Protein AF-A0A180GNF7-F1 (afdb_monomer)

Nearest PDB structures (foldseek):
  3e04-assembly1_D  TM=9.561E-01  e=5.018E-26  Homo sapiens
  3e04-assembly1_A  TM=9.474E-01  e=5.256E-26  Homo sapiens
  4hgv-assembly1_C  TM=9.559E-01  e=4.015E-25  Sinorhizobium meliloti 1021
  4hgv-assembly1_A  TM=9.436E-01  e=1.762E-24  Sinorhizobium meliloti 1021
  4hgv-assembly1_B  TM=9.394E-01  e=8.881E-24  Sinorhizobium meliloti 1021

Secondary structure (DSSP, 8-state):
--HHHHHHHHHHHHHHHHHHHHTT--HHHHHHHHHHHHHHHTTTTGGG----SSS-TT-HHHHHHHHHHHHHHHHHHTT--TTS--S--IIIIITTT--HHHHHHHHHHHHHHHHIIIIIHHHHHHHHHHHHHHHHHTTT-EEEEEETTEEEEEEEHHHHHHHHHHHHHHHHTTS----B---SSSTTHHHHHHHHHHHHHSS---B-S-HHHHHH--HHHHHHHHHHHHHHHHHHHHHHHHHHHT--SSSS---------SPPPTTSTT----HHHHHTT--S----S-----TTTTSSSS-HHHHHHHHHHHHHTSS--------------GGGGS-HHHHHHHHHHHHHHHTT---HHHHHHH-TTTTT-

Radius of gyration: 28.69 Å; Cα contacts (8 Å, |Δi|>4): 372; chains: 1; bounding box: 64×72×77 Å

Foldseek 3Di:
DPLLLQLLLLLLLLLLLVLCVVVDQDVLLSVLLNVQSVCSNVVVCVVQQPDDPPDPPLCLVNLLSSLLSSQQSSCVVVVHDRPPCPPPNSCVRSVNQHDSLQSSLQSVLSSLQCCCVVPVLVVLVVVLVVLLVVLVVFQPAKDFDDDVNDTDDIDTPSVVSVVLSVLSVVLNVQQHDTEGEHPRGPPCSQQSSQVSSCVVPVDRYYYDPDRCCSRVDDVVVVSNVVSVVSSLVSLLVVLVVVQQCCPDPPPGNNNDQDDQPDDDDPVDPSDHHSVVSVVSNDPDPDPPPDDDDDPPVPPVPPDPVVVVVVVVVVVVPPDDDDDDDDDDDDDDDPVNVDDPVVVVVVVVVVVVVPPPDPDPPVVVVPCPPPVPD

InterPro domains:
  IPR000362 Fumarate ly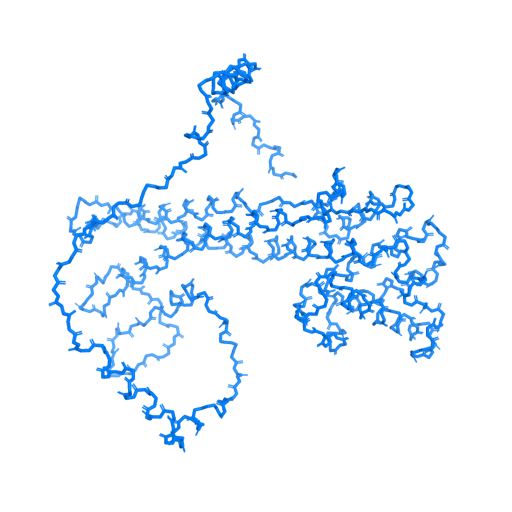ase family [PR00149] (94-112)
  IPR000362 Fumarate lyase family [PR00149] (140-158)
  IPR000362 Fumarate lyase family [PR00149] (218-245)
  IPR000362 Fumarate lyase family [PR00149] (264-280)
  IPR005677 Fumarate hydratase, class II [PTHR11444] (1-277)
  IPR008948 L-Aspartase-like [SSF48557] (1-277)
  IPR020557 Fumarate lyase, conserved site [PS00163] (264-273)
  IPR022761 Fumarate lyase, N-terminal [PF00206] (7-277)
  IPR024083 Fumarase/histidase, N-terminal [G3DSA:1.10.275.10] (1-98)

Mean predicted aligned error: 14.26 Å

Solvent-accessible surface area (backbone atoms only — not comparable to full-atom values): 21689 Å² total; per-residue (Å²): 76,64,66,58,43,56,30,24,40,22,51,52,42,26,26,41,27,62,51,33,38,80,73,72,43,56,61,72,60,27,51,30,37,34,55,28,18,51,38,42,53,72,50,79,48,63,89,74,53,82,55,61,80,90,56,64,93,58,39,43,66,58,53,49,45,52,21,46,53,30,18,34,43,20,10,46,75,71,72,40,54,70,86,65,50,40,89,34,28,32,59,76,53,55,35,44,79,56,52,54,70,47,51,41,57,34,15,49,47,48,22,51,50,47,48,39,66,72,47,48,49,55,52,49,52,52,50,38,53,53,38,48,53,48,18,62,75,25,50,82,44,74,41,75,30,67,58,96,84,36,89,45,71,71,45,28,51,8,60,58,34,48,54,49,32,51,48,49,55,60,37,60,76,60,67,80,83,74,70,34,46,60,65,85,54,63,92,67,46,42,56,47,33,23,49,41,45,17,70,76,67,77,48,86,47,44,52,38,92,52,47,62,57,58,64,77,48,61,62,69,61,53,50,47,51,51,39,52,50,55,36,47,55,44,49,38,53,48,33,50,48,54,43,47,34,33,25,50,69,80,89,48,66,53,75,40,88,70,83,76,89,66,91,61,58,90,91,45,81,71,55,60,74,60,59,70,39,51,56,72,58,52,89,62,84,79,84,65,89,86,72,80,84,75,85,63,85,66,69,77,80,74,46,73,65,61,55,53,52,52,56,55,56,60,67,67,73,77,76,85,92,78,92,79,82,89,78,86,81,82,82,79,55,78,74,79,74,52,56,75,75,60,54,53,57,50,52,52,55,53,53,65,69,60,74,80,66,82,72,78,80,69,60,67,76,76,49,74,78,65,82,78,114

Structure (mmCIF, N/CA/C/O backbone):
data_AF-A0A180GNF7-F1
#
_entry.id   AF-A0A180GNF7-F1
#
loop_
_atom_site.group_PDB
_atom_site.id
_atom_site.type_symbol
_atom_site.label_atom_id
_atom_site.label_alt_id
_atom_site.label_comp_id
_atom_site.label_asym_id
_atom_site.label_entity_id
_atom_site.label_seq_id
_atom_site.pdbx_PDB_ins_code
_atom_site.Cartn_x
_atom_site.Cartn_y
_atom_site.Cartn_z
_atom_site.occupancy
_atom_site.B_iso_or_equiv
_atom_site.auth_seq_id
_atom_site.auth_comp_id
_atom_site.auth_asym_id
_atom_site.auth_atom_id
_atom_site.pdbx_PDB_model_num
ATOM 1 N N . MET A 1 1 ? -14.456 -4.337 2.701 1.00 96.19 1 MET A N 1
ATOM 2 C CA . MET A 1 1 ? -13.456 -3.250 2.817 1.00 96.19 1 MET A CA 1
ATOM 3 C C . MET A 1 1 ? -12.102 -3.836 2.422 1.00 96.19 1 MET A C 1
ATOM 5 O O . MET A 1 1 ? -11.969 -5.041 2.611 1.00 96.19 1 MET A O 1
ATOM 9 N N . PRO A 1 2 ? -11.123 -3.098 1.854 1.00 96.56 2 PRO A N 1
ATOM 10 C CA . PRO A 1 2 ? -9.810 -3.677 1.567 1.00 96.56 2 PRO A CA 1
ATOM 11 C C . PRO A 1 2 ? -9.191 -4.312 2.826 1.00 96.56 2 PRO A C 1
ATOM 13 O O . PRO A 1 2 ? -9.192 -3.651 3.869 1.00 96.56 2 PRO A O 1
ATOM 16 N N . PRO A 1 3 ? -8.657 -5.549 2.758 1.00 95.94 3 PRO A N 1
ATOM 17 C CA . PRO A 1 3 ? -8.088 -6.233 3.924 1.00 95.94 3 PRO A CA 1
ATOM 18 C C . PRO A 1 3 ? -7.000 -5.422 4.637 1.00 95.94 3 PRO A C 1
ATOM 20 O O . PRO A 1 3 ? -6.998 -5.350 5.860 1.00 95.94 3 PRO A O 1
ATOM 23 N N . ALA A 1 4 ? -6.158 -4.716 3.876 1.00 95.75 4 ALA A N 1
ATOM 24 C CA . ALA A 1 4 ? -5.114 -3.841 4.413 1.00 95.75 4 ALA A CA 1
ATOM 25 C C . ALA A 1 4 ? -5.656 -2.729 5.329 1.00 95.75 4 ALA A C 1
ATOM 27 O O . ALA A 1 4 ? -5.007 -2.355 6.302 1.00 95.75 4 ALA A O 1
ATOM 28 N N . LEU A 1 5 ? -6.856 -2.205 5.046 1.00 96.69 5 LEU A N 1
ATOM 29 C CA . LEU A 1 5 ? -7.470 -1.190 5.901 1.00 96.69 5 LEU A CA 1
ATOM 30 C C . LEU A 1 5 ? -7.984 -1.805 7.208 1.00 96.69 5 LEU A C 1
ATOM 32 O O . LEU A 1 5 ? -7.868 -1.184 8.259 1.00 96.69 5 LEU A O 1
ATOM 36 N N . ILE A 1 6 ? -8.518 -3.028 7.157 1.00 98.31 6 ILE A N 1
ATOM 37 C CA . ILE A 1 6 ? -8.959 -3.765 8.351 1.00 98.31 6 ILE A CA 1
ATOM 38 C C . ILE A 1 6 ? -7.766 -4.121 9.248 1.00 98.31 6 ILE A C 1
ATOM 40 O O . ILE A 1 6 ? -7.839 -3.927 10.460 1.00 98.31 6 ILE A O 1
ATOM 44 N N . GLU A 1 7 ? -6.656 -4.569 8.657 1.00 97.62 7 GLU A N 1
ATOM 45 C CA . GLU A 1 7 ? -5.390 -4.789 9.366 1.00 97.62 7 GLU A CA 1
ATOM 46 C C . GLU A 1 7 ? -4.925 -3.499 10.062 1.00 97.62 7 GLU A C 1
ATOM 48 O O . GLU A 1 7 ? -4.669 -3.500 11.266 1.00 97.62 7 GLU A O 1
ATOM 53 N N . ALA A 1 8 ? -4.887 -2.374 9.340 1.00 96.44 8 ALA A N 1
ATOM 54 C CA . ALA A 1 8 ? -4.487 -1.084 9.899 1.00 96.44 8 ALA A CA 1
ATOM 55 C C . ALA A 1 8 ? -5.392 -0.630 11.055 1.00 96.44 8 ALA A C 1
ATOM 57 O O . ALA A 1 8 ? -4.901 -0.159 12.081 1.00 96.44 8 ALA A O 1
ATOM 58 N N . PHE A 1 9 ? -6.706 -0.827 10.932 1.00 97.44 9 PHE A N 1
ATOM 59 C CA . PHE A 1 9 ? -7.649 -0.595 12.023 1.00 97.44 9 PHE A CA 1
ATOM 60 C C . PHE A 1 9 ? -7.295 -1.408 13.269 1.00 97.44 9 PHE A C 1
ATOM 62 O O . PHE A 1 9 ? -7.317 -0.872 14.375 1.00 97.44 9 PHE A O 1
ATOM 69 N N . ALA A 1 10 ? -6.948 -2.683 13.107 1.00 98.00 10 ALA A N 1
ATOM 70 C CA . ALA A 1 10 ? -6.583 -3.536 14.227 1.00 98.00 10 ALA A CA 1
ATOM 71 C C . ALA A 1 10 ? -5.296 -3.070 14.925 1.00 98.00 10 ALA A C 1
ATOM 73 O O . ALA A 1 10 ? -5.272 -3.041 16.155 1.00 98.00 10 ALA A O 1
ATOM 74 N N . TYR A 1 11 ? -4.286 -2.600 14.181 1.00 97.56 11 TYR A N 1
ATOM 75 C CA . TYR A 1 11 ? -3.120 -1.933 14.776 1.00 97.56 11 TYR A CA 1
ATOM 76 C C . TYR A 1 11 ? -3.521 -0.691 15.580 1.00 97.56 11 TYR A C 1
ATOM 78 O O . TYR A 1 11 ? -3.102 -0.545 16.726 1.00 97.56 11 TYR A O 1
ATOM 86 N N . VAL A 1 12 ? -4.387 0.172 15.034 1.00 95.38 12 VAL A N 1
ATOM 87 C CA . VAL A 1 12 ? -4.872 1.365 15.751 1.00 95.38 12 VAL A CA 1
ATOM 88 C C . VAL A 1 12 ? -5.601 0.977 17.042 1.00 95.38 12 VAL A C 1
ATOM 90 O O . VAL A 1 12 ? -5.326 1.554 18.094 1.00 95.38 12 VAL A O 1
ATOM 93 N N . LYS A 1 13 ? -6.485 -0.030 17.005 1.00 97.50 13 LYS A N 1
ATOM 94 C CA . LYS A 1 13 ? -7.224 -0.494 18.193 1.00 97.50 13 LYS A CA 1
ATOM 95 C C . LYS A 1 13 ? -6.324 -1.158 19.228 1.00 97.50 13 LYS A C 1
ATOM 97 O O . LYS A 1 13 ? -6.504 -0.910 20.419 1.00 97.50 13 LYS A O 1
ATOM 102 N N . LYS A 1 14 ? -5.337 -1.946 18.796 1.00 98.19 14 LYS A N 1
ATOM 103 C CA . LYS A 1 14 ? -4.322 -2.531 19.679 1.00 98.19 14 LYS A CA 1
ATOM 104 C C . LYS A 1 14 ? -3.520 -1.440 20.383 1.00 98.19 14 LYS A C 1
ATOM 106 O O . LYS A 1 14 ? -3.453 -1.435 21.610 1.00 98.19 14 LYS A O 1
ATOM 111 N N . SER A 1 15 ? -2.992 -0.474 19.631 1.00 95.81 15 SER A N 1
ATOM 112 C CA . SER A 1 15 ? -2.256 0.661 20.195 1.00 95.81 15 SER A CA 1
ATOM 113 C C . SER A 1 15 ? -3.113 1.478 21.156 1.00 95.81 15 SER A C 1
ATOM 115 O O . SER A 1 15 ? -2.671 1.806 22.254 1.00 95.81 15 SER A O 1
ATOM 117 N N . ALA A 1 16 ? -4.369 1.749 20.796 1.00 94.25 16 ALA A N 1
ATOM 118 C CA . ALA A 1 16 ? -5.289 2.459 21.671 1.00 94.25 16 ALA A CA 1
ATOM 119 C C . ALA A 1 16 ? -5.578 1.688 22.965 1.00 94.25 16 ALA A C 1
ATOM 121 O O . ALA A 1 16 ? -5.660 2.309 24.019 1.00 94.25 16 ALA A O 1
ATOM 122 N N . ALA A 1 17 ? -5.712 0.360 22.927 1.00 97.56 17 ALA A N 1
ATOM 123 C CA . ALA A 1 17 ? -5.899 -0.452 24.128 1.00 97.56 17 ALA A CA 1
ATOM 124 C C . ALA A 1 17 ? -4.660 -0.427 25.036 1.00 97.56 17 ALA A C 1
ATOM 126 O O . ALA A 1 17 ? -4.798 -0.211 26.240 1.00 97.56 17 ALA A O 1
ATOM 127 N N . ILE A 1 18 ? -3.458 -0.571 24.462 1.00 97.44 18 ILE A N 1
ATOM 128 C CA . ILE A 1 18 ? -2.182 -0.498 25.195 1.00 97.44 18 ILE A CA 1
ATOM 129 C C . ILE A 1 18 ? -2.040 0.847 25.899 1.00 97.44 18 ILE A C 1
ATOM 131 O O . ILE A 1 18 ? -1.819 0.898 27.109 1.00 97.44 18 ILE A O 1
ATOM 135 N N . VAL A 1 19 ? -2.249 1.937 25.163 1.00 94.00 19 VAL A N 1
ATOM 136 C CA . VAL A 1 19 ? -2.192 3.283 25.728 1.00 94.00 19 VAL A CA 1
ATOM 137 C C . VAL A 1 19 ? -3.300 3.466 26.766 1.00 94.00 19 VAL A C 1
ATOM 139 O O . VAL A 1 19 ? -3.015 3.898 27.878 1.00 94.00 19 VAL A O 1
ATOM 142 N N . ASN A 1 20 ? -4.548 3.082 26.486 1.00 95.25 20 ASN A N 1
ATOM 143 C CA . ASN A 1 20 ? -5.655 3.263 27.432 1.00 95.25 20 ASN A CA 1
ATOM 144 C C . ASN A 1 20 ? -5.481 2.489 28.747 1.00 95.25 20 ASN A C 1
ATOM 146 O O . ASN A 1 20 ? -5.997 2.961 29.760 1.00 95.25 20 ASN A O 1
ATOM 150 N N . MET A 1 21 ? -4.726 1.382 28.793 1.00 97.44 21 MET A N 1
ATOM 151 C CA . MET A 1 21 ? -4.375 0.729 30.068 1.00 97.44 21 MET A CA 1
ATOM 152 C C . MET A 1 21 ? -3.616 1.681 31.008 1.00 97.44 21 MET A C 1
ATOM 154 O O . MET A 1 21 ? -3.811 1.642 32.219 1.00 97.44 21 MET A O 1
ATOM 158 N N . THR A 1 22 ? -2.831 2.614 30.460 1.00 95.19 22 THR A N 1
ATOM 159 C CA . THR A 1 22 ? -2.170 3.685 31.235 1.00 95.19 22 THR A CA 1
ATOM 160 C C . THR A 1 22 ? -3.109 4.834 31.623 1.00 95.19 22 THR A C 1
ATOM 162 O O . THR A 1 22 ? -2.805 5.610 32.525 1.00 95.19 22 THR A O 1
ATOM 165 N N . TYR A 1 23 ? -4.282 4.920 30.990 1.00 90.44 23 TYR A N 1
ATOM 166 C CA . TYR A 1 23 ? -5.295 5.954 31.215 1.00 90.44 23 TYR A CA 1
ATOM 167 C C . TYR A 1 23 ? -6.561 5.423 31.913 1.00 90.44 23 TYR A C 1
ATOM 169 O O . TYR A 1 23 ? -7.582 6.123 31.926 1.00 90.44 23 TYR A O 1
ATOM 177 N N . GLY A 1 24 ? -6.499 4.226 32.506 1.00 94.00 24 GLY A N 1
ATOM 178 C CA . GLY A 1 24 ? -7.548 3.664 33.362 1.00 94.00 24 GLY A CA 1
ATOM 179 C C . GLY A 1 24 ? -8.401 2.550 32.749 1.00 94.00 24 GLY A C 1
ATOM 180 O O . GLY A 1 24 ? -9.370 2.141 33.384 1.00 94.00 24 GLY A O 1
ATOM 181 N N . LEU A 1 25 ? -8.076 2.046 31.554 1.00 97.06 25 LEU A N 1
ATOM 182 C CA . LEU A 1 25 ? -8.665 0.796 31.061 1.00 97.06 25 LEU A CA 1
ATOM 183 C C . LEU A 1 25 ? -8.161 -0.374 31.912 1.00 97.06 25 LEU A C 1
ATOM 185 O O . LEU A 1 25 ? -6.959 -0.501 32.144 1.00 97.06 25 LEU A O 1
ATOM 189 N N . ASP A 1 26 ? -9.075 -1.242 32.345 1.00 98.12 26 ASP A N 1
ATOM 190 C CA . ASP A 1 26 ? -8.725 -2.451 33.090 1.00 98.12 26 ASP A CA 1
ATOM 191 C C . ASP A 1 26 ? -7.698 -3.302 32.306 1.00 98.12 26 ASP A C 1
ATOM 193 O O . ASP A 1 26 ? -7.954 -3.641 31.144 1.00 98.12 26 ASP A O 1
ATOM 197 N N . PRO A 1 27 ? -6.548 -3.674 32.905 1.00 98.06 27 PRO A N 1
ATOM 198 C CA . PRO A 1 27 ? -5.499 -4.396 32.189 1.00 98.06 27 PRO A CA 1
ATOM 199 C C . PRO A 1 27 ? -5.927 -5.755 31.630 1.00 98.06 27 PRO A C 1
ATOM 201 O O . PRO A 1 27 ? -5.449 -6.154 30.570 1.00 98.06 27 PRO A O 1
ATOM 204 N N . LYS A 1 28 ? -6.842 -6.469 32.297 1.00 98.25 28 LYS A N 1
ATOM 205 C CA . LYS A 1 28 ? -7.338 -7.768 31.819 1.00 98.25 28 LYS A CA 1
ATOM 206 C C . LYS A 1 28 ? -8.214 -7.585 30.577 1.00 98.25 28 LYS A C 1
ATOM 208 O O . LYS A 1 28 ? -8.087 -8.354 29.624 1.00 98.25 28 LYS A O 1
ATOM 213 N N . ILE A 1 29 ? -9.056 -6.550 30.552 1.00 98.50 29 ILE A N 1
ATOM 214 C CA . ILE A 1 29 ? -9.820 -6.155 29.359 1.00 98.50 29 ILE A CA 1
ATOM 215 C C . ILE A 1 29 ? -8.876 -5.698 28.241 1.00 98.50 29 ILE A C 1
ATOM 217 O O . ILE A 1 29 ? -9.004 -6.164 27.110 1.00 98.50 29 ILE A O 1
ATOM 221 N N . GLY A 1 30 ? -7.914 -4.824 28.550 1.00 98.38 30 GLY A N 1
ATOM 222 C CA . GLY A 1 30 ? -6.950 -4.305 27.579 1.00 98.38 30 GLY A CA 1
ATOM 223 C C . GLY A 1 30 ? -6.139 -5.411 26.902 1.00 98.38 30 GLY A C 1
ATOM 224 O O . GLY A 1 30 ? -6.052 -5.443 25.677 1.00 98.38 30 GLY A O 1
ATOM 225 N N . GLN A 1 31 ? -5.629 -6.378 27.669 1.00 98.56 31 GLN A N 1
ATOM 226 C CA . GLN A 1 31 ? -4.897 -7.529 27.127 1.00 98.56 31 GLN A CA 1
ATOM 227 C C . GLN A 1 31 ? -5.764 -8.410 26.217 1.00 98.56 31 GLN A C 1
ATOM 229 O O . GLN A 1 31 ? -5.301 -8.822 25.153 1.00 98.56 31 GLN A O 1
ATOM 234 N N . ALA A 1 32 ? -7.027 -8.656 26.581 1.00 98.69 32 ALA A N 1
ATOM 235 C CA . ALA A 1 32 ? -7.949 -9.414 25.734 1.00 98.69 32 ALA A CA 1
ATOM 236 C C . ALA A 1 32 ? -8.262 -8.681 24.416 1.00 98.69 32 ALA A C 1
ATOM 238 O O . ALA A 1 32 ? -8.351 -9.315 23.365 1.00 98.69 32 ALA A O 1
ATOM 239 N N . ILE A 1 33 ? -8.376 -7.346 24.451 1.00 98.81 33 ILE A N 1
ATOM 240 C CA . ILE A 1 33 ? -8.521 -6.511 23.250 1.00 98.81 33 ILE A CA 1
ATOM 241 C C . ILE A 1 33 ? -7.276 -6.617 22.365 1.00 98.81 33 ILE A C 1
ATOM 243 O O . ILE A 1 33 ? -7.416 -6.813 21.159 1.00 98.81 33 ILE A O 1
ATOM 247 N N . CYS A 1 34 ? -6.072 -6.540 22.940 1.00 98.69 34 CYS A N 1
ATOM 248 C CA . CYS A 1 34 ? -4.824 -6.699 22.189 1.00 98.69 34 CYS A CA 1
ATOM 249 C C . CYS A 1 34 ? -4.741 -8.068 21.506 1.00 98.69 34 CYS A C 1
ATOM 251 O O . CYS A 1 34 ? -4.447 -8.135 20.315 1.00 98.69 34 CYS A O 1
ATOM 253 N N . GLN A 1 35 ? -5.066 -9.147 22.226 1.00 98.69 35 GLN A N 1
ATOM 254 C CA . GLN A 1 35 ? -5.075 -10.498 21.665 1.00 98.69 35 GLN A CA 1
ATOM 255 C C . GLN A 1 35 ? -6.102 -10.640 20.530 1.00 98.69 35 GLN A C 1
ATOM 257 O O . GLN A 1 35 ? -5.795 -11.210 19.485 1.00 98.69 35 GLN A O 1
ATOM 262 N N . ALA A 1 36 ? -7.310 -10.097 20.699 1.00 98.69 36 ALA A N 1
ATOM 263 C CA . ALA A 1 36 ? -8.324 -10.088 19.649 1.00 98.69 36 ALA A CA 1
ATOM 264 C C . ALA A 1 36 ? -7.886 -9.270 18.421 1.00 98.69 36 ALA A C 1
ATOM 266 O O . ALA A 1 36 ? -8.102 -9.697 17.288 1.00 98.69 36 ALA A O 1
ATOM 267 N N . ALA A 1 37 ? -7.243 -8.118 18.627 1.00 98.62 37 ALA A N 1
ATOM 268 C CA . ALA A 1 37 ? -6.693 -7.306 17.548 1.00 98.62 37 ALA A CA 1
ATOM 269 C C . ALA A 1 37 ? -5.574 -8.044 16.790 1.00 98.62 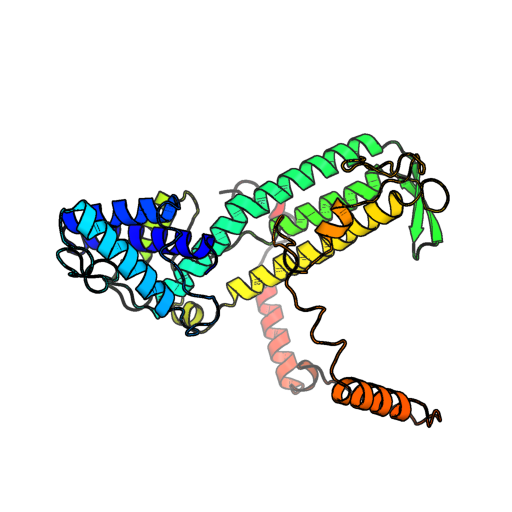37 ALA A C 1
ATOM 271 O O . ALA A 1 37 ? -5.558 -8.002 15.564 1.00 98.62 37 ALA A O 1
ATOM 272 N N . ASP A 1 38 ? -4.710 -8.797 17.477 1.00 98.56 38 ASP A N 1
ATOM 273 C CA . ASP A 1 38 ? -3.691 -9.647 16.840 1.00 98.56 38 ASP A CA 1
ATOM 274 C C . ASP A 1 38 ? -4.305 -10.757 15.965 1.00 98.56 38 ASP A C 1
ATOM 276 O O . ASP A 1 38 ? -3.772 -11.109 14.906 1.00 98.56 38 ASP A O 1
ATOM 280 N N . GLU A 1 39 ? -5.471 -11.289 16.340 1.00 98.62 39 GLU A N 1
ATOM 281 C CA . GLU A 1 39 ? -6.213 -12.218 15.481 1.00 98.62 39 GLU A CA 1
ATOM 282 C C . GLU A 1 39 ? -6.786 -11.542 14.224 1.00 98.62 39 GLU A C 1
ATOM 284 O O . GLU A 1 39 ? -6.810 -12.161 13.158 1.00 98.62 39 GLU A O 1
ATOM 289 N N . VAL A 1 40 ? -7.184 -10.266 14.307 1.00 98.44 40 VAL A N 1
ATOM 290 C CA . VAL A 1 40 ? -7.564 -9.481 13.120 1.00 98.44 40 VAL A CA 1
ATOM 291 C C . VAL A 1 40 ? -6.342 -9.198 12.240 1.00 98.44 40 VAL A C 1
ATOM 293 O O . VAL A 1 40 ? -6.414 -9.423 11.034 1.00 98.44 40 VAL A O 1
ATOM 296 N N . ILE A 1 41 ? -5.214 -8.776 12.826 1.00 98.12 41 ILE A N 1
ATOM 297 C CA . ILE A 1 41 ? -3.954 -8.495 12.108 1.00 98.12 41 ILE A CA 1
ATOM 298 C C . ILE A 1 41 ? -3.460 -9.740 11.361 1.00 98.12 41 ILE A C 1
ATOM 300 O O . ILE A 1 41 ? -3.056 -9.655 10.207 1.00 98.12 41 ILE A O 1
ATOM 304 N N . SER A 1 42 ? -3.539 -10.917 11.988 1.00 97.06 42 SER A N 1
ATOM 305 C CA . SER A 1 42 ? -3.139 -12.186 11.361 1.00 97.06 42 SER A CA 1
ATOM 306 C C . SER A 1 42 ? -4.124 -12.719 10.310 1.00 97.06 42 SER A C 1
ATOM 308 O O . SER A 1 42 ? -3.866 -13.764 9.717 1.00 97.06 42 SER A O 1
ATOM 310 N N . GLY A 1 43 ? -5.253 -12.039 10.079 1.00 96.12 43 GLY A N 1
ATOM 311 C CA . GLY A 1 43 ? -6.261 -12.438 9.093 1.00 96.12 43 GLY A CA 1
ATOM 312 C C . GLY A 1 43 ? -7.181 -13.580 9.536 1.00 96.12 43 GLY A C 1
ATOM 313 O O . GLY A 1 43 ? -8.005 -14.041 8.751 1.00 96.12 43 GLY A O 1
ATOM 314 N N . LYS A 1 44 ? -7.115 -14.032 10.797 1.00 97.56 44 LYS A N 1
ATOM 315 C CA . LYS A 1 44 ? -7.967 -15.132 11.300 1.00 97.56 44 LYS A CA 1
ATOM 316 C C . LYS A 1 44 ? -9.454 -14.781 11.333 1.00 97.56 44 LYS A C 1
ATOM 318 O O . LYS A 1 44 ? -10.290 -15.675 11.399 1.00 97.56 44 LYS A O 1
ATOM 323 N N . LEU A 1 45 ? -9.778 -13.488 11.315 1.00 97.69 45 LEU A N 1
ATOM 324 C CA . LEU A 1 45 ? -11.138 -12.969 11.459 1.00 97.69 45 LEU A CA 1
ATOM 325 C C . LEU A 1 45 ? -11.653 -12.261 10.195 1.00 97.69 45 LEU A C 1
ATOM 327 O O . LEU A 1 45 ? -12.631 -11.520 10.274 1.00 97.69 45 LEU A O 1
ATOM 331 N N . SER A 1 46 ? -11.017 -12.461 9.033 1.00 94.88 46 SER A N 1
ATOM 332 C CA . SER A 1 46 ? -11.336 -11.731 7.794 1.00 94.88 46 SER A CA 1
ATOM 333 C C . SER A 1 46 ? -12.802 -11.839 7.351 1.00 94.88 46 SER A C 1
ATOM 335 O O . SER A 1 46 ? -13.346 -10.866 6.827 1.00 94.88 46 SER A O 1
ATOM 337 N N . ASP A 1 47 ? -13.470 -12.959 7.630 1.00 97.31 47 ASP A N 1
ATOM 338 C CA . ASP A 1 47 ? -14.874 -13.190 7.255 1.00 97.31 47 ASP A CA 1
ATOM 339 C C . ASP A 1 47 ? -15.875 -12.325 8.045 1.00 97.31 47 ASP A C 1
ATOM 341 O O . ASP A 1 47 ? -17.045 -12.215 7.675 1.00 97.31 47 ASP A O 1
ATOM 345 N N . HIS A 1 48 ? -15.432 -11.664 9.119 1.00 98.06 48 HIS A N 1
ATOM 346 C CA . HIS A 1 48 ? -16.285 -10.846 9.983 1.00 98.06 48 HIS A CA 1
ATOM 347 C C . HIS A 1 48 ? -16.390 -9.369 9.556 1.00 98.06 48 HIS A C 1
ATOM 349 O O . HIS A 1 48 ? -16.976 -8.556 10.278 1.00 98.06 48 HIS A O 1
ATOM 355 N N . PHE A 1 49 ? -15.867 -9.015 8.376 1.00 98.25 49 PHE A N 1
ATOM 356 C CA . PHE A 1 49 ? -15.835 -7.640 7.862 1.00 98.25 49 PHE A CA 1
ATOM 357 C C . PHE A 1 49 ? -16.587 -7.479 6.526 1.00 98.25 49 PHE A C 1
ATOM 359 O O . PHE A 1 49 ? -15.977 -7.181 5.493 1.00 98.25 49 PHE A O 1
ATOM 366 N N . PRO A 1 50 ? -17.925 -7.644 6.509 1.00 97.88 50 PRO A N 1
ATOM 367 C CA . PRO A 1 50 ? -18.711 -7.709 5.273 1.00 97.88 50 PRO A CA 1
ATOM 368 C C . PRO A 1 50 ? -18.952 -6.342 4.610 1.00 97.88 50 PRO A C 1
ATOM 370 O O . PRO A 1 50 ? -19.457 -6.277 3.489 1.00 97.88 50 PRO A O 1
ATOM 373 N N . LEU A 1 51 ? -18.638 -5.236 5.292 1.00 97.88 51 LEU A N 1
ATOM 374 C CA . LEU A 1 51 ? -18.976 -3.893 4.823 1.00 97.88 51 LEU A CA 1
ATOM 375 C C . LEU A 1 51 ? -18.205 -3.509 3.555 1.00 97.88 51 LEU A C 1
ATOM 377 O O . LEU A 1 51 ? -16.997 -3.722 3.439 1.00 97.88 51 LEU A O 1
ATOM 381 N N . VAL A 1 52 ? -18.895 -2.886 2.602 1.00 97.38 52 VAL A N 1
ATOM 382 C CA . VAL A 1 52 ? -18.314 -2.405 1.338 1.00 97.38 52 VAL A CA 1
ATOM 383 C C . VAL A 1 52 ? -17.708 -1.007 1.484 1.00 97.38 52 VAL A C 1
ATOM 385 O O . VAL A 1 52 ? -17.969 -0.309 2.457 1.00 97.38 52 VAL A O 1
ATOM 388 N N . VAL A 1 53 ? -16.908 -0.574 0.505 1.00 97.19 53 VAL A N 1
ATOM 389 C CA . VAL A 1 53 ? -16.323 0.785 0.480 1.00 97.19 53 VAL A CA 1
ATOM 390 C C . VAL A 1 53 ? -17.408 1.870 0.448 1.00 97.19 53 VAL A C 1
ATOM 392 O O . VAL A 1 53 ? -17.273 2.896 1.104 1.00 97.19 53 VAL A O 1
ATOM 395 N N . PHE A 1 54 ? -18.506 1.625 -0.273 1.00 97.19 54 PHE A N 1
ATOM 396 C CA . PHE A 1 54 ? -19.632 2.552 -0.415 1.00 97.19 54 PHE A CA 1
ATOM 397 C C . PHE A 1 54 ? -20.524 2.544 0.832 1.00 97.19 54 PHE A C 1
ATOM 399 O O . PHE A 1 54 ? -21.576 1.910 0.869 1.00 97.19 54 PHE A O 1
ATOM 406 N N . GLN A 1 55 ? -20.056 3.227 1.866 1.00 96.69 55 GLN A N 1
ATOM 407 C CA . GLN A 1 55 ? -20.712 3.376 3.159 1.00 96.69 55 GLN A CA 1
ATOM 408 C C . GLN A 1 55 ? -20.725 4.867 3.550 1.00 96.69 55 GLN A C 1
ATOM 410 O O . GLN A 1 55 ? -20.495 5.719 2.691 1.00 96.69 55 GLN A O 1
ATOM 415 N N . THR A 1 56 ? -20.996 5.219 4.811 1.00 95.25 56 THR A N 1
ATOM 416 C CA . THR A 1 56 ? -20.805 6.613 5.262 1.00 95.25 56 THR A CA 1
ATOM 417 C C . THR A 1 56 ? -19.397 7.121 4.922 1.00 95.25 56 THR A C 1
ATOM 419 O O . THR A 1 56 ? -18.416 6.408 5.130 1.00 95.25 56 THR A O 1
ATOM 422 N N . GLY A 1 57 ? -19.285 8.362 4.434 1.00 91.25 57 GLY A N 1
ATOM 423 C CA . GLY A 1 57 ? -18.005 8.952 4.016 1.00 91.25 57 GLY A CA 1
ATOM 424 C C . GLY A 1 57 ? -16.986 9.103 5.150 1.00 91.25 57 GLY A C 1
ATOM 425 O O . GLY A 1 57 ? -15.790 9.128 4.898 1.00 91.25 57 GLY A O 1
ATOM 426 N N . SER A 1 58 ? -17.448 9.125 6.402 1.00 88.06 58 SER A N 1
ATOM 427 C CA . SER A 1 58 ? -16.595 9.106 7.597 1.00 88.06 58 SER A CA 1
ATOM 428 C C . SER A 1 58 ? -16.012 7.725 7.921 1.00 88.06 58 SER A C 1
ATOM 430 O O . SER A 1 58 ? -15.198 7.601 8.831 1.00 88.06 58 SER A O 1
ATOM 432 N N . GLY A 1 59 ? -16.498 6.658 7.275 1.00 94.38 59 GLY A N 1
ATOM 433 C CA . GLY A 1 59 ? -16.103 5.281 7.571 1.00 94.38 59 GLY A CA 1
ATOM 434 C C . GLY A 1 59 ? -16.523 4.763 8.956 1.00 94.38 59 GLY A C 1
ATOM 435 O O . GLY A 1 59 ? -16.067 3.703 9.390 1.00 94.38 59 GLY A O 1
ATOM 436 N N . THR A 1 60 ? -17.424 5.472 9.650 1.00 92.94 60 THR A N 1
ATOM 437 C CA . THR A 1 60 ? -17.898 5.125 11.002 1.00 92.94 60 THR A CA 1
ATOM 438 C C . THR A 1 60 ? -18.439 3.697 11.094 1.00 92.94 60 THR A C 1
ATOM 440 O O . THR A 1 60 ? -18.219 3.033 12.102 1.00 92.94 60 THR A O 1
ATOM 443 N N . GLN A 1 61 ? -19.108 3.189 10.054 1.00 97.75 61 GLN A N 1
ATOM 444 C CA . GLN A 1 61 ? -19.648 1.824 10.060 1.00 97.75 61 GLN A CA 1
ATOM 445 C C . GLN A 1 61 ? -18.526 0.776 10.108 1.00 97.75 61 GLN A C 1
ATOM 447 O O . GLN A 1 61 ? -18.632 -0.189 10.858 1.00 97.75 61 GLN A O 1
ATOM 452 N N . THR A 1 62 ? -17.416 0.995 9.398 1.00 98.19 62 THR A N 1
ATOM 453 C CA . THR A 1 62 ? -16.223 0.134 9.483 1.00 98.19 62 THR A CA 1
ATOM 454 C C . THR A 1 62 ? -15.552 0.233 10.845 1.00 98.19 62 THR A C 1
ATOM 456 O O . THR A 1 62 ? -15.219 -0.802 11.414 1.00 98.19 62 THR A O 1
ATOM 459 N N . ASN A 1 63 ? -15.418 1.440 11.411 1.00 97.25 63 ASN A N 1
ATOM 460 C CA . ASN A 1 63 ? -14.905 1.599 12.777 1.00 97.25 63 ASN A CA 1
ATOM 461 C C . ASN A 1 63 ? -15.743 0.789 13.782 1.00 97.25 63 ASN A C 1
ATOM 463 O O . ASN A 1 63 ? -15.197 0.032 14.580 1.00 97.25 63 ASN A O 1
ATOM 467 N N . MET A 1 64 ? -17.072 0.893 13.698 1.00 97.94 64 MET A N 1
ATOM 468 C CA . MET A 1 64 ? -17.988 0.134 14.552 1.00 97.94 64 MET A CA 1
ATOM 469 C C . MET A 1 64 ? -17.891 -1.374 14.320 1.00 97.94 64 MET A C 1
ATOM 471 O O . MET A 1 64 ? -17.827 -2.123 15.287 1.00 97.94 64 MET A O 1
ATOM 475 N N . ASN A 1 65 ? -17.801 -1.825 13.067 1.00 98.50 65 ASN A N 1
ATOM 476 C CA . ASN A 1 65 ? -17.624 -3.241 12.750 1.00 98.50 65 ASN A CA 1
ATOM 477 C C . ASN A 1 65 ? -16.326 -3.794 13.360 1.00 98.50 65 ASN A C 1
ATOM 479 O O . ASN A 1 65 ? -16.361 -4.857 13.973 1.00 98.50 65 ASN A O 1
ATOM 483 N N . VAL A 1 66 ? -15.210 -3.063 13.268 1.00 98.50 66 VAL A N 1
ATOM 484 C CA . VAL A 1 66 ? -13.948 -3.434 13.932 1.00 98.50 66 VAL A CA 1
ATOM 485 C C . VAL A 1 66 ? -14.109 -3.480 15.446 1.00 98.50 66 VAL A C 1
ATOM 487 O O . VAL A 1 66 ? -13.711 -4.468 16.064 1.00 98.50 66 VAL A O 1
ATOM 490 N N . ASN A 1 67 ? -14.736 -2.463 16.041 1.00 98.56 67 ASN A N 1
ATOM 491 C CA . ASN A 1 67 ? -14.987 -2.432 17.480 1.00 98.56 67 ASN A CA 1
ATOM 492 C C . ASN A 1 67 ? -15.799 -3.649 17.941 1.00 98.56 67 ASN A C 1
ATOM 494 O O . ASN A 1 67 ? -15.455 -4.267 18.944 1.00 98.56 67 ASN A O 1
ATOM 498 N N . GLU A 1 68 ? -16.856 -4.011 17.213 1.00 98.69 68 GLU A N 1
ATOM 499 C CA . GLU A 1 68 ? -17.725 -5.145 17.535 1.00 98.69 68 GLU A CA 1
ATOM 500 C C . GLU A 1 68 ? -17.030 -6.495 17.349 1.00 98.69 68 GLU A C 1
ATOM 502 O O . GLU A 1 68 ? -17.200 -7.378 18.189 1.00 98.69 68 GLU A O 1
ATOM 507 N N . VAL A 1 69 ? -16.228 -6.670 16.295 1.00 98.75 69 VAL A N 1
ATOM 508 C CA . VAL A 1 69 ? -15.468 -7.913 16.081 1.00 98.75 69 VAL A CA 1
ATOM 509 C C . VAL A 1 69 ? -14.441 -8.109 17.192 1.00 98.75 69 VAL A C 1
ATOM 511 O O . VAL A 1 69 ? -14.413 -9.169 17.817 1.00 98.75 69 VAL A O 1
ATOM 514 N N . ILE A 1 70 ? -13.651 -7.075 17.496 1.00 98.81 70 ILE A N 1
ATOM 515 C CA . ILE A 1 70 ? -12.639 -7.125 18.558 1.00 98.81 70 ILE A CA 1
ATOM 516 C C . ILE A 1 70 ? -13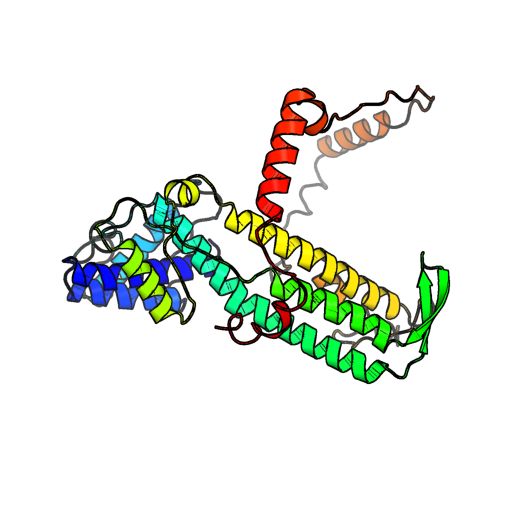.297 -7.309 19.930 1.00 98.81 70 ILE A C 1
ATOM 518 O O . ILE A 1 70 ? -12.853 -8.152 20.704 1.00 98.81 70 ILE A O 1
ATOM 522 N N . SER A 1 71 ? -14.381 -6.582 20.221 1.00 98.81 71 SER A N 1
ATOM 523 C CA . SER A 1 71 ? -15.149 -6.724 21.466 1.00 98.81 71 SER A CA 1
ATOM 524 C C . SER A 1 71 ? -15.648 -8.154 21.644 1.00 98.81 71 SER A C 1
ATOM 526 O O . SER A 1 71 ? -15.352 -8.782 22.658 1.00 98.81 71 SER A O 1
ATOM 528 N N . ASN A 1 72 ? -16.346 -8.706 20.650 1.00 98.75 72 ASN A N 1
ATOM 529 C CA . ASN A 1 72 ? -16.895 -10.055 20.738 1.00 98.75 72 ASN A CA 1
ATOM 530 C C . ASN A 1 72 ? -15.808 -11.120 20.848 1.00 98.75 72 ASN A C 1
ATOM 532 O O . ASN A 1 72 ? -15.978 -12.088 21.589 1.00 98.75 72 ASN A O 1
ATOM 536 N N . ARG A 1 73 ? -14.684 -10.941 20.151 1.00 98.75 73 ARG A N 1
ATOM 537 C CA . ARG A 1 73 ? -13.568 -11.875 20.260 1.00 98.75 73 ARG A CA 1
ATOM 538 C C . ARG A 1 73 ? -12.892 -11.802 21.629 1.00 98.75 73 ARG A C 1
ATOM 540 O O . ARG A 1 73 ? -12.612 -12.839 22.221 1.00 98.75 73 ARG A O 1
ATOM 547 N N . ALA A 1 74 ? -12.690 -10.602 22.165 1.00 98.69 74 ALA A N 1
ATOM 548 C CA . ALA A 1 74 ? -12.160 -10.408 23.511 1.00 98.69 74 ALA A CA 1
ATOM 549 C C . ALA A 1 74 ? -13.102 -10.981 24.587 1.00 98.69 74 ALA A C 1
ATOM 551 O O . ALA A 1 74 ? -12.636 -11.555 25.567 1.00 98.69 74 ALA A O 1
ATOM 552 N N . ILE A 1 75 ? -14.423 -10.893 24.390 1.00 98.75 75 ILE A N 1
ATOM 553 C CA . ILE A 1 75 ? -15.413 -11.537 25.265 1.00 98.75 75 ILE A CA 1
ATOM 554 C C . ILE A 1 75 ? -15.235 -13.059 25.268 1.00 98.75 75 ILE A C 1
ATOM 556 O O . ILE A 1 75 ? -15.180 -13.647 26.345 1.00 98.75 75 ILE A O 1
ATOM 560 N N . GLU A 1 76 ? -15.088 -13.692 24.101 1.00 98.38 76 GLU A N 1
ATOM 561 C CA . GLU A 1 76 ? -14.834 -15.139 24.023 1.00 98.38 76 GLU A CA 1
ATOM 562 C C . GLU A 1 76 ? -13.522 -15.540 24.702 1.00 98.38 76 GLU A C 1
ATOM 564 O O . GLU A 1 76 ? -13.493 -16.529 25.430 1.00 98.38 76 GLU A O 1
ATOM 569 N N . ILE A 1 77 ? -12.446 -14.770 24.501 1.00 98.31 77 ILE A N 1
ATOM 570 C CA . ILE A 1 77 ? -11.147 -14.995 25.161 1.00 98.31 77 ILE A CA 1
ATOM 571 C C . ILE A 1 77 ? -11.302 -14.990 26.691 1.00 98.31 77 ILE A C 1
ATOM 573 O O . ILE A 1 77 ? -10.643 -15.757 27.390 1.00 98.31 77 ILE A O 1
ATOM 577 N N . LEU A 1 78 ? -12.203 -14.157 27.211 1.00 98.19 78 LEU A N 1
ATOM 578 C CA . LEU A 1 78 ? -12.501 -14.040 28.638 1.00 98.19 78 LEU A CA 1
ATOM 579 C C . LEU A 1 78 ? -13.585 -15.017 29.131 1.00 98.19 78 LEU A C 1
ATOM 581 O O . LEU A 1 78 ? -13.970 -14.942 30.298 1.00 98.19 78 LEU A O 1
ATOM 585 N N . GLY A 1 79 ? -14.069 -15.925 28.276 1.00 97.94 79 GLY A N 1
ATOM 586 C CA . GLY A 1 79 ? -15.090 -16.922 28.614 1.00 97.94 79 GLY A CA 1
ATOM 587 C C . GLY A 1 79 ? -16.517 -16.372 28.719 1.00 97.94 79 GLY A C 1
ATOM 588 O O . GLY A 1 79 ? -17.365 -17.002 29.345 1.00 97.94 79 GLY A O 1
ATOM 589 N N . GLY A 1 80 ? -16.785 -15.190 28.158 1.00 97.06 80 GLY A N 1
ATOM 590 C CA . GLY A 1 80 ? -18.119 -14.592 28.121 1.00 97.06 80 GLY A CA 1
ATOM 591 C C . GLY A 1 80 ? -18.934 -14.973 26.880 1.00 97.06 80 GLY A C 1
ATOM 592 O O . GLY A 1 80 ? -18.486 -15.710 26.004 1.00 97.06 80 GLY A O 1
ATOM 593 N N . GLU A 1 81 ? -20.146 -14.423 26.789 1.00 97.44 81 GLU A N 1
ATOM 594 C CA . GLU A 1 81 ? -21.093 -14.681 25.698 1.00 97.44 81 GLU A CA 1
ATOM 595 C C . GLU A 1 81 ? -21.002 -13.608 24.598 1.00 97.44 81 GLU A C 1
ATOM 597 O O . GLU A 1 81 ? -21.159 -12.411 24.868 1.00 97.44 81 GLU A O 1
ATOM 602 N N . LYS A 1 82 ? -20.787 -14.018 23.340 1.00 95.44 82 LYS A N 1
ATOM 603 C CA . LYS A 1 82 ? -20.803 -13.106 22.181 1.00 95.44 82 LYS A CA 1
ATOM 604 C C . LYS A 1 82 ? -22.111 -12.315 22.102 1.00 95.44 82 LYS A C 1
ATOM 606 O O . LYS A 1 82 ? -23.190 -12.839 22.332 1.00 95.44 82 LYS A O 1
ATOM 611 N N . GLY A 1 83 ? -22.017 -11.043 21.731 1.00 95.94 83 GLY A N 1
ATOM 612 C CA . GLY A 1 83 ? -23.149 -10.123 21.607 1.00 95.94 83 GLY A CA 1
ATOM 613 C C . GLY A 1 83 ? -23.570 -9.468 22.925 1.00 95.94 83 GLY A C 1
ATOM 614 O O . GLY A 1 83 ? -24.252 -8.445 22.896 1.00 95.94 83 GLY A O 1
ATOM 615 N N . SER A 1 84 ? -23.109 -9.974 24.075 1.00 97.38 84 SER A N 1
ATOM 616 C CA . SER A 1 84 ? -23.475 -9.438 25.396 1.00 97.38 84 SER A CA 1
ATOM 617 C C . SER A 1 84 ? -22.891 -8.053 25.696 1.00 97.38 84 SER A C 1
ATOM 619 O O . SER A 1 84 ? -23.374 -7.358 26.592 1.00 97.38 84 SER A O 1
ATOM 621 N N . LYS A 1 85 ? -21.827 -7.660 24.977 1.00 97.94 85 LYS A N 1
ATOM 622 C CA . LYS A 1 85 ? -20.998 -6.469 25.247 1.00 97.94 85 LYS A CA 1
ATOM 623 C C . LYS A 1 85 ? -20.382 -6.456 26.656 1.00 97.94 85 LYS A C 1
ATOM 625 O O . LYS A 1 85 ? -19.967 -5.403 27.139 1.00 97.94 85 LYS A O 1
ATOM 630 N N . LYS A 1 86 ? -20.322 -7.617 27.322 1.00 96.06 86 LYS A N 1
ATOM 631 C CA . LYS A 1 86 ? -19.741 -7.809 28.653 1.00 96.06 86 LYS A CA 1
ATOM 632 C C . LYS A 1 86 ? -18.759 -8.989 28.636 1.00 96.06 86 LYS A C 1
ATOM 634 O O . LYS A 1 86 ? -19.076 -10.026 28.066 1.00 96.06 86 LYS A O 1
ATOM 639 N N . PRO A 1 87 ? -17.578 -8.862 29.262 1.00 97.56 87 PRO A N 1
ATOM 640 C CA . PRO A 1 87 ? -17.075 -7.680 29.969 1.00 97.56 87 PRO A CA 1
ATOM 641 C C . PRO A 1 87 ? -16.513 -6.587 29.037 1.00 97.56 87 PRO A C 1
ATOM 643 O O . PRO A 1 87 ? -16.137 -5.525 29.517 1.00 97.56 87 PRO A O 1
ATOM 646 N N . VAL A 1 88 ? -16.447 -6.808 27.717 1.00 98.50 88 VAL A N 1
ATOM 647 C CA . VAL A 1 88 ? -15.806 -5.871 26.776 1.00 98.50 88 VAL A CA 1
ATOM 648 C C . VAL A 1 88 ? -16.842 -5.102 25.951 1.00 98.50 88 VAL A C 1
ATOM 650 O O . VAL A 1 88 ? -17.379 -5.647 24.991 1.00 98.50 88 VAL A O 1
ATOM 653 N N . HIS A 1 89 ? -17.108 -3.832 26.271 1.00 98.50 89 HIS A N 1
ATOM 654 C CA . HIS A 1 89 ? -18.007 -2.988 25.480 1.00 98.50 89 HIS A CA 1
ATOM 655 C C . HIS A 1 89 ? -17.291 -2.457 24.219 1.00 98.50 89 HIS A C 1
ATOM 657 O O . HIS A 1 89 ? -16.171 -1.945 24.328 1.00 98.50 89 HIS A O 1
ATOM 663 N N . PRO A 1 90 ? -17.908 -2.521 23.021 1.00 97.75 90 PRO A N 1
ATOM 664 C CA . PRO A 1 90 ? -17.276 -2.045 21.789 1.00 97.75 90 PRO A CA 1
ATOM 665 C C . PRO A 1 90 ? -16.974 -0.541 21.821 1.00 97.75 90 PRO A C 1
ATOM 667 O O . PRO A 1 90 ? -15.941 -0.125 21.309 1.00 97.75 90 PRO A O 1
ATOM 670 N N . ASN A 1 91 ? -17.813 0.276 22.466 1.00 95.62 91 ASN A N 1
ATOM 671 C CA . ASN A 1 91 ? -17.555 1.716 22.564 1.00 95.62 91 ASN A CA 1
ATOM 672 C C . ASN A 1 91 ? -16.709 2.088 23.780 1.00 95.62 91 ASN A C 1
ATOM 674 O O . ASN A 1 91 ? -15.770 2.867 23.655 1.00 95.62 91 ASN A O 1
ATOM 678 N N . ASP A 1 92 ? -17.021 1.518 24.941 1.00 95.81 92 ASP A N 1
ATOM 679 C CA . ASP A 1 92 ? -16.495 2.036 26.212 1.00 95.81 92 ASP A CA 1
ATOM 680 C C . ASP A 1 92 ? -15.089 1.495 26.474 1.00 95.81 92 ASP A C 1
ATOM 682 O O . ASP A 1 92 ? -14.324 2.115 27.205 1.00 95.81 92 ASP A O 1
ATOM 686 N N . HIS A 1 93 ? -14.743 0.357 25.857 1.00 98.00 93 HIS A N 1
ATOM 687 C CA . HIS A 1 93 ? -13.435 -0.279 25.992 1.00 98.00 93 HIS A CA 1
ATOM 688 C C . HIS A 1 93 ? -12.656 -0.273 24.670 1.00 98.00 93 HIS A C 1
ATOM 690 O O . HIS A 1 93 ? -11.548 0.252 24.626 1.00 98.00 93 HIS A O 1
ATOM 696 N N . VAL A 1 94 ? -13.215 -0.805 23.572 1.00 97.62 94 VAL A N 1
ATOM 697 C CA . VAL A 1 94 ? -12.466 -0.910 22.296 1.00 97.62 94 VAL A CA 1
ATOM 698 C C . VAL A 1 94 ? -12.309 0.451 21.608 1.00 97.62 94 VAL A C 1
ATOM 700 O O . VAL A 1 94 ? -11.238 0.784 21.101 1.00 97.62 94 VAL A O 1
ATOM 703 N N . ASN A 1 95 ? -13.358 1.273 21.634 1.00 95.44 95 ASN A N 1
ATOM 704 C CA . ASN A 1 95 ? -13.350 2.637 21.101 1.00 95.44 95 ASN A CA 1
ATOM 705 C C . ASN A 1 95 ? -13.015 3.700 22.164 1.00 95.44 95 ASN A C 1
ATOM 707 O O . ASN A 1 95 ? -13.246 4.890 21.940 1.00 95.44 95 ASN A O 1
ATOM 711 N N . MET A 1 96 ? -12.492 3.289 23.325 1.00 92.38 96 MET A N 1
ATOM 712 C CA . MET A 1 96 ? -12.151 4.205 24.410 1.00 92.38 96 MET A CA 1
ATOM 713 C C . MET A 1 96 ? -11.166 5.269 23.911 1.00 92.38 96 MET A C 1
ATOM 715 O O . MET A 1 96 ? -10.174 4.952 23.246 1.00 92.38 96 MET A O 1
ATOM 719 N N . SER A 1 97 ? -11.444 6.532 24.244 1.00 85.62 97 SER A N 1
ATOM 720 C CA . SER A 1 97 ? -10.611 7.694 23.894 1.00 85.62 97 SER A CA 1
ATOM 721 C C . SER A 1 97 ? -10.467 7.963 22.381 1.00 85.62 97 SER A C 1
ATOM 723 O O . SER A 1 97 ? -9.525 8.647 21.986 1.00 85.62 97 SER A O 1
ATOM 725 N N . GLN A 1 98 ? -11.379 7.441 21.545 1.00 79.56 98 GLN A N 1
ATOM 726 C CA . GLN A 1 98 ? -11.351 7.579 20.079 1.00 79.56 98 GLN A CA 1
ATOM 727 C C . GLN A 1 98 ? -12.712 8.042 19.517 1.00 79.56 98 GLN A C 1
ATOM 729 O O . GLN A 1 98 ? -13.706 7.320 19.647 1.00 79.56 98 GLN A O 1
ATOM 734 N N . PRO A 1 99 ? -12.818 9.198 18.844 1.00 77.56 99 PRO A N 1
ATOM 735 C CA . PRO A 1 99 ? -13.970 9.501 17.998 1.00 77.56 99 PRO A CA 1
ATOM 736 C C . PRO A 1 99 ? -13.934 8.699 16.683 1.00 77.56 99 PRO A C 1
ATOM 738 O O . PRO A 1 99 ? -12.885 8.379 16.149 1.00 77.56 99 PRO A O 1
ATOM 741 N N . SER A 1 100 ? -15.082 8.407 16.065 1.00 70.31 100 SER A N 1
ATOM 742 C CA . SER A 1 100 ? -15.066 7.710 14.761 1.00 70.31 100 SER A CA 1
ATOM 743 C C . SER A 1 100 ? -14.336 8.488 13.661 1.00 70.31 100 SER A C 1
ATOM 745 O O . SER A 1 100 ? -13.820 7.889 12.721 1.00 70.31 100 SER A O 1
ATOM 747 N N . ASN A 1 101 ? -14.320 9.817 13.782 1.00 77.88 101 ASN A N 1
ATOM 748 C CA . ASN A 1 101 ? -13.867 10.725 12.735 1.00 77.88 101 ASN A CA 1
ATOM 749 C C . ASN A 1 101 ? -12.341 10.849 12.665 1.00 77.88 101 ASN A C 1
ATOM 751 O O . ASN A 1 101 ? -11.851 11.252 11.621 1.00 77.88 101 ASN A O 1
ATOM 755 N N . ASP A 1 102 ? -11.596 10.483 13.715 1.00 82.00 102 ASP A N 1
ATOM 756 C CA . ASP A 1 102 ? -10.126 10.426 13.663 1.00 82.00 102 ASP A CA 1
ATOM 757 C C . ASP A 1 102 ? -9.596 9.003 13.418 1.00 82.00 102 ASP A C 1
ATOM 759 O O . ASP A 1 102 ? -8.512 8.825 12.856 1.00 82.00 102 ASP A O 1
ATOM 763 N N . THR A 1 103 ? -10.383 7.978 13.765 1.00 85.94 103 THR A N 1
ATOM 764 C CA . THR A 1 103 ? -9.931 6.588 13.683 1.00 85.94 103 THR A CA 1
ATOM 765 C C . THR A 1 103 ? -9.797 6.139 12.231 1.00 85.94 103 THR A C 1
ATOM 767 O O . THR A 1 103 ? -8.806 5.502 11.876 1.00 85.94 103 THR A O 1
ATOM 770 N N . PHE A 1 104 ? -10.767 6.477 11.372 1.00 91.31 104 PHE A N 1
ATOM 771 C CA . PHE A 1 104 ? -10.728 6.070 9.965 1.00 91.31 104 PHE A CA 1
ATOM 772 C C . PHE A 1 104 ? -9.587 6.752 9.190 1.00 91.31 104 PHE A C 1
ATOM 774 O O . PHE A 1 104 ? -8.814 6.018 8.573 1.00 91.31 104 PHE A O 1
ATOM 781 N N . PRO A 1 105 ? -9.374 8.085 9.276 1.00 90.12 105 PRO A N 1
ATOM 782 C CA . PRO A 1 105 ? -8.188 8.716 8.693 1.00 90.12 105 PRO A CA 1
ATOM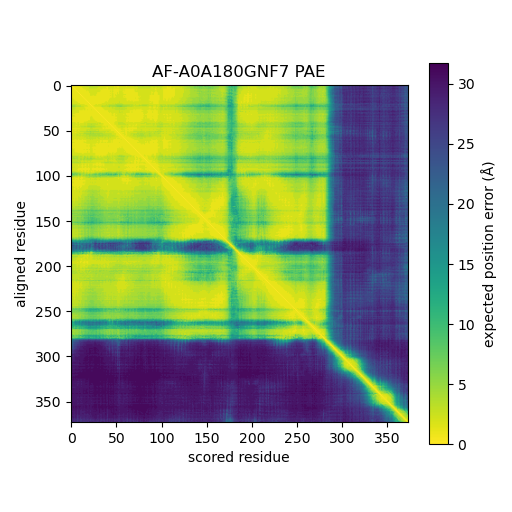 783 C C . PRO A 1 105 ? -6.879 8.116 9.216 1.00 90.12 105 PRO A C 1
ATOM 785 O O . PRO A 1 105 ? -5.994 7.793 8.429 1.00 90.12 105 PRO A O 1
ATOM 788 N N . THR A 1 106 ? -6.765 7.860 10.523 1.00 88.38 106 THR A N 1
ATOM 789 C CA . THR A 1 106 ? -5.564 7.216 11.085 1.00 88.38 106 THR A CA 1
ATOM 790 C C . THR A 1 106 ? -5.327 5.836 10.461 1.00 88.38 106 THR A C 1
ATOM 792 O O . THR A 1 106 ? -4.226 5.559 9.985 1.00 88.38 106 THR A O 1
ATOM 795 N N . ALA A 1 107 ? -6.359 4.989 10.380 1.00 93.94 107 ALA A N 1
ATOM 796 C CA . ALA A 1 107 ? -6.254 3.677 9.744 1.00 93.94 107 ALA A CA 1
ATOM 797 C C . ALA A 1 107 ? -5.931 3.773 8.242 1.00 93.94 107 ALA A C 1
ATOM 799 O O . ALA A 1 107 ? -5.165 2.956 7.737 1.00 93.94 107 ALA A O 1
ATOM 800 N N . MET A 1 108 ? -6.457 4.775 7.526 1.00 92.69 108 MET A N 1
ATOM 801 C CA . MET A 1 108 ? -6.127 5.014 6.115 1.00 92.69 108 MET A CA 1
ATOM 802 C C . MET A 1 108 ? -4.638 5.295 5.918 1.00 92.69 108 MET A C 1
ATOM 804 O O . MET A 1 108 ? -4.015 4.679 5.056 1.00 92.69 108 MET A O 1
ATOM 808 N N . HIS A 1 109 ? -4.065 6.192 6.722 1.00 90.81 109 HIS A N 1
ATOM 809 C CA . HIS A 1 109 ? -2.645 6.530 6.641 1.00 90.81 109 HIS A CA 1
ATOM 810 C C . HIS A 1 109 ? -1.758 5.338 7.014 1.00 90.81 109 HIS A C 1
ATOM 812 O O . HIS A 1 109 ? -0.817 5.029 6.287 1.00 90.81 109 HIS A O 1
ATOM 818 N N . VAL A 1 110 ? -2.094 4.613 8.087 1.00 91.31 110 VAL A N 1
ATOM 819 C CA . VAL A 1 110 ? -1.374 3.388 8.476 1.00 91.31 110 VAL A CA 1
ATOM 820 C C . VAL A 1 110 ? -1.424 2.345 7.354 1.00 91.31 110 VAL A C 1
ATOM 822 O O . VAL A 1 110 ? -0.389 1.792 6.984 1.00 91.31 110 VAL A O 1
ATOM 825 N N . ALA A 1 111 ? -2.596 2.120 6.751 1.00 95.06 111 ALA A N 1
ATOM 826 C CA . ALA A 1 111 ? -2.748 1.189 5.636 1.00 95.06 111 ALA A CA 1
ATOM 827 C C . ALA A 1 111 ? -1.923 1.616 4.414 1.00 95.06 111 ALA A C 1
ATOM 829 O O . ALA A 1 111 ? -1.225 0.786 3.834 1.00 95.06 111 ALA A O 1
ATOM 830 N N . ALA A 1 112 ? -1.980 2.895 4.030 1.00 91.56 112 ALA A N 1
ATOM 831 C CA . ALA A 1 112 ? -1.227 3.423 2.896 1.00 91.56 112 ALA A CA 1
ATOM 832 C C . ALA A 1 112 ? 0.281 3.228 3.092 1.00 91.56 112 ALA A C 1
ATOM 834 O O . ALA A 1 112 ? 0.949 2.678 2.217 1.00 91.56 112 ALA A O 1
ATOM 835 N N . VAL A 1 113 ? 0.795 3.582 4.271 1.00 90.44 113 VAL A N 1
ATOM 836 C CA . VAL A 1 113 ? 2.205 3.397 4.631 1.00 90.44 113 VAL A CA 1
ATOM 837 C C . VAL A 1 113 ? 2.599 1.927 4.586 1.00 90.44 113 VAL A C 1
ATOM 839 O O . VAL A 1 113 ? 3.604 1.587 3.970 1.00 90.44 113 VAL A O 1
ATOM 842 N N . PHE A 1 114 ? 1.796 1.024 5.152 1.00 92.12 114 PHE A N 1
ATOM 843 C CA . PHE A 1 114 ? 2.095 -0.407 5.079 1.00 92.12 114 PHE A CA 1
ATOM 844 C C . PHE A 1 114 ? 2.158 -0.907 3.641 1.00 92.12 114 PHE A C 1
ATOM 846 O O . PHE A 1 114 ? 3.091 -1.625 3.295 1.00 92.12 114 PHE A O 1
ATOM 853 N N . GLN A 1 115 ? 1.200 -0.529 2.793 1.00 93.81 115 GLN A N 1
ATOM 854 C CA . GLN A 1 115 ? 1.198 -0.959 1.396 1.00 93.81 115 GLN A CA 1
ATOM 855 C C . GLN A 1 115 ? 2.398 -0.398 0.624 1.00 93.81 115 GLN A C 1
ATOM 857 O O . GLN A 1 115 ? 3.003 -1.111 -0.176 1.00 93.81 115 GLN A O 1
ATOM 862 N N . ILE A 1 116 ? 2.791 0.846 0.894 1.00 89.81 116 ILE A N 1
ATOM 863 C CA . ILE A 1 116 ? 3.954 1.460 0.254 1.00 89.81 116 ILE A CA 1
ATOM 864 C C . ILE A 1 116 ? 5.246 0.782 0.720 1.00 89.81 116 ILE A C 1
ATOM 866 O O . ILE A 1 116 ? 6.012 0.286 -0.104 1.00 89.81 116 ILE A O 1
ATOM 870 N N . THR A 1 117 ? 5.472 0.705 2.030 1.00 88.81 117 THR A N 1
ATOM 871 C CA . THR A 1 117 ? 6.727 0.216 2.610 1.00 88.81 117 THR A CA 1
ATOM 872 C C . THR A 1 117 ? 6.897 -1.293 2.469 1.00 88.81 117 THR A C 1
ATOM 874 O O . THR A 1 117 ? 8.002 -1.755 2.203 1.00 88.81 117 THR A O 1
ATOM 877 N N . ARG A 1 118 ? 5.827 -2.080 2.639 1.00 91.56 118 ARG A N 1
ATOM 878 C CA . ARG A 1 118 ? 5.916 -3.551 2.643 1.00 91.56 118 ARG A CA 1
ATOM 879 C C . ARG A 1 118 ? 5.756 -4.171 1.255 1.00 91.56 118 ARG A C 1
ATOM 881 O O . ARG A 1 118 ? 6.288 -5.253 1.038 1.00 91.56 118 ARG A O 1
ATOM 888 N N . ASN A 1 119 ? 5.057 -3.506 0.328 1.00 92.81 119 ASN A N 1
ATOM 889 C CA . ASN A 1 119 ? 4.757 -4.073 -0.993 1.00 92.81 119 ASN A CA 1
ATOM 890 C C . ASN A 1 119 ? 5.369 -3.258 -2.137 1.00 92.81 119 ASN A C 1
ATOM 892 O O . ASN A 1 119 ? 6.165 -3.790 -2.911 1.00 92.81 119 ASN A O 1
ATOM 896 N N . LEU A 1 120 ? 5.028 -1.970 -2.251 1.00 92.00 120 LEU A N 1
ATOM 897 C CA . LEU A 1 120 ? 5.418 -1.163 -3.411 1.00 92.00 120 LEU A CA 1
ATOM 898 C C . LEU A 1 120 ? 6.930 -0.931 -3.492 1.00 92.00 120 LEU A C 1
ATOM 900 O O . LEU A 1 120 ? 7.525 -1.187 -4.537 1.00 92.00 120 LEU A O 1
ATOM 904 N N . ILE A 1 121 ? 7.547 -0.449 -2.410 1.00 89.19 121 ILE A N 1
ATOM 905 C CA . ILE A 1 121 ? 8.984 -0.154 -2.361 1.00 89.19 121 ILE A CA 1
ATOM 906 C C . ILE A 1 121 ? 9.806 -1.417 -2.676 1.00 89.19 121 ILE A C 1
ATOM 908 O O . ILE A 1 121 ? 10.583 -1.371 -3.631 1.00 89.19 121 ILE A O 1
ATOM 912 N N . PRO A 1 122 ? 9.591 -2.573 -2.010 1.00 93.56 122 PRO A N 1
ATOM 913 C CA . PRO A 1 122 ? 10.324 -3.797 -2.334 1.00 93.56 122 PRO A CA 1
ATOM 914 C C . PRO A 1 122 ? 10.133 -4.270 -3.781 1.00 93.56 122 PRO A C 1
ATOM 916 O O . PRO A 1 122 ? 11.089 -4.729 -4.414 1.00 93.56 122 PRO A O 1
ATOM 919 N N . ALA A 1 123 ? 8.920 -4.144 -4.333 1.00 94.31 123 ALA A N 1
ATOM 920 C CA . ALA A 1 123 ? 8.648 -4.500 -5.724 1.00 94.31 123 ALA A CA 1
ATOM 921 C C . ALA A 1 123 ? 9.404 -3.588 -6.705 1.00 94.31 123 ALA A C 1
ATOM 923 O O . ALA A 1 123 ? 10.014 -4.079 -7.659 1.00 94.31 123 ALA A O 1
ATOM 924 N N . LEU A 1 124 ? 9.423 -2.276 -6.448 1.00 93.94 124 LEU A N 1
ATOM 925 C CA . LEU A 1 124 ? 10.180 -1.312 -7.246 1.00 93.94 124 LEU A CA 1
ATOM 926 C C . LEU A 1 124 ? 11.681 -1.552 -7.160 1.00 93.94 124 LEU A C 1
ATOM 928 O O . LEU A 1 124 ? 12.345 -1.558 -8.190 1.00 93.94 124 LEU A O 1
ATOM 932 N N . GLU A 1 125 ? 12.220 -1.804 -5.971 1.00 93.56 125 GLU A N 1
ATOM 933 C CA . GLU A 1 125 ? 13.635 -2.129 -5.805 1.00 93.56 125 GLU A CA 1
ATOM 934 C C . GLU A 1 125 ? 14.021 -3.407 -6.554 1.00 93.56 125 GLU A C 1
ATOM 936 O O . GLU A 1 125 ? 15.085 -3.474 -7.171 1.00 93.56 125 GLU A O 1
ATOM 941 N N . SER A 1 126 ? 13.150 -4.420 -6.532 1.00 96.69 126 SER A N 1
ATOM 942 C CA . SER A 1 126 ? 13.343 -5.649 -7.302 1.00 96.69 126 SER A CA 1
ATOM 943 C C . SER A 1 126 ? 13.397 -5.367 -8.806 1.00 96.69 126 SER A C 1
ATOM 945 O O . SER A 1 126 ? 14.315 -5.825 -9.490 1.00 96.69 126 SER A O 1
ATOM 947 N N . LEU A 1 127 ? 12.471 -4.546 -9.314 1.00 96.12 127 LEU A N 1
ATOM 948 C CA . LEU A 1 127 ? 12.450 -4.138 -10.719 1.00 96.12 127 LEU A CA 1
ATOM 949 C C . LEU A 1 127 ? 13.678 -3.296 -11.094 1.00 96.12 127 LEU A C 1
ATOM 951 O O . LEU A 1 127 ? 14.277 -3.539 -12.139 1.00 96.12 127 LEU A O 1
ATOM 955 N N . ILE A 1 128 ? 14.088 -2.352 -10.241 1.00 97.06 128 ILE A N 1
ATOM 956 C CA . ILE A 1 128 ? 15.295 -1.534 -10.428 1.00 97.06 128 ILE A CA 1
ATOM 957 C C . ILE A 1 128 ? 16.523 -2.437 -10.544 1.00 97.06 128 ILE A C 1
ATOM 959 O O . ILE A 1 128 ? 17.277 -2.305 -11.503 1.00 97.06 128 ILE A O 1
ATOM 963 N N . ARG A 1 129 ? 16.695 -3.409 -9.636 1.00 98.12 129 ARG A N 1
ATOM 964 C CA . ARG A 1 129 ? 17.810 -4.371 -9.703 1.00 98.12 129 ARG A CA 1
ATOM 965 C C . ARG A 1 129 ? 17.795 -5.184 -10.998 1.00 98.12 129 ARG A C 1
ATOM 967 O O . ARG A 1 129 ? 18.846 -5.370 -11.607 1.00 98.12 129 ARG A O 1
ATOM 974 N N . ALA A 1 130 ? 16.625 -5.651 -11.437 1.00 97.94 130 ALA A N 1
ATOM 975 C CA . ALA A 1 130 ? 16.495 -6.427 -12.670 1.00 97.94 130 ALA A CA 1
ATOM 976 C C . ALA A 1 130 ? 16.823 -5.596 -13.925 1.00 97.94 130 ALA A C 1
ATOM 978 O O . ALA A 1 130 ? 17.570 -6.053 -14.793 1.00 97.94 130 ALA A O 1
ATOM 979 N N . ILE A 1 131 ? 16.313 -4.362 -14.008 1.00 97.56 131 ILE A N 1
ATOM 980 C CA . ILE A 1 131 ? 16.624 -3.430 -15.099 1.00 97.56 131 ILE A CA 1
ATOM 981 C C . ILE A 1 131 ? 18.108 -3.050 -15.076 1.00 97.56 131 ILE A C 1
ATOM 983 O O . ILE A 1 131 ? 18.740 -3.072 -16.128 1.00 97.56 131 ILE A O 1
ATOM 987 N N . GLY A 1 132 ? 18.683 -2.777 -13.903 1.00 97.56 132 GLY A N 1
ATOM 988 C CA . GLY A 1 132 ? 20.105 -2.467 -13.743 1.00 97.56 132 GLY A CA 1
ATOM 989 C C . GLY A 1 132 ? 21.018 -3.621 -14.168 1.00 97.56 132 GLY A C 1
ATOM 990 O O . GLY A 1 132 ? 22.029 -3.398 -14.834 1.00 97.56 132 GLY A O 1
ATOM 991 N N . ALA A 1 133 ? 20.640 -4.871 -13.883 1.00 98.44 133 ALA A N 1
ATOM 992 C CA . ALA A 1 133 ? 21.366 -6.041 -14.380 1.00 98.44 133 ALA A CA 1
ATOM 993 C C . ALA A 1 133 ? 21.332 -6.121 -15.917 1.00 98.44 133 ALA A C 1
ATOM 995 O O . ALA A 1 133 ? 22.373 -6.300 -16.5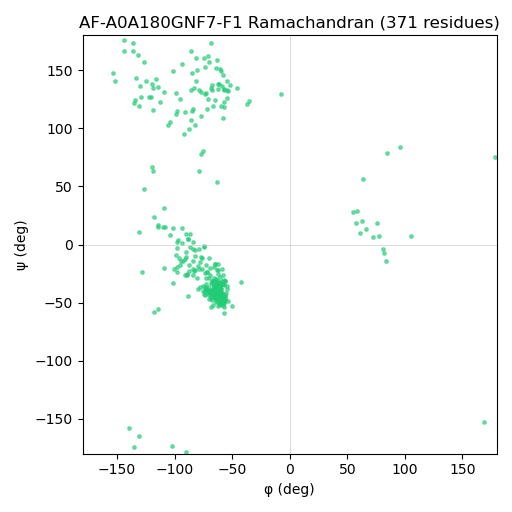50 1.00 98.44 133 ALA A O 1
ATOM 996 N N . LYS A 1 134 ? 20.157 -5.912 -16.532 1.00 98.06 134 LYS A N 1
ATOM 997 C CA . LYS A 1 134 ? 20.025 -5.876 -17.998 1.00 98.06 134 LYS A CA 1
ATOM 998 C C . LYS A 1 134 ? 20.744 -4.696 -18.636 1.00 98.06 134 LYS A C 1
ATOM 1000 O O . LYS A 1 134 ? 21.345 -4.866 -19.690 1.00 98.06 134 LYS A O 1
ATOM 1005 N N . ARG A 1 135 ? 20.763 -3.531 -17.985 1.00 97.50 135 ARG A N 1
ATOM 1006 C CA . ARG A 1 135 ? 21.554 -2.373 -18.416 1.00 97.50 135 ARG A CA 1
ATOM 1007 C C . ARG A 1 135 ? 23.022 -2.753 -18.608 1.00 97.50 135 ARG A C 1
ATOM 1009 O O . ARG A 1 135 ? 23.590 -2.424 -19.641 1.00 97.50 135 ARG A O 1
ATOM 1016 N N . VAL A 1 136 ? 23.615 -3.447 -17.632 1.00 98.25 136 VAL A N 1
ATOM 1017 C CA . VAL A 1 136 ? 25.019 -3.891 -17.689 1.00 98.25 136 VAL A CA 1
ATOM 1018 C C . VAL A 1 136 ? 25.224 -4.966 -18.758 1.00 98.25 136 VAL A C 1
ATOM 1020 O O . VAL A 1 136 ? 26.161 -4.870 -19.543 1.00 98.25 136 VAL A O 1
ATOM 1023 N N . GLU A 1 137 ? 24.335 -5.961 -18.832 1.00 98.44 137 GLU A N 1
ATOM 1024 C CA . GLU A 1 137 ? 24.387 -7.022 -19.853 1.00 98.44 137 GLU A CA 1
ATOM 1025 C C . GLU A 1 137 ? 24.335 -6.460 -21.285 1.00 98.44 137 GLU A C 1
ATOM 1027 O O . GLU A 1 137 ? 24.961 -6.996 -22.196 1.00 98.44 137 GLU A O 1
ATOM 1032 N N . PHE A 1 138 ? 23.600 -5.366 -21.482 1.00 98.06 138 PHE A N 1
ATOM 1033 C CA . PHE A 1 138 ? 23.340 -4.768 -22.789 1.00 98.06 138 PHE A CA 1
ATOM 1034 C C . PHE A 1 138 ? 24.271 -3.604 -23.149 1.00 98.06 138 PHE A C 1
ATOM 1036 O O . PHE A 1 138 ? 24.093 -2.985 -24.203 1.00 98.06 138 PHE A O 1
ATOM 1043 N N . ASP A 1 139 ? 25.262 -3.297 -22.310 1.00 96.06 139 ASP A N 1
ATOM 1044 C CA . ASP A 1 139 ? 26.094 -2.098 -22.450 1.00 96.06 139 ASP A CA 1
ATOM 1045 C C . ASP A 1 139 ? 26.923 -2.083 -23.742 1.00 96.06 139 ASP A C 1
ATOM 1047 O O . ASP A 1 139 ? 27.124 -1.030 -24.335 1.00 96.06 139 ASP A O 1
ATOM 1051 N N . SER A 1 140 ? 27.327 -3.252 -24.246 1.00 97.19 140 SER A N 1
ATOM 1052 C CA . SER A 1 140 ? 28.107 -3.382 -25.484 1.00 97.19 140 SER A CA 1
ATOM 1053 C C . SER A 1 140 ? 27.263 -3.542 -26.757 1.00 97.19 140 SER A C 1
ATOM 1055 O O . SER A 1 140 ? 27.809 -3.533 -27.862 1.00 97.19 140 SER A O 1
ATOM 1057 N N . ILE A 1 141 ? 25.937 -3.683 -26.642 1.00 97.75 141 ILE A N 1
ATOM 1058 C CA . ILE A 1 141 ? 25.050 -3.957 -27.782 1.00 97.75 141 ILE A CA 1
ATOM 1059 C C . ILE A 1 141 ? 24.619 -2.637 -28.421 1.00 97.75 141 ILE A C 1
ATOM 1061 O O . ILE A 1 141 ? 23.692 -1.984 -27.947 1.00 97.75 141 ILE A O 1
ATOM 1065 N N . ILE A 1 142 ? 25.265 -2.249 -29.520 1.00 97.56 142 ILE A N 1
ATOM 1066 C CA . ILE A 1 142 ? 24.894 -1.057 -30.294 1.00 97.56 142 ILE A CA 1
ATOM 1067 C C . ILE A 1 142 ? 23.649 -1.349 -31.143 1.00 97.56 142 ILE A C 1
ATOM 1069 O O . ILE A 1 142 ? 23.596 -2.336 -31.876 1.00 97.56 142 ILE A O 1
ATOM 1073 N N . LYS A 1 143 ? 22.661 -0.452 -31.092 1.00 96.38 143 LYS A N 1
ATOM 1074 C CA . LYS A 1 143 ? 21.455 -0.469 -31.930 1.00 96.38 143 LYS A CA 1
ATOM 1075 C C . LYS A 1 143 ? 21.188 0.902 -32.546 1.00 96.38 143 LYS A C 1
ATOM 1077 O O . LYS A 1 143 ? 21.667 1.927 -32.068 1.00 96.38 143 LYS A O 1
ATOM 1082 N N . ILE A 1 144 ? 20.355 0.922 -33.584 1.00 96.56 144 ILE A N 1
ATOM 1083 C CA . ILE A 1 144 ? 19.803 2.160 -34.143 1.00 96.56 144 ILE A CA 1
ATOM 1084 C C . ILE A 1 144 ? 18.788 2.757 -33.163 1.00 96.56 144 ILE A C 1
ATOM 1086 O O . ILE A 1 144 ? 17.847 2.075 -32.735 1.00 96.56 144 ILE A O 1
ATOM 1090 N N . GLY A 1 145 ? 19.000 4.022 -32.796 1.00 93.50 145 GLY A N 1
ATOM 1091 C CA . GLY A 1 145 ? 18.054 4.796 -32.000 1.00 93.50 145 GLY A CA 1
ATOM 1092 C C . GLY A 1 145 ? 16.806 5.155 -32.795 1.00 93.50 145 GLY A C 1
ATOM 1093 O O . GLY A 1 145 ? 16.806 5.092 -34.023 1.00 93.50 145 GLY A O 1
ATOM 1094 N N . ARG A 1 146 ? 15.730 5.539 -32.097 1.00 95.81 146 ARG A N 1
ATOM 1095 C CA . ARG A 1 146 ? 14.512 6.028 -32.752 1.00 95.81 146 ARG A CA 1
ATOM 1096 C C . ARG A 1 146 ? 13.959 7.281 -32.100 1.00 95.81 146 ARG A C 1
ATOM 1098 O O . ARG A 1 146 ? 13.620 7.270 -30.920 1.00 95.81 146 ARG A O 1
ATOM 1105 N N . THR A 1 147 ? 13.782 8.328 -32.896 1.00 88.88 147 THR A N 1
ATOM 1106 C CA . THR A 1 147 ? 13.025 9.531 -32.528 1.00 88.88 147 THR A CA 1
ATOM 1107 C C . THR A 1 147 ? 11.853 9.653 -33.495 1.00 88.88 147 THR A C 1
ATOM 1109 O O . THR A 1 147 ? 11.986 9.384 -34.684 1.00 88.88 147 THR A O 1
ATOM 1112 N N . HIS A 1 148 ? 10.650 9.944 -32.989 1.00 96.00 148 HIS A N 1
ATOM 1113 C CA . HIS A 1 148 ? 9.417 9.897 -33.799 1.00 96.00 148 HIS A CA 1
ATOM 1114 C C . HIS A 1 148 ? 9.176 8.545 -34.513 1.00 96.00 148 HIS A C 1
ATOM 1116 O O . HIS A 1 148 ? 8.547 8.503 -35.568 1.00 96.00 148 HIS A O 1
ATOM 1122 N N . LEU A 1 149 ? 9.681 7.440 -33.944 1.00 95.19 149 LEU A N 1
ATOM 1123 C CA . LEU A 1 149 ? 9.712 6.095 -34.549 1.00 95.19 149 LEU A CA 1
ATOM 1124 C C . LEU A 1 149 ? 10.514 5.980 -35.863 1.00 95.19 149 LEU A C 1
ATOM 1126 O O . LEU A 1 149 ? 10.466 4.928 -36.494 1.00 95.19 149 LEU A O 1
ATOM 1130 N N . GLN A 1 150 ? 11.264 7.012 -36.252 1.00 95.19 150 GLN A N 1
ATOM 1131 C CA . GLN A 1 150 ? 12.186 6.993 -37.390 1.00 95.19 150 GLN A CA 1
ATOM 1132 C C . GLN A 1 150 ? 13.597 6.628 -36.932 1.00 95.19 150 GLN A C 1
ATOM 1134 O O . GLN A 1 150 ? 13.940 6.844 -35.769 1.00 95.19 150 GLN A O 1
ATOM 1139 N N . ASP A 1 151 ? 14.408 6.091 -37.841 1.00 96.88 151 ASP A N 1
ATOM 1140 C CA . ASP A 1 151 ? 15.801 5.743 -37.561 1.00 96.88 151 ASP A CA 1
ATOM 1141 C C . ASP A 1 151 ? 16.625 6.990 -37.197 1.00 96.88 151 ASP A C 1
ATOM 1143 O O . ASP A 1 151 ? 16.493 8.052 -37.808 1.00 96.88 151 ASP A O 1
ATOM 1147 N N . ALA A 1 152 ? 17.479 6.857 -36.182 1.00 92.50 152 ALA A N 1
ATOM 1148 C CA . ALA A 1 152 ? 18.326 7.922 -35.652 1.00 92.50 152 ALA A CA 1
ATOM 1149 C C . ALA A 1 152 ? 19.764 7.427 -35.407 1.00 92.50 152 ALA A C 1
ATOM 1151 O O . ALA A 1 152 ? 20.124 6.297 -35.744 1.00 92.50 152 ALA A O 1
ATOM 1152 N N . THR A 1 153 ? 20.608 8.274 -34.810 1.00 89.00 153 THR A N 1
ATOM 1153 C CA . THR A 1 153 ? 21.986 7.901 -34.466 1.00 89.00 153 THR A CA 1
ATOM 1154 C C . THR A 1 153 ? 22.029 6.704 -33.505 1.00 89.00 153 THR A C 1
ATOM 1156 O O . THR A 1 153 ? 21.113 6.541 -32.690 1.00 89.00 153 THR A O 1
ATOM 1159 N N . PRO A 1 154 ? 23.077 5.863 -33.568 1.00 94.12 154 PRO A N 1
ATOM 1160 C CA . PRO A 1 154 ? 23.187 4.705 -32.692 1.00 94.12 154 PRO A CA 1
ATOM 1161 C C . PRO A 1 154 ? 23.324 5.066 -31.208 1.00 94.12 154 PRO A C 1
ATOM 1163 O O . PRO A 1 154 ? 23.880 6.104 -30.856 1.00 94.12 154 PRO A O 1
ATOM 1166 N N . LEU A 1 155 ? 22.863 4.154 -30.356 1.00 96.38 155 LEU A N 1
ATOM 1167 C CA . LEU A 1 155 ? 23.145 4.096 -28.921 1.00 96.38 155 LEU A CA 1
ATOM 1168 C C . LEU A 1 155 ? 23.248 2.630 -28.496 1.00 96.38 155 LEU A C 1
ATOM 1170 O O . LEU A 1 155 ? 22.831 1.736 -29.239 1.00 96.38 155 LEU A O 1
ATOM 1174 N N . THR A 1 156 ? 23.771 2.363 -27.305 1.00 95.00 156 THR A N 1
ATOM 1175 C CA . THR A 1 156 ? 23.754 1.002 -26.765 1.00 95.00 156 THR A CA 1
ATOM 1176 C C . THR A 1 156 ? 22.390 0.681 -26.159 1.00 95.00 156 THR A C 1
ATOM 1178 O O . THR A 1 156 ? 21.668 1.556 -25.673 1.00 95.00 156 THR A O 1
ATOM 1181 N N . LEU A 1 157 ? 22.004 -0.590 -26.182 1.00 94.69 157 LEU A N 1
ATOM 1182 C CA . LEU A 1 157 ? 20.789 -1.052 -25.518 1.00 94.69 157 LEU A CA 1
ATOM 1183 C C . LEU A 1 157 ? 20.900 -0.863 -23.990 1.00 94.69 157 LEU A C 1
ATOM 1185 O O . LEU A 1 157 ? 19.909 -0.543 -23.336 1.00 94.69 157 LEU A O 1
ATOM 1189 N N . GLY A 1 158 ? 22.115 -0.931 -23.433 1.0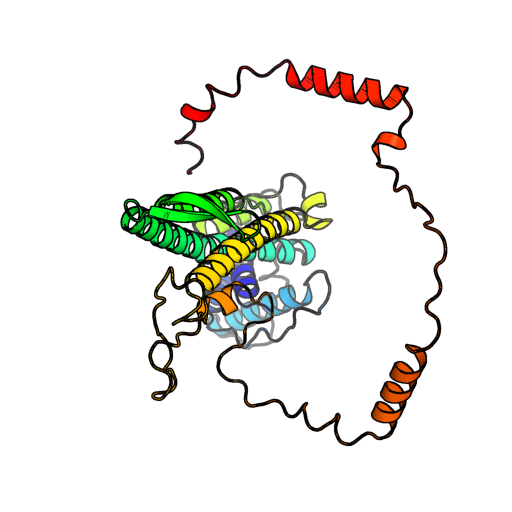0 94.56 158 GLY A N 1
ATOM 1190 C CA . GLY A 1 158 ? 22.401 -0.512 -22.061 1.00 94.56 158 GLY A CA 1
ATOM 1191 C C . GLY A 1 158 ? 22.092 0.968 -21.810 1.00 94.56 158 GLY A C 1
ATOM 1192 O O . GLY A 1 158 ? 21.424 1.291 -20.830 1.00 94.56 158 GLY A O 1
ATOM 1193 N N . GLN A 1 159 ? 22.469 1.881 -22.712 1.00 93.56 159 GLN A N 1
ATOM 1194 C CA . GLN A 1 159 ? 22.107 3.301 -22.587 1.00 93.56 159 GLN A CA 1
ATOM 1195 C C . GLN A 1 159 ? 20.583 3.502 -22.556 1.00 93.56 159 GLN A C 1
ATOM 1197 O O . GLN A 1 159 ? 20.087 4.257 -21.719 1.00 93.56 159 GLN A O 1
ATOM 1202 N N . GLU A 1 160 ? 19.829 2.785 -23.395 1.00 96.81 160 GLU A N 1
ATOM 1203 C CA . GLU A 1 160 ? 18.358 2.825 -23.397 1.00 96.81 160 GLU A CA 1
ATOM 1204 C C . GLU A 1 160 ? 17.775 2.341 -22.054 1.00 96.81 160 GLU A C 1
ATOM 1206 O O . GLU A 1 160 ? 16.947 3.028 -21.451 1.00 96.81 160 GLU A O 1
ATOM 1211 N N . PHE A 1 161 ? 18.275 1.218 -21.524 1.00 98.00 161 PHE A N 1
ATOM 1212 C CA . PHE A 1 161 ? 17.838 0.665 -20.236 1.00 98.00 161 PHE A CA 1
ATOM 1213 C C . PHE A 1 161 ? 18.257 1.518 -19.030 1.00 98.00 161 PHE A C 1
ATOM 1215 O O . PHE A 1 161 ? 17.558 1.518 -18.015 1.00 98.00 161 PHE A O 1
ATOM 1222 N N . SER A 1 162 ? 19.337 2.299 -19.135 1.00 95.38 162 SER A N 1
ATOM 1223 C CA . SER A 1 162 ? 19.729 3.248 -18.084 1.00 95.38 162 SER A CA 1
ATOM 1224 C C . SER A 1 162 ? 18.688 4.354 -17.875 1.00 95.38 162 SER A C 1
ATOM 1226 O O . SER A 1 162 ? 18.435 4.765 -16.743 1.00 95.38 162 SER A O 1
ATOM 1228 N N . GLY A 1 163 ? 17.997 4.767 -18.945 1.00 94.62 163 GLY A N 1
ATOM 1229 C CA . GLY A 1 163 ? 16.851 5.669 -18.850 1.00 94.62 163 GLY A CA 1
ATOM 1230 C C . GLY A 1 163 ? 15.701 5.062 -18.042 1.00 94.62 163 GLY A C 1
ATOM 1231 O O . GLY A 1 163 ? 15.135 5.734 -17.180 1.00 94.62 163 GLY A O 1
ATOM 1232 N N . TYR A 1 164 ? 15.390 3.780 -18.263 1.00 97.69 164 TYR A N 1
ATOM 1233 C CA . TYR A 1 164 ? 14.341 3.070 -17.521 1.00 97.69 164 TYR A CA 1
ATOM 1234 C C . TYR A 1 164 ? 14.683 2.944 -16.032 1.00 97.69 164 TYR A C 1
ATOM 1236 O O . TYR A 1 164 ? 13.837 3.219 -15.182 1.00 97.69 164 TYR A O 1
ATOM 1244 N N . GLU A 1 165 ? 15.929 2.579 -15.717 1.00 96.19 165 GLU A N 1
ATOM 1245 C CA . GLU A 1 165 ? 16.435 2.493 -14.342 1.00 96.19 165 GLU A CA 1
ATOM 1246 C C . GLU A 1 165 ? 16.254 3.831 -13.608 1.00 96.19 165 GLU A C 1
ATOM 1248 O O . GLU A 1 165 ? 15.663 3.880 -12.526 1.00 96.19 165 GLU A O 1
ATOM 1253 N N . GLN A 1 166 ? 16.662 4.939 -14.238 1.00 93.00 166 GLN A N 1
ATOM 1254 C CA . GLN A 1 166 ? 16.541 6.273 -13.652 1.00 93.00 166 GLN A CA 1
ATOM 1255 C C . GLN A 1 166 ? 15.080 6.695 -13.428 1.00 93.00 166 GLN A C 1
ATOM 1257 O O . GLN A 1 166 ? 14.767 7.313 -12.406 1.00 93.00 166 GLN A O 1
ATOM 1262 N N . GLN A 1 167 ? 14.166 6.361 -14.349 1.00 90.69 167 GLN A N 1
ATOM 1263 C CA . GLN A 1 167 ? 12.735 6.640 -14.181 1.00 90.69 167 GLN A CA 1
ATOM 1264 C C . GLN A 1 167 ? 12.152 5.949 -12.938 1.00 90.69 167 GLN A C 1
ATOM 1266 O O . GLN A 1 167 ? 11.327 6.546 -12.242 1.00 90.69 167 GLN A O 1
ATOM 1271 N N . LEU A 1 168 ? 12.587 4.720 -12.645 1.00 91.69 168 LEU A N 1
ATOM 1272 C CA . LEU A 1 168 ? 12.140 3.956 -11.478 1.00 91.69 168 LEU A CA 1
ATOM 1273 C C . LEU A 1 168 ? 12.746 4.488 -10.171 1.00 91.69 168 LEU A C 1
ATOM 1275 O O . LEU A 1 168 ? 12.012 4.675 -9.201 1.00 91.69 168 LEU A O 1
ATOM 1279 N N . ILE A 1 169 ? 14.045 4.811 -10.160 1.00 86.81 169 ILE A N 1
ATOM 1280 C CA . ILE A 1 169 ? 14.725 5.425 -9.001 1.00 86.81 169 ILE A CA 1
ATOM 1281 C C . ILE A 1 169 ? 14.049 6.749 -8.614 1.00 86.81 169 ILE A C 1
ATOM 1283 O O . ILE A 1 169 ? 13.762 6.990 -7.441 1.00 86.81 169 ILE A O 1
ATOM 1287 N N . ASN A 1 170 ? 13.726 7.589 -9.600 1.00 80.12 170 ASN A N 1
ATOM 1288 C CA . ASN A 1 170 ? 13.031 8.857 -9.362 1.00 80.12 170 ASN A CA 1
ATOM 1289 C C . ASN A 1 170 ? 11.604 8.663 -8.826 1.00 80.12 170 ASN A C 1
ATOM 1291 O O . ASN A 1 170 ? 11.116 9.505 -8.073 1.00 80.12 170 ASN A O 1
ATOM 1295 N N . GLY A 1 171 ? 10.927 7.579 -9.218 1.00 69.62 171 GLY A N 1
ATOM 1296 C CA . GLY A 1 171 ? 9.616 7.213 -8.680 1.00 69.62 171 GLY A CA 1
ATOM 1297 C C . GLY A 1 171 ? 9.684 6.797 -7.210 1.00 69.62 171 GLY A C 1
ATOM 1298 O O . GLY A 1 171 ? 8.831 7.201 -6.425 1.00 69.62 171 GLY A O 1
ATOM 1299 N N . LEU A 1 172 ? 10.730 6.060 -6.824 1.00 56.59 172 LEU A N 1
ATOM 1300 C CA . LEU A 1 172 ? 10.943 5.596 -5.451 1.00 56.59 172 LEU A CA 1
ATOM 1301 C C . LEU A 1 172 ? 11.162 6.757 -4.466 1.00 56.59 172 LEU A C 1
ATOM 1303 O O . LEU A 1 172 ? 10.560 6.785 -3.396 1.00 56.59 172 LEU A O 1
ATOM 1307 N N . ALA A 1 173 ? 11.961 7.756 -4.851 1.00 45.12 173 ALA A N 1
ATOM 1308 C CA . ALA A 1 173 ? 12.284 8.908 -4.003 1.00 45.12 173 ALA A CA 1
ATOM 1309 C C . ALA A 1 173 ? 11.076 9.810 -3.664 1.00 45.12 173 ALA A C 1
ATOM 1311 O O . ALA A 1 173 ? 11.154 10.617 -2.742 1.00 45.12 173 ALA A O 1
ATOM 1312 N N . ARG A 1 174 ? 9.964 9.698 -4.405 1.00 44.97 174 ARG A N 1
ATOM 1313 C CA . ARG A 1 174 ? 8.772 10.555 -4.260 1.00 44.97 174 ARG A CA 1
ATOM 1314 C C . ARG A 1 174 ? 7.643 9.943 -3.423 1.00 44.97 174 ARG A C 1
ATOM 1316 O O . ARG A 1 174 ? 6.632 10.603 -3.232 1.00 44.97 174 ARG A O 1
ATOM 1323 N N . GLY A 1 175 ? 7.777 8.699 -2.959 1.00 32.84 175 GLY A N 1
ATOM 1324 C CA . GLY A 1 175 ? 6.695 7.964 -2.283 1.00 32.84 175 GLY A CA 1
ATOM 1325 C C . GLY A 1 175 ? 6.808 7.852 -0.758 1.00 32.84 175 GLY A C 1
ATOM 1326 O O . GLY A 1 175 ? 6.077 7.061 -0.175 1.00 32.84 175 GLY A O 1
ATOM 1327 N N . GLY A 1 176 ? 7.755 8.551 -0.120 1.00 30.62 176 GLY A N 1
ATOM 1328 C CA . GLY A 1 176 ? 8.261 8.188 1.213 1.00 30.62 176 GLY A CA 1
ATOM 1329 C C . GLY A 1 176 ? 7.698 8.915 2.440 1.00 30.62 176 GLY A C 1
ATOM 1330 O O . GLY A 1 176 ? 8.189 8.649 3.531 1.00 30.62 176 GLY A O 1
ATOM 1331 N N . THR A 1 177 ? 6.731 9.826 2.326 1.00 33.12 177 THR A N 1
ATOM 1332 C CA . THR A 1 177 ? 6.273 10.628 3.479 1.00 33.12 177 THR A CA 1
ATOM 1333 C C . THR A 1 177 ? 4.831 10.315 3.876 1.00 33.12 177 THR A C 1
ATOM 1335 O O . THR A 1 177 ? 3.944 10.225 3.031 1.00 33.12 177 THR A O 1
ATOM 1338 N N . ALA A 1 178 ? 4.577 10.165 5.180 1.00 35.81 178 ALA A N 1
ATOM 1339 C CA . ALA A 1 178 ? 3.229 10.056 5.736 1.00 35.81 178 ALA A CA 1
ATOM 1340 C C . ALA A 1 178 ? 3.171 10.578 7.183 1.00 35.81 178 ALA A C 1
ATOM 1342 O O . ALA A 1 178 ? 4.077 10.320 7.969 1.00 35.81 178 ALA A O 1
ATOM 1343 N N . VAL A 1 179 ? 2.083 11.273 7.538 1.00 33.53 179 VAL A N 1
ATOM 1344 C CA . VAL A 1 179 ? 1.788 11.788 8.892 1.00 33.53 179 VAL A CA 1
ATOM 1345 C C . VAL A 1 179 ? 0.333 11.474 9.281 1.00 33.53 179 VAL A C 1
ATOM 1347 O O . VAL A 1 179 ? -0.536 11.456 8.411 1.00 33.53 179 VAL A O 1
ATOM 1350 N N . GLY A 1 180 ? 0.078 11.154 10.559 1.00 43.44 180 GLY A N 1
ATOM 1351 C CA . GLY A 1 180 ? -1.232 10.738 11.106 1.00 43.44 180 GLY A CA 1
ATOM 1352 C C . GLY A 1 180 ? -1.956 11.859 11.863 1.00 43.44 180 GLY A C 1
ATOM 1353 O O . GLY A 1 180 ? -1.486 12.978 11.851 1.00 43.44 180 GLY A O 1
ATOM 1354 N N . THR A 1 181 ? -3.089 11.617 12.539 1.00 43.03 181 THR A N 1
ATOM 1355 C CA . THR A 1 181 ? -3.935 12.672 13.168 1.00 43.03 181 THR A CA 1
ATOM 1356 C C . THR A 1 181 ? -4.409 12.268 14.585 1.00 43.03 181 THR A C 1
ATOM 1358 O O . THR A 1 181 ? -4.108 11.163 15.018 1.00 43.03 181 THR A O 1
ATOM 1361 N N . GLY A 1 182 ? -5.066 13.147 15.367 1.00 46.19 182 GLY A N 1
ATOM 1362 C CA . GLY A 1 182 ? -5.449 12.874 16.776 1.00 46.19 182 GLY A CA 1
ATOM 1363 C C . GLY A 1 182 ? -6.157 14.014 17.544 1.00 46.19 182 GLY A C 1
ATOM 1364 O O . GLY A 1 182 ? -5.548 14.664 18.392 1.00 46.19 182 GLY A O 1
ATOM 1365 N N . LEU A 1 183 ? -7.440 14.272 17.271 1.00 39.81 183 LEU A N 1
ATOM 1366 C CA . LEU A 1 183 ? -8.240 15.323 17.933 1.00 39.81 183 LEU A CA 1
ATOM 1367 C C . LEU A 1 183 ? -9.171 14.745 19.023 1.00 39.81 183 LEU A C 1
ATOM 1369 O O . LEU A 1 183 ? -9.708 13.660 18.853 1.00 39.81 183 LEU A O 1
ATOM 1373 N N . ASN A 1 184 ? -9.461 15.517 20.082 1.00 43.66 184 ASN A N 1
ATOM 1374 C CA . ASN A 1 184 ? -10.485 15.237 21.115 1.00 43.66 184 ASN A CA 1
ATOM 1375 C C . ASN A 1 184 ? -10.259 13.986 21.976 1.00 43.66 184 ASN A C 1
ATOM 1377 O O . ASN A 1 184 ? -11.125 13.123 22.116 1.00 43.66 184 ASN A O 1
ATOM 1381 N N . THR A 1 185 ? -9.102 13.931 22.622 1.00 61.44 185 THR A N 1
ATOM 1382 C CA . THR A 1 185 ? -8.731 12.844 23.529 1.00 61.44 185 THR A CA 1
ATOM 1383 C C . THR A 1 185 ? -7.912 13.381 24.708 1.00 61.44 185 THR A C 1
ATOM 1385 O O . THR A 1 185 ? -7.642 14.583 24.784 1.00 61.44 185 THR A O 1
ATOM 1388 N N . LYS A 1 186 ? -7.563 12.526 25.676 1.00 73.00 186 LYS A N 1
ATOM 1389 C CA . LYS A 1 186 ? -6.776 12.927 26.853 1.00 73.00 186 LYS A CA 1
ATOM 1390 C C . LYS A 1 186 ? -5.433 13.523 26.413 1.00 73.00 186 LYS A C 1
ATOM 1392 O O . LYS A 1 186 ? -4.847 13.080 25.427 1.00 73.00 186 LYS A O 1
ATOM 1397 N N . SER A 1 187 ? -4.928 14.506 27.160 1.00 76.19 187 SER A N 1
ATOM 1398 C CA . SER A 1 187 ? -3.616 15.105 26.877 1.00 76.19 187 SER A CA 1
ATOM 1399 C C . SER A 1 187 ? -2.525 14.024 26.801 1.00 76.19 187 SER A C 1
ATOM 1401 O O . SER A 1 187 ? -2.470 13.132 27.656 1.00 76.19 187 SER A O 1
ATOM 1403 N N . GLY A 1 188 ? -1.696 14.077 25.755 1.00 81.19 188 GLY A N 1
ATOM 1404 C CA . GLY A 1 188 ? -0.627 13.110 25.480 1.00 81.19 188 GLY A CA 1
ATOM 1405 C C . GLY A 1 188 ? -1.061 11.807 24.794 1.00 81.19 188 GLY A C 1
ATOM 1406 O O . GLY A 1 188 ? -0.206 11.008 24.415 1.00 81.19 188 GLY A O 1
ATOM 1407 N N . PHE A 1 189 ? -2.364 11.557 24.618 1.00 81.38 189 PHE A N 1
ATOM 1408 C CA . PHE A 1 189 ? -2.846 10.293 24.048 1.00 81.38 189 PHE A CA 1
ATOM 1409 C C . PHE A 1 189 ? -2.525 10.157 22.553 1.00 81.38 189 PHE A C 1
ATOM 1411 O O . PHE A 1 189 ? -2.197 9.065 22.090 1.00 81.38 189 PHE A O 1
ATOM 1418 N N . ALA A 1 190 ? -2.582 11.260 21.799 1.00 77.81 190 ALA A N 1
ATOM 1419 C CA . ALA A 1 190 ? -2.291 11.259 20.367 1.00 77.81 190 ALA A CA 1
ATOM 1420 C C . ALA A 1 190 ? -0.817 10.912 20.089 1.00 77.81 190 ALA A C 1
ATOM 1422 O O . ALA A 1 190 ? -0.520 10.091 19.222 1.00 77.81 190 ALA A O 1
ATOM 1423 N N . GLU A 1 191 ? 0.102 11.492 20.862 1.00 83.56 191 GLU A N 1
ATOM 1424 C CA . GLU A 1 191 ? 1.535 11.207 20.809 1.00 83.56 191 GLU A CA 1
ATOM 1425 C C . GLU A 1 191 ? 1.829 9.771 21.260 1.00 83.56 191 GLU A C 1
ATOM 1427 O O . GLU A 1 191 ? 2.632 9.073 20.638 1.00 83.56 191 GLU A O 1
ATOM 1432 N N . ALA A 1 192 ? 1.148 9.304 22.312 1.00 84.50 192 ALA A N 1
ATOM 1433 C CA . ALA A 1 192 ? 1.307 7.950 22.824 1.00 84.50 192 ALA A CA 1
ATOM 1434 C C . ALA A 1 192 ? 0.860 6.886 21.808 1.00 84.50 192 ALA A C 1
ATOM 1436 O O . ALA A 1 192 ? 1.596 5.926 21.593 1.00 84.50 192 ALA A O 1
ATOM 1437 N N . ILE A 1 193 ? -0.284 7.064 21.133 1.00 86.50 193 ILE A N 1
ATOM 1438 C CA . ILE A 1 193 ? -0.729 6.135 20.080 1.00 86.50 193 ILE A CA 1
ATOM 1439 C C . ILE A 1 193 ? 0.239 6.126 18.899 1.00 86.50 193 ILE A C 1
ATOM 1441 O O . ILE A 1 193 ? 0.598 5.047 18.435 1.00 86.50 193 ILE A O 1
ATOM 1445 N N . ALA A 1 194 ? 0.672 7.290 18.407 1.00 84.50 194 ALA A N 1
ATOM 1446 C CA . ALA A 1 194 ? 1.595 7.354 17.270 1.00 84.50 194 ALA A CA 1
ATOM 1447 C C . ALA A 1 194 ? 2.922 6.637 17.585 1.00 84.50 194 ALA A C 1
ATOM 1449 O O . ALA A 1 194 ? 3.419 5.835 16.788 1.00 84.50 194 ALA A O 1
ATOM 1450 N N . LYS A 1 195 ? 3.443 6.845 18.801 1.00 89.00 195 LYS A N 1
ATOM 1451 C CA . LYS A 1 195 ? 4.624 6.144 19.310 1.00 89.00 195 LYS A CA 1
ATOM 1452 C C . LYS A 1 195 ? 4.396 4.638 19.433 1.00 89.00 195 LYS A C 1
ATOM 1454 O O . LYS A 1 195 ? 5.266 3.865 19.049 1.00 89.00 195 LYS A O 1
ATOM 1459 N N . GLU A 1 196 ? 3.244 4.218 19.936 1.00 91.94 196 GLU A N 1
ATOM 1460 C CA . GLU A 1 196 ? 2.899 2.805 20.100 1.00 91.94 196 GLU A CA 1
ATOM 1461 C C . GLU A 1 196 ? 2.751 2.094 18.740 1.00 91.94 196 GLU A C 1
ATOM 1463 O O . GLU A 1 196 ? 3.306 1.016 18.540 1.00 91.94 196 GLU A O 1
ATOM 1468 N N . ILE A 1 197 ? 2.103 2.725 17.750 1.00 88.62 197 ILE A N 1
ATOM 1469 C CA . ILE A 1 197 ? 2.059 2.212 16.367 1.00 88.62 197 ILE A CA 1
ATOM 1470 C C . ILE A 1 197 ? 3.480 2.116 15.792 1.00 88.62 197 ILE A C 1
ATOM 1472 O O . ILE A 1 197 ? 3.827 1.104 15.181 1.00 88.62 197 ILE A O 1
ATOM 1476 N N . THR A 1 198 ? 4.328 3.122 16.022 1.00 89.12 198 THR A N 1
ATOM 1477 C CA . THR A 1 198 ? 5.739 3.092 15.599 1.00 89.12 198 THR A CA 1
ATOM 1478 C C . THR A 1 198 ? 6.483 1.906 16.211 1.00 89.12 198 THR A C 1
ATOM 1480 O O . THR A 1 198 ? 7.165 1.170 15.502 1.00 89.12 198 THR A O 1
ATOM 1483 N N . GLN A 1 199 ? 6.315 1.666 17.512 1.00 93.69 199 GLN A N 1
ATOM 1484 C CA . GLN A 1 199 ? 6.947 0.548 18.215 1.00 93.69 199 GLN A CA 1
ATOM 1485 C C . GLN A 1 199 ? 6.468 -0.813 17.702 1.00 93.69 199 GLN A C 1
ATOM 1487 O O . GLN A 1 199 ? 7.283 -1.712 17.511 1.00 93.69 199 GLN A O 1
ATOM 1492 N N . GLN A 1 200 ? 5.169 -0.961 17.435 1.00 91.38 200 GLN A N 1
ATOM 1493 C CA . GLN A 1 200 ? 4.603 -2.212 16.923 1.00 91.38 200 GLN A CA 1
ATOM 1494 C C . GLN A 1 200 ? 5.015 -2.524 15.483 1.00 91.38 200 GLN A C 1
ATOM 1496 O O . GLN A 1 200 ? 5.043 -3.691 15.094 1.00 91.38 200 GLN A O 1
ATOM 1501 N N . THR A 1 201 ? 5.279 -1.498 14.673 1.00 89.06 201 THR A N 1
ATOM 1502 C CA . THR A 1 201 ? 5.443 -1.652 13.219 1.00 89.06 201 THR A CA 1
ATOM 1503 C C . THR A 1 201 ? 6.875 -1.458 12.740 1.00 89.06 201 THR A C 1
ATOM 1505 O O . THR A 1 201 ? 7.203 -1.910 11.646 1.00 89.06 201 THR A O 1
ATOM 1508 N N . GLY A 1 202 ? 7.718 -0.791 13.533 1.00 90.94 202 GLY A N 1
ATOM 1509 C CA . GLY A 1 202 ? 9.062 -0.369 13.140 1.00 90.94 202 GLY A CA 1
ATOM 1510 C C . GLY A 1 202 ? 9.086 0.786 12.133 1.00 90.94 202 GLY A C 1
ATOM 1511 O O . GLY A 1 202 ? 10.158 1.119 11.637 1.00 90.94 202 GLY A O 1
ATOM 1512 N N . ILE A 1 203 ? 7.933 1.386 11.817 1.00 87.50 203 ILE A N 1
ATOM 1513 C CA . ILE A 1 203 ? 7.797 2.480 10.849 1.00 87.50 203 ILE A CA 1
ATOM 1514 C C . ILE A 1 203 ? 7.484 3.773 11.612 1.00 87.50 203 ILE A C 1
ATOM 1516 O O . ILE A 1 203 ? 6.591 3.747 12.459 1.00 87.50 203 ILE A O 1
ATOM 1520 N N . PRO A 1 204 ? 8.181 4.894 11.351 1.00 85.25 204 PRO A N 1
ATOM 1521 C CA . PRO A 1 204 ? 7.947 6.138 12.076 1.00 85.25 204 PRO A CA 1
ATOM 1522 C C . PRO A 1 204 ? 6.562 6.713 11.759 1.00 85.25 204 PRO A C 1
ATOM 1524 O O . PRO A 1 204 ? 6.260 7.053 10.618 1.00 85.25 204 PRO A O 1
ATOM 1527 N N . PHE A 1 205 ? 5.729 6.838 12.791 1.00 84.69 205 PHE A N 1
ATOM 1528 C CA . PHE A 1 205 ? 4.454 7.544 12.753 1.00 84.69 205 PHE A CA 1
ATOM 1529 C C . PHE A 1 205 ? 4.452 8.695 13.753 1.00 84.69 205 PHE A C 1
ATOM 1531 O O . PHE A 1 205 ? 4.864 8.557 14.906 1.00 84.69 205 PHE A O 1
ATOM 1538 N N . GLU A 1 206 ? 3.897 9.818 13.314 1.00 82.38 206 GLU A N 1
ATOM 1539 C CA . GLU A 1 206 ? 3.789 11.049 14.089 1.00 82.38 206 GLU A CA 1
ATOM 1540 C C . GLU A 1 206 ? 2.342 11.543 14.114 1.00 82.38 206 GLU A C 1
ATOM 1542 O O . GLU A 1 206 ? 1.539 11.240 13.225 1.00 82.38 206 GLU A O 1
ATOM 1547 N N . THR A 1 207 ? 2.007 12.336 15.130 1.00 80.31 207 THR A N 1
ATOM 1548 C CA . THR A 1 207 ? 0.712 13.016 15.193 1.00 80.31 207 THR A CA 1
ATOM 1549 C C . THR A 1 207 ? 0.733 14.296 14.352 1.00 80.31 2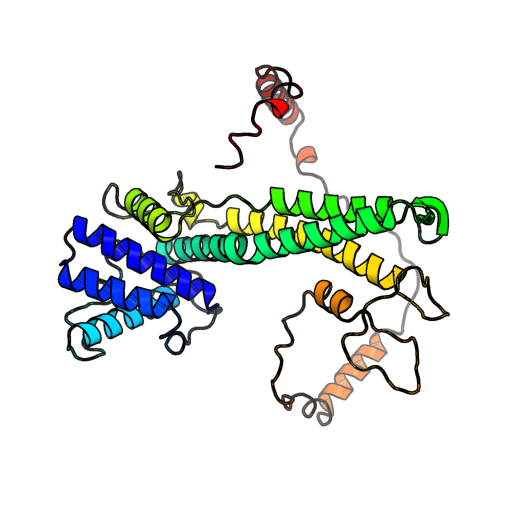07 THR A C 1
ATOM 1551 O O . THR A 1 207 ? 1.712 15.036 14.380 1.00 80.31 207 THR A O 1
ATOM 1554 N N . ALA A 1 208 ? -0.354 14.599 13.635 1.00 78.81 208 ALA A N 1
ATOM 1555 C CA . ALA A 1 208 ? -0.418 15.774 12.764 1.00 78.81 208 ALA A CA 1
ATOM 1556 C C . ALA A 1 208 ? -0.253 17.049 13.587 1.00 78.81 208 ALA A C 1
ATOM 1558 O O . ALA A 1 208 ? -0.956 17.211 14.589 1.00 78.81 208 ALA A O 1
ATOM 1559 N N . PRO A 1 209 ? 0.579 18.004 13.157 1.00 79.25 209 PRO A N 1
ATOM 1560 C CA . PRO A 1 209 ? 0.726 19.267 13.871 1.00 79.25 209 PRO A CA 1
ATOM 1561 C C . PRO A 1 209 ? -0.600 20.040 13.929 1.00 79.25 209 PRO A C 1
ATOM 1563 O O . PRO A 1 209 ? -0.923 20.638 14.953 1.00 79.25 209 PRO A O 1
ATOM 1566 N N . ASN A 1 210 ? -1.410 19.974 12.866 1.00 78.62 210 ASN A N 1
ATOM 1567 C CA . ASN A 1 210 ? -2.739 20.569 12.817 1.00 78.62 210 ASN A CA 1
ATOM 1568 C C . ASN A 1 210 ? -3.799 19.488 12.593 1.00 78.62 210 ASN A C 1
ATOM 1570 O O . ASN A 1 210 ? -3.838 18.849 11.551 1.00 78.62 210 ASN A O 1
ATOM 1574 N N . LYS A 1 211 ? -4.682 19.300 13.574 1.00 76.94 211 LYS A N 1
ATOM 1575 C CA . LYS A 1 211 ? -5.722 18.269 13.517 1.00 76.94 211 LYS A CA 1
ATOM 1576 C C . LYS A 1 211 ? -6.927 18.646 12.648 1.00 76.94 211 LYS A C 1
ATOM 1578 O O . LYS A 1 211 ? -7.673 17.762 12.251 1.00 76.94 211 LYS A O 1
ATOM 1583 N N . PHE A 1 212 ? -7.144 19.935 12.386 1.00 75.25 212 PHE A N 1
ATOM 1584 C CA . PHE A 1 212 ? -8.246 20.393 11.540 1.00 75.25 212 PHE A CA 1
ATOM 1585 C C . PHE A 1 212 ? -7.960 20.115 10.068 1.00 75.25 212 PHE A C 1
ATOM 1587 O O . PHE A 1 212 ? -8.852 19.637 9.383 1.00 75.25 212 PHE A O 1
ATOM 1594 N N . GLU A 1 213 ? -6.730 20.363 9.610 1.00 83.88 213 GLU A N 1
ATOM 1595 C CA . GLU A 1 213 ? -6.282 20.017 8.251 1.00 83.88 213 GLU A CA 1
ATOM 1596 C C . GLU A 1 213 ? -6.456 18.512 8.009 1.00 83.88 213 GLU A C 1
ATOM 1598 O O . GLU A 1 213 ? -7.304 18.103 7.226 1.00 83.88 213 GLU A O 1
ATOM 1603 N N . ALA A 1 214 ? -5.800 17.719 8.845 1.00 78.25 214 ALA A N 1
ATOM 1604 C CA . ALA A 1 214 ? -5.891 16.273 8.970 1.00 78.25 214 ALA A CA 1
ATOM 1605 C C . ALA A 1 214 ? -7.301 15.636 8.901 1.00 78.25 214 ALA A C 1
ATOM 1607 O O . ALA A 1 214 ? -7.442 14.479 8.497 1.00 78.25 214 ALA A O 1
ATOM 1608 N N . LEU A 1 215 ? -8.333 16.341 9.376 1.00 74.38 215 LEU A N 1
ATOM 1609 C CA . LEU A 1 215 ? -9.719 15.860 9.397 1.00 74.38 215 LEU A CA 1
ATOM 1610 C C . LEU A 1 215 ? -10.572 16.449 8.269 1.00 74.38 215 LEU A C 1
ATOM 1612 O O . LEU A 1 215 ? -11.509 15.795 7.815 1.00 74.38 215 LEU A O 1
ATOM 1616 N N . ALA A 1 216 ? -10.308 17.693 7.869 1.00 80.25 216 ALA A N 1
ATOM 1617 C CA . ALA A 1 216 ? -11.098 18.408 6.871 1.00 80.25 216 ALA A CA 1
ATOM 1618 C C . ALA A 1 216 ? -10.671 18.074 5.437 1.00 80.25 216 ALA A C 1
ATOM 1620 O O . ALA A 1 216 ? -11.495 18.174 4.525 1.00 80.25 216 ALA A O 1
ATOM 1621 N N . SER A 1 217 ? -9.414 17.676 5.237 1.00 84.44 217 SER A N 1
ATOM 1622 C CA . SER A 1 217 ? -8.875 17.244 3.953 1.00 84.44 217 SER A CA 1
ATOM 1623 C C . SER A 1 217 ? -8.020 15.981 4.090 1.00 84.44 217 SER A C 1
ATOM 1625 O O . SER A 1 217 ? -7.668 15.525 5.177 1.00 84.44 217 SER A O 1
ATOM 1627 N N . HIS A 1 218 ? -7.734 15.364 2.945 1.00 88.62 218 HIS A N 1
ATOM 1628 C CA . HIS A 1 218 ? -6.866 14.191 2.831 1.00 88.62 218 HIS A CA 1
ATOM 1629 C C . HIS A 1 218 ? -5.776 14.465 1.791 1.00 88.62 218 HIS A C 1
ATOM 1631 O O . HIS A 1 218 ? -5.533 13.662 0.887 1.00 88.62 218 HIS A O 1
ATOM 1637 N N . ASP A 1 219 ? -5.140 15.632 1.899 1.00 84.94 219 ASP A N 1
ATOM 1638 C CA . ASP A 1 219 ? -4.244 16.162 0.869 1.00 84.94 219 ASP A CA 1
ATOM 1639 C C . ASP A 1 219 ? -2.985 15.302 0.708 1.00 84.94 219 ASP A C 1
ATOM 1641 O O . ASP A 1 219 ? -2.576 15.024 -0.416 1.00 84.94 219 ASP A O 1
ATOM 1645 N N . ALA A 1 220 ? -2.453 14.746 1.800 1.00 85.25 220 ALA A N 1
ATOM 1646 C CA . ALA A 1 220 ? -1.344 13.789 1.753 1.00 85.25 220 ALA A CA 1
ATOM 1647 C C . ALA A 1 220 ? -1.682 12.502 0.965 1.00 85.25 220 ALA A C 1
ATOM 1649 O O . ALA A 1 220 ? -0.828 11.952 0.264 1.00 85.25 220 ALA A O 1
ATOM 1650 N N . ILE A 1 221 ? -2.933 12.023 1.021 1.00 87.69 221 ILE A N 1
ATOM 1651 C CA . ILE A 1 221 ? -3.385 10.877 0.212 1.00 87.69 221 ILE A CA 1
ATOM 1652 C C . ILE A 1 221 ? -3.467 11.270 -1.269 1.00 87.69 221 ILE A C 1
ATOM 1654 O O . ILE A 1 221 ? -3.077 10.487 -2.139 1.00 87.69 221 ILE A O 1
ATOM 1658 N N . VAL A 1 222 ? -3.931 12.488 -1.568 1.00 89.25 222 VAL A N 1
ATOM 1659 C CA . VAL A 1 222 ? -3.971 13.024 -2.939 1.00 89.25 222 VAL A CA 1
ATOM 1660 C C . VAL A 1 222 ? -2.558 13.195 -3.503 1.00 89.25 222 VAL A C 1
ATOM 1662 O O . VAL A 1 222 ? -2.300 12.766 -4.628 1.00 89.25 222 VAL A O 1
ATOM 1665 N N . GLU A 1 223 ? -1.627 13.749 -2.728 1.00 85.50 223 GLU A N 1
ATOM 1666 C CA . GLU A 1 223 ? -0.217 13.897 -3.105 1.00 85.50 223 GLU A CA 1
ATOM 1667 C C . GLU A 1 223 ? 0.433 12.536 -3.380 1.00 85.50 223 GLU A C 1
ATOM 1669 O O . GLU A 1 223 ? 1.034 12.336 -4.440 1.00 85.50 223 GLU A O 1
ATOM 1674 N N . THR A 1 224 ? 0.219 11.565 -2.487 1.00 86.19 224 THR A N 1
ATOM 1675 C CA . THR A 1 224 ? 0.672 10.179 -2.672 1.00 86.19 224 THR A CA 1
ATOM 1676 C C . THR A 1 224 ? 0.118 9.593 -3.972 1.00 86.19 224 THR A C 1
ATOM 1678 O O . THR A 1 224 ? 0.863 9.031 -4.776 1.00 86.19 224 THR A O 1
ATOM 1681 N N . SER A 1 225 ? -1.180 9.772 -4.243 1.00 89.06 225 SER A N 1
ATOM 1682 C CA . SER A 1 225 ? -1.786 9.347 -5.510 1.00 89.06 225 SER A CA 1
ATOM 1683 C C . SER A 1 225 ? -1.156 10.045 -6.722 1.00 89.06 225 SER A C 1
ATOM 1685 O O . SER A 1 225 ? -1.025 9.427 -7.779 1.00 89.06 225 SER A O 1
ATOM 1687 N N . GLY A 1 226 ? -0.752 11.310 -6.595 1.00 85.75 226 GLY A N 1
ATOM 1688 C CA . GLY A 1 226 ? -0.015 12.043 -7.624 1.00 85.75 226 GLY A CA 1
ATOM 1689 C C . GLY A 1 226 ? 1.356 11.428 -7.911 1.00 85.75 226 GLY A C 1
ATOM 1690 O O . GLY A 1 226 ? 1.701 11.209 -9.076 1.00 85.75 226 GLY A O 1
ATOM 1691 N N . ALA A 1 227 ? 2.111 11.073 -6.868 1.00 86.06 227 ALA A N 1
ATOM 1692 C CA . ALA A 1 227 ? 3.389 10.375 -7.001 1.00 86.06 227 ALA A CA 1
ATOM 1693 C C . ALA A 1 227 ? 3.222 8.999 -7.673 1.00 86.06 227 ALA A C 1
ATOM 1695 O O . ALA A 1 227 ? 3.955 8.673 -8.612 1.00 86.06 227 ALA A O 1
ATOM 1696 N N . LEU A 1 228 ? 2.204 8.228 -7.273 1.00 89.44 228 LEU A N 1
ATOM 1697 C CA . LEU A 1 228 ? 1.864 6.947 -7.903 1.00 89.44 228 LEU A CA 1
ATOM 1698 C C . LEU A 1 228 ? 1.460 7.110 -9.374 1.00 89.44 228 LEU A C 1
ATOM 1700 O O . LEU A 1 228 ? 1.832 6.290 -10.211 1.00 89.44 228 LEU A O 1
ATOM 1704 N N . ASN A 1 229 ? 0.754 8.187 -9.722 1.00 90.00 229 ASN A N 1
ATOM 1705 C CA . ASN A 1 229 ? 0.405 8.481 -11.108 1.00 90.00 229 ASN A CA 1
ATOM 1706 C C . ASN A 1 229 ? 1.649 8.782 -11.965 1.00 90.00 229 ASN A C 1
ATOM 1708 O O . ASN A 1 229 ? 1.750 8.304 -13.094 1.00 90.00 229 ASN A O 1
ATOM 1712 N N . VAL A 1 230 ? 2.633 9.515 -11.431 1.00 89.56 230 VAL A N 1
ATOM 1713 C CA . VAL A 1 230 ? 3.924 9.726 -12.114 1.00 89.56 230 VAL A CA 1
ATOM 1714 C C . VAL A 1 230 ? 4.649 8.397 -12.331 1.00 89.56 230 VAL A C 1
ATOM 1716 O O . VAL A 1 230 ? 5.140 8.134 -13.431 1.00 89.56 230 VAL A O 1
ATOM 1719 N N . LEU A 1 231 ? 4.678 7.534 -11.313 1.00 91.06 231 LEU A N 1
ATOM 1720 C CA . LEU A 1 231 ? 5.262 6.200 -11.425 1.00 91.06 231 LEU A CA 1
ATOM 1721 C C . LEU A 1 231 ? 4.556 5.356 -12.499 1.00 91.06 231 LEU A C 1
ATOM 1723 O O . LEU A 1 231 ? 5.230 4.703 -13.297 1.00 91.06 231 LEU A O 1
ATOM 1727 N N . ALA A 1 232 ? 3.225 5.412 -12.578 1.00 92.88 232 ALA A N 1
ATOM 1728 C CA . ALA A 1 232 ? 2.449 4.710 -13.598 1.00 92.88 232 ALA A CA 1
ATOM 1729 C C . ALA A 1 232 ? 2.800 5.176 -15.022 1.00 92.88 232 ALA A C 1
ATOM 1731 O O . ALA A 1 232 ? 2.932 4.349 -15.924 1.00 92.88 232 ALA A O 1
ATOM 1732 N N . VAL A 1 233 ? 3.022 6.479 -15.236 1.00 95.25 233 VAL A N 1
ATOM 1733 C CA . VAL A 1 233 ? 3.482 7.015 -16.532 1.00 95.25 233 VAL A CA 1
ATOM 1734 C C . VAL A 1 233 ? 4.868 6.472 -16.897 1.00 95.25 233 VAL A C 1
ATOM 1736 O O . VAL A 1 233 ? 5.085 6.054 -18.039 1.00 95.25 233 VAL A O 1
ATOM 1739 N N . SER A 1 234 ? 5.793 6.421 -15.936 1.00 94.50 234 SER A N 1
ATOM 1740 C CA . SER A 1 234 ? 7.117 5.819 -16.134 1.00 94.50 234 SER A CA 1
ATOM 1741 C C . SER A 1 234 ? 7.021 4.333 -16.489 1.00 94.50 234 SER A C 1
ATOM 1743 O O . SER A 1 234 ? 7.575 3.907 -17.503 1.00 94.50 234 SER A O 1
ATOM 1745 N N . ALA A 1 235 ? 6.262 3.552 -15.716 1.00 95.00 235 ALA A N 1
ATOM 1746 C CA . ALA A 1 235 ? 6.061 2.123 -15.955 1.00 95.00 235 ALA A CA 1
ATOM 1747 C C . ALA A 1 235 ? 5.402 1.854 -17.318 1.00 95.00 235 ALA A C 1
ATOM 1749 O O . ALA A 1 235 ? 5.850 0.983 -18.063 1.00 95.00 235 ALA A O 1
ATOM 1750 N N . MET A 1 236 ? 4.402 2.659 -17.696 1.00 95.75 236 MET A N 1
ATOM 1751 C CA . MET A 1 236 ? 3.750 2.597 -19.004 1.00 95.75 236 MET A CA 1
ATOM 1752 C C . MET A 1 236 ? 4.761 2.763 -20.141 1.00 95.75 236 MET A C 1
ATOM 1754 O O . MET A 1 236 ? 4.742 1.981 -21.093 1.00 95.75 236 MET A O 1
ATOM 1758 N N . LYS A 1 237 ? 5.658 3.754 -20.048 1.00 97.31 237 LYS A N 1
ATOM 1759 C CA . LYS A 1 237 ? 6.699 3.986 -21.056 1.00 97.31 237 LYS A CA 1
ATOM 1760 C C . LYS A 1 237 ? 7.651 2.794 -21.163 1.00 97.31 237 LYS A C 1
ATOM 1762 O O . LYS A 1 237 ? 7.864 2.302 -22.268 1.00 97.31 237 LYS A O 1
ATOM 1767 N N . ILE A 1 238 ? 8.168 2.313 -20.033 1.00 97.44 238 ILE A N 1
ATOM 1768 C CA . ILE A 1 238 ? 9.118 1.190 -19.976 1.00 97.44 238 ILE A CA 1
ATOM 1769 C C . ILE A 1 238 ? 8.485 -0.082 -20.559 1.00 97.44 238 ILE A C 1
ATOM 1771 O O . ILE A 1 238 ? 9.028 -0.693 -21.479 1.00 97.44 238 ILE A O 1
ATOM 1775 N N . ALA A 1 239 ? 7.293 -0.454 -20.085 1.00 97.06 239 ALA A N 1
ATOM 1776 C CA . ALA A 1 239 ? 6.584 -1.642 -20.555 1.00 97.06 239 ALA A CA 1
ATOM 1777 C C . ALA A 1 239 ? 6.221 -1.548 -22.044 1.00 97.06 239 ALA A C 1
ATOM 1779 O O . ALA A 1 239 ? 6.268 -2.543 -22.770 1.00 97.06 239 ALA A O 1
ATOM 1780 N N . ASN A 1 240 ? 5.856 -0.355 -22.521 1.00 97.06 240 ASN A N 1
ATOM 1781 C CA . ASN A 1 240 ? 5.513 -0.151 -23.920 1.00 97.06 240 ASN A CA 1
ATOM 1782 C C . ASN A 1 240 ? 6.730 -0.262 -24.842 1.00 97.06 240 ASN A C 1
ATOM 1784 O O . ASN A 1 240 ? 6.610 -0.853 -25.915 1.00 97.06 240 ASN A O 1
ATOM 1788 N N . ASP A 1 241 ? 7.879 0.263 -24.429 1.00 98.06 241 ASP A N 1
ATOM 1789 C CA . ASP A 1 241 ? 9.120 0.106 -25.179 1.00 98.06 241 ASP A CA 1
ATOM 1790 C C . ASP A 1 241 ? 9.519 -1.362 -25.274 1.00 98.06 241 ASP A C 1
ATOM 1792 O O . ASP A 1 241 ? 9.667 -1.865 -26.383 1.00 98.06 241 ASP A O 1
ATOM 1796 N N . ILE A 1 242 ? 9.606 -2.075 -24.145 1.00 97.81 242 ILE A N 1
ATOM 1797 C CA . ILE A 1 242 ? 9.978 -3.500 -24.119 1.00 97.81 242 ILE A CA 1
ATOM 1798 C C . ILE A 1 242 ? 9.047 -4.316 -25.025 1.00 97.81 242 ILE A C 1
ATOM 1800 O O . ILE A 1 242 ? 9.507 -5.149 -25.807 1.00 97.81 242 ILE A O 1
ATOM 1804 N N . ARG A 1 243 ? 7.743 -4.017 -24.998 1.00 96.88 243 ARG A N 1
ATOM 1805 C CA . ARG A 1 243 ? 6.755 -4.615 -25.903 1.00 96.88 243 ARG A CA 1
ATOM 1806 C C . ARG A 1 243 ? 7.082 -4.380 -27.380 1.00 96.88 243 ARG A C 1
ATOM 1808 O O . ARG A 1 243 ? 6.982 -5.312 -28.172 1.00 96.88 243 ARG A O 1
ATOM 1815 N N . PHE A 1 244 ? 7.395 -3.146 -27.775 1.00 97.62 244 PHE A N 1
ATOM 1816 C CA . PHE A 1 244 ? 7.714 -2.834 -29.171 1.00 97.62 244 PHE A CA 1
ATOM 1817 C C . PHE A 1 244 ? 9.064 -3.418 -29.584 1.00 97.62 244 PHE A C 1
ATOM 1819 O O . PHE A 1 244 ? 9.167 -3.985 -30.670 1.00 97.62 244 PHE A O 1
ATOM 1826 N N . LEU A 1 245 ? 10.075 -3.342 -28.721 1.00 97.94 245 LEU A N 1
ATOM 1827 C CA . LEU A 1 245 ? 11.395 -3.928 -28.948 1.00 97.94 245 LEU A CA 1
ATOM 1828 C C . LEU A 1 245 ? 11.312 -5.451 -29.128 1.00 97.94 245 LEU A C 1
ATOM 1830 O O . LEU A 1 245 ? 12.007 -5.991 -29.983 1.00 97.94 245 LEU A O 1
ATOM 1834 N N . GLY A 1 246 ? 10.421 -6.123 -28.394 1.00 97.00 246 GLY A N 1
ATOM 1835 C CA . GLY A 1 246 ? 10.135 -7.554 -28.537 1.00 97.00 246 GLY A CA 1
ATOM 1836 C C . GLY A 1 246 ? 9.132 -7.927 -29.635 1.00 97.00 246 GLY A C 1
ATOM 1837 O O . GLY A 1 246 ? 8.791 -9.098 -29.777 1.00 97.00 246 GLY A O 1
ATOM 1838 N N . SER A 1 247 ? 8.616 -6.965 -30.410 1.00 97.50 247 SER A N 1
ATOM 1839 C CA . SER A 1 247 ? 7.647 -7.262 -31.475 1.00 97.50 247 SER A CA 1
ATOM 1840 C C . SER A 1 247 ? 8.293 -8.053 -32.618 1.00 97.50 247 SER A C 1
ATOM 1842 O O . SER A 1 247 ? 9.376 -7.709 -33.088 1.00 97.50 247 SER A O 1
ATOM 1844 N N . GLY A 1 248 ? 7.624 -9.103 -33.100 1.00 95.62 248 GLY A N 1
ATOM 1845 C CA . GLY A 1 248 ? 8.196 -10.014 -34.090 1.00 95.62 248 GLY A CA 1
ATOM 1846 C C . GLY A 1 248 ? 7.359 -11.288 -34.279 1.00 95.62 248 GLY A C 1
ATOM 1847 O O . GLY A 1 248 ? 6.146 -11.267 -34.099 1.00 95.62 248 GLY A O 1
ATOM 1848 N N . ALA A 1 249 ? 7.939 -12.419 -34.687 1.00 90.69 249 ALA A N 1
ATOM 1849 C CA . ALA A 1 249 ? 9.379 -12.677 -34.820 1.00 90.69 249 ALA A CA 1
ATOM 1850 C C . ALA A 1 249 ? 10.049 -12.045 -36.055 1.00 90.69 249 ALA A C 1
ATOM 1852 O O . ALA A 1 249 ? 11.263 -11.892 -36.072 1.00 90.69 249 ALA A O 1
ATOM 1853 N N . ARG A 1 250 ? 9.284 -11.702 -37.103 1.00 94.25 250 ARG A N 1
ATOM 1854 C CA . ARG A 1 250 ? 9.848 -11.220 -38.386 1.00 94.25 250 ARG A CA 1
ATOM 1855 C C . ARG A 1 250 ? 9.264 -9.906 -38.900 1.00 94.25 250 ARG A C 1
ATOM 1857 O O . ARG A 1 250 ? 9.922 -9.215 -39.663 1.00 94.25 250 ARG A O 1
ATOM 1864 N N . CYS A 1 251 ? 8.050 -9.558 -38.481 1.00 96.25 251 CYS A N 1
ATOM 1865 C CA . CYS A 1 251 ? 7.321 -8.382 -38.973 1.00 96.25 251 CYS A CA 1
ATOM 1866 C C . CYS A 1 251 ? 7.227 -7.270 -37.913 1.00 96.25 251 CYS A C 1
ATOM 1868 O O . CYS A 1 251 ? 6.218 -6.574 -37.833 1.00 96.25 251 CYS A O 1
ATOM 1870 N N . GLY A 1 252 ? 8.239 -7.159 -37.052 1.00 96.38 252 GLY A N 1
ATOM 1871 C CA . GLY A 1 252 ? 8.316 -6.171 -35.975 1.00 96.38 252 GLY A CA 1
ATOM 1872 C C . GLY A 1 252 ? 9.727 -5.604 -35.852 1.00 96.38 252 GLY A C 1
ATOM 1873 O O . GLY A 1 252 ? 10.496 -5.657 -36.809 1.00 96.38 252 GLY A O 1
ATOM 1874 N N . LEU A 1 253 ? 10.072 -5.069 -34.679 1.00 97.50 253 LEU A N 1
ATOM 1875 C CA . LEU A 1 253 ? 11.421 -4.550 -34.426 1.00 97.50 253 LEU A CA 1
ATOM 1876 C C . LEU A 1 253 ? 12.444 -5.661 -34.155 1.00 97.50 253 LEU A C 1
ATOM 1878 O O . LEU A 1 253 ? 13.596 -5.513 -34.550 1.00 97.50 253 LEU A O 1
ATOM 1882 N N . GLY A 1 254 ? 12.040 -6.736 -33.468 1.00 96.31 254 GLY A N 1
ATOM 1883 C CA . GLY A 1 254 ? 12.873 -7.916 -33.210 1.00 96.31 254 GLY A CA 1
ATOM 1884 C C . GLY A 1 254 ? 14.178 -7.645 -32.453 1.00 96.31 254 GLY A C 1
ATOM 1885 O O . GLY A 1 254 ? 15.155 -8.352 -32.672 1.00 96.31 254 GLY A O 1
ATOM 1886 N N . GLN A 1 255 ? 14.225 -6.613 -31.603 1.00 97.12 255 GLN A N 1
ATOM 1887 C CA . GLN A 1 255 ? 15.432 -6.217 -30.861 1.00 97.12 255 GLN A CA 1
ATOM 1888 C C . GLN A 1 255 ? 15.589 -6.962 -29.530 1.00 97.12 255 GLN A C 1
ATOM 1890 O O . GLN A 1 255 ? 16.701 -7.072 -29.026 1.00 97.12 255 GLN A O 1
ATOM 1895 N N . LEU A 1 256 ? 14.493 -7.475 -28.964 1.00 97.31 256 LEU A N 1
ATOM 1896 C CA . LEU A 1 256 ? 14.499 -8.279 -27.743 1.00 97.31 256 LEU A CA 1
ATOM 1897 C C . LEU A 1 256 ? 13.822 -9.629 -27.981 1.00 97.31 256 LEU A C 1
ATOM 1899 O O . LEU A 1 256 ? 12.776 -9.701 -28.622 1.00 97.31 256 LEU A O 1
ATOM 1903 N N . SER 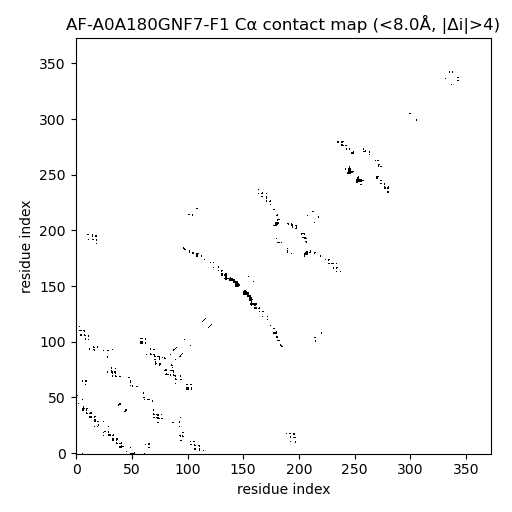A 1 257 ? 14.380 -10.685 -27.389 1.00 95.88 257 SER A N 1
ATOM 1904 C CA . SER A 1 257 ? 13.693 -11.967 -27.231 1.00 95.88 257 SER A CA 1
ATOM 1905 C C . SER A 1 257 ? 13.121 -12.039 -25.820 1.00 95.88 257 SER A C 1
ATOM 1907 O O . SER A 1 257 ? 13.874 -12.078 -24.847 1.00 95.88 257 SER A O 1
ATOM 1909 N N . LEU A 1 258 ? 11.795 -12.016 -25.700 1.00 95.25 258 LEU A N 1
ATOM 1910 C CA . LEU A 1 258 ? 11.115 -12.075 -24.405 1.00 95.25 258 LEU A CA 1
ATOM 1911 C C . LEU A 1 258 ? 10.937 -13.535 -23.952 1.00 95.25 258 LEU A C 1
ATOM 1913 O O . LEU A 1 258 ? 10.759 -14.402 -24.810 1.00 95.25 258 LEU A O 1
ATOM 1917 N N . PRO A 1 259 ? 10.962 -13.822 -22.636 1.00 93.69 259 PRO A N 1
ATOM 1918 C CA . PRO A 1 259 ? 10.660 -15.157 -22.122 1.00 93.69 259 PRO A CA 1
ATOM 1919 C C . PRO A 1 259 ? 9.255 -15.632 -22.523 1.00 93.69 259 PRO A C 1
ATOM 1921 O O . PRO A 1 259 ? 8.291 -14.871 -22.433 1.00 93.69 259 PRO A O 1
ATOM 1924 N N . GLU A 1 260 ? 9.140 -16.894 -22.939 1.00 89.25 260 GLU A N 1
ATOM 1925 C CA . GLU A 1 260 ? 7.867 -17.553 -23.254 1.00 89.25 260 GLU A CA 1
ATOM 1926 C C . GLU A 1 260 ? 7.344 -18.272 -22.000 1.00 89.25 260 GLU A C 1
ATOM 1928 O O . GLU A 1 260 ? 7.765 -19.384 -21.689 1.00 89.25 260 GLU A O 1
ATOM 1933 N N . ASN A 1 261 ? 6.471 -17.603 -21.239 1.00 85.50 261 ASN A N 1
ATOM 1934 C CA . ASN A 1 261 ? 5.978 -18.109 -19.949 1.00 85.50 261 ASN A CA 1
ATOM 1935 C C . ASN A 1 261 ? 4.690 -18.940 -20.074 1.00 85.50 261 ASN A C 1
ATOM 1937 O O . ASN A 1 261 ? 4.417 -19.792 -19.230 1.00 85.50 261 ASN A O 1
ATOM 1941 N N . GLU A 1 262 ? 3.894 -18.700 -21.115 1.00 79.81 262 GLU A N 1
ATOM 1942 C CA . GLU A 1 262 ? 2.665 -19.434 -21.405 1.00 79.81 262 GLU A CA 1
ATOM 1943 C C . GLU A 1 262 ? 2.791 -20.184 -22.741 1.00 79.81 262 GLU A C 1
ATOM 1945 O O . GLU A 1 262 ? 3.364 -19.628 -23.681 1.00 79.81 262 GLU A O 1
ATOM 1950 N N . PRO A 1 263 ? 2.239 -21.410 -22.878 1.00 75.62 263 PRO A N 1
ATOM 1951 C CA . PRO A 1 263 ? 2.352 -22.172 -24.117 1.00 75.62 263 PRO A CA 1
ATOM 1952 C C . PRO A 1 263 ? 1.789 -21.409 -25.319 1.00 75.62 263 PRO A C 1
ATOM 1954 O O . PRO A 1 263 ? 0.588 -21.122 -25.394 1.00 75.62 263 PRO A O 1
ATOM 1957 N N . GLY A 1 264 ? 2.655 -21.122 -26.290 1.00 74.31 264 GLY A N 1
ATOM 1958 C CA . GLY A 1 264 ? 2.246 -20.698 -27.617 1.00 74.31 264 GLY A CA 1
ATOM 1959 C C . GLY A 1 264 ? 1.554 -21.821 -28.397 1.00 74.31 264 GLY A C 1
ATOM 1960 O O . GLY A 1 264 ? 1.493 -22.984 -27.996 1.00 74.31 264 GLY A O 1
ATOM 1961 N N . SER A 1 265 ? 1.024 -21.482 -29.572 1.00 74.62 265 SER A N 1
ATOM 1962 C CA . SER A 1 265 ? 0.556 -22.511 -30.504 1.00 74.62 265 SER A CA 1
ATOM 1963 C C . SER A 1 265 ? 1.758 -23.198 -31.147 1.00 74.62 265 SER A C 1
ATOM 1965 O O . SER A 1 265 ? 2.608 -22.518 -31.719 1.00 74.62 265 SER A O 1
ATOM 1967 N N . SER A 1 266 ? 1.790 -24.533 -31.139 1.00 81.19 266 SER A N 1
ATOM 1968 C CA . SER A 1 266 ? 2.875 -25.331 -31.734 1.00 81.19 266 SER A CA 1
ATOM 1969 C C . SER A 1 266 ? 3.094 -25.077 -33.234 1.00 81.19 266 SER A C 1
ATOM 1971 O O . SER A 1 266 ? 4.186 -25.320 -33.739 1.00 81.19 266 SER A O 1
ATOM 1973 N N . ILE A 1 267 ? 2.092 -24.546 -33.949 1.00 88.88 267 ILE A N 1
ATOM 1974 C CA . ILE A 1 267 ? 2.197 -24.163 -35.368 1.00 88.88 267 ILE A CA 1
ATOM 1975 C C . ILE A 1 267 ? 2.828 -22.772 -35.583 1.00 88.88 267 ILE A C 1
ATOM 1977 O O . ILE A 1 267 ? 3.130 -22.404 -36.715 1.00 88.88 267 ILE A O 1
ATOM 1981 N N . MET A 1 268 ? 3.017 -21.978 -34.522 1.00 88.25 268 MET A N 1
ATOM 1982 C CA . MET A 1 268 ? 3.530 -20.601 -34.581 1.00 88.25 268 MET A CA 1
ATOM 1983 C C . MET A 1 268 ? 4.857 -20.447 -33.811 1.00 88.25 268 MET A C 1
ATOM 1985 O O . MET A 1 268 ? 4.910 -19.684 -32.843 1.00 88.25 268 MET A O 1
ATOM 1989 N N . PRO A 1 269 ? 5.943 -21.135 -34.220 1.00 85.00 269 PRO A N 1
ATOM 1990 C CA . PRO A 1 269 ? 7.231 -21.022 -33.540 1.00 85.00 269 PRO A CA 1
ATOM 1991 C C . PRO A 1 269 ? 7.770 -19.584 -33.589 1.00 85.00 269 PRO A C 1
ATOM 1993 O O . PRO A 1 269 ? 7.685 -18.902 -34.613 1.00 85.00 269 PRO A O 1
ATOM 1996 N N . GLY A 1 270 ? 8.328 -19.122 -32.466 1.00 84.81 270 GLY A N 1
ATOM 1997 C CA . GLY A 1 270 ? 8.878 -17.772 -32.306 1.00 84.81 270 GLY A CA 1
ATOM 1998 C C . GLY A 1 270 ? 7.841 -16.678 -32.024 1.00 84.81 270 GLY A C 1
ATOM 1999 O O . GLY A 1 270 ? 8.220 -15.530 -31.794 1.00 84.81 270 GLY A O 1
ATOM 2000 N N . LYS A 1 271 ? 6.538 -16.993 -32.018 1.00 91.50 271 LYS A N 1
ATOM 2001 C CA . LYS A 1 271 ? 5.504 -16.048 -31.583 1.00 91.50 271 LYS A CA 1
ATOM 2002 C C . LYS A 1 271 ? 5.402 -16.057 -30.057 1.00 91.50 271 LYS A C 1
ATOM 2004 O O . LYS A 1 271 ? 4.729 -16.912 -29.495 1.00 91.50 271 LYS A O 1
ATOM 2009 N N . VAL A 1 272 ? 5.973 -15.039 -29.420 1.00 92.75 272 VAL A N 1
ATOM 2010 C CA . VAL A 1 272 ? 5.844 -14.806 -27.975 1.00 92.75 272 VAL A CA 1
ATOM 2011 C C . VAL A 1 272 ? 5.032 -13.537 -27.740 1.00 92.75 272 VAL A C 1
ATOM 2013 O O . VAL A 1 272 ? 5.373 -12.463 -28.238 1.00 92.75 272 VAL A O 1
ATOM 2016 N N . ASN A 1 273 ? 3.928 -13.654 -27.003 1.00 91.69 273 ASN A N 1
ATOM 2017 C CA . ASN A 1 273 ? 3.125 -12.494 -26.628 1.00 91.69 273 ASN A CA 1
ATOM 2018 C C . ASN A 1 273 ? 3.734 -11.833 -25.376 1.00 91.69 273 ASN A C 1
ATOM 2020 O O . ASN A 1 273 ? 4.018 -12.537 -24.412 1.00 91.69 273 ASN A O 1
ATOM 2024 N N . PRO A 1 274 ? 3.878 -10.498 -25.326 1.00 92.00 274 PRO A N 1
ATOM 2025 C CA . PRO A 1 274 ? 4.412 -9.788 -24.163 1.00 92.00 274 PRO A CA 1
ATOM 2026 C C . PRO A 1 274 ? 3.350 -9.631 -23.057 1.00 92.00 274 PRO A C 1
ATOM 2028 O O . PRO A 1 274 ? 2.944 -8.511 -22.737 1.00 92.00 274 PRO A O 1
ATOM 2031 N N . THR A 1 275 ? 2.882 -10.754 -22.497 1.00 88.19 275 THR A N 1
ATOM 2032 C CA . THR A 1 275 ? 1.794 -10.857 -21.498 1.00 88.19 275 THR A CA 1
ATOM 2033 C C . THR A 1 275 ? 1.994 -9.907 -20.322 1.00 88.19 275 THR A C 1
ATOM 2035 O O . THR A 1 275 ? 1.177 -9.015 -20.099 1.00 88.19 275 THR A O 1
ATOM 2038 N N . GLN A 1 276 ? 3.166 -9.967 -19.697 1.00 88.62 276 GLN A N 1
ATOM 2039 C CA . GLN A 1 276 ? 3.528 -9.114 -18.560 1.00 88.62 276 GLN A CA 1
ATOM 2040 C C . GLN A 1 276 ? 3.544 -7.612 -18.901 1.00 88.62 276 GLN A C 1
ATOM 2042 O O . GLN A 1 276 ? 3.189 -6.768 -18.078 1.00 88.62 276 GLN A O 1
ATOM 2047 N N . SER A 1 277 ? 3.903 -7.241 -20.138 1.00 83.25 277 SER A N 1
ATOM 2048 C CA . SER A 1 277 ? 3.824 -5.844 -20.579 1.00 83.25 277 SER A CA 1
ATOM 2049 C C . SER A 1 277 ? 2.385 -5.388 -20.826 1.00 83.25 277 SER A C 1
ATOM 2051 O O . SER A 1 277 ? 2.133 -4.187 -20.799 1.00 83.25 277 SER A O 1
ATOM 2053 N N . TYR A 1 278 ? 1.435 -6.281 -21.125 1.00 78.69 278 TYR A N 1
ATOM 2054 C CA . TYR A 1 278 ? 0.012 -5.920 -21.156 1.00 78.69 278 TYR A CA 1
ATOM 2055 C C . TYR A 1 278 ? -0.499 -5.655 -19.743 1.00 78.69 278 TYR A C 1
ATOM 2057 O O . TYR A 1 278 ? -1.090 -4.602 -19.520 1.00 78.69 278 TYR A O 1
ATOM 2065 N N . ASP A 1 279 ? -0.188 -6.543 -18.801 1.00 77.81 279 ASP A N 1
ATOM 2066 C CA . ASP A 1 279 ? -0.667 -6.450 -17.421 1.00 77.81 279 ASP A CA 1
ATOM 2067 C C . ASP A 1 279 ? -0.135 -5.203 -16.715 1.00 77.81 279 ASP A C 1
ATOM 2069 O O . ASP A 1 279 ? -0.914 -4.429 -16.169 1.00 77.81 279 ASP A O 1
ATOM 2073 N N . CYS A 1 280 ? 1.161 -4.903 -16.854 1.00 78.69 280 CYS A N 1
ATOM 2074 C CA . CYS A 1 280 ? 1.766 -3.684 -16.305 1.00 78.69 280 CYS A CA 1
ATOM 2075 C C . CYS A 1 280 ? 1.114 -2.384 -16.826 1.00 78.69 280 CYS A C 1
ATOM 2077 O O . CYS A 1 280 ? 1.150 -1.350 -16.160 1.00 78.69 280 CYS A O 1
ATOM 2079 N N . ARG A 1 281 ? 0.509 -2.416 -18.020 1.00 79.75 281 ARG A N 1
ATOM 2080 C CA . ARG A 1 281 ? -0.142 -1.250 -18.641 1.00 79.75 281 ARG A CA 1
ATOM 2081 C C . ARG A 1 281 ? -1.642 -1.186 -18.377 1.00 79.75 281 ARG A C 1
ATOM 2083 O O . ARG A 1 281 ? -2.239 -0.131 -18.585 1.00 79.75 281 ARG A O 1
ATOM 2090 N N . ASN A 1 282 ? -2.260 -2.285 -17.959 1.00 63.66 282 ASN A N 1
ATOM 2091 C CA . ASN A 1 282 ? -3.683 -2.312 -17.669 1.00 63.66 282 ASN A CA 1
ATOM 2092 C C . ASN A 1 282 ? -3.936 -1.652 -16.309 1.00 63.66 282 ASN A C 1
ATOM 2094 O O . ASN A 1 282 ? -3.620 -2.198 -15.264 1.00 63.66 282 ASN A O 1
ATOM 2098 N N . THR A 1 283 ? -4.567 -0.478 -16.329 1.00 48.12 283 THR A N 1
ATOM 2099 C CA . THR A 1 283 ? -5.098 0.209 -15.136 1.00 48.12 283 THR A CA 1
ATOM 2100 C C . THR A 1 283 ? -6.518 -0.252 -14.769 1.00 48.12 283 THR A C 1
ATOM 2102 O O . THR A 1 283 ? -7.185 0.367 -13.941 1.00 48.12 283 THR A O 1
ATOM 2105 N N . GLY A 1 284 ? -7.014 -1.314 -15.414 1.00 36.50 284 GLY A N 1
ATOM 2106 C CA . GLY A 1 284 ? -8.307 -1.929 -15.109 1.00 36.50 284 GLY A CA 1
ATOM 2107 C C . GLY A 1 284 ? -8.222 -2.873 -13.906 1.00 36.50 284 GLY A C 1
ATOM 2108 O O . GLY A 1 284 ? -7.126 -3.309 -13.562 1.00 36.50 284 GLY A O 1
ATOM 2109 N N . PRO A 1 285 ? -9.357 -3.199 -13.258 1.00 35.66 285 PRO A N 1
ATOM 2110 C CA . PRO A 1 285 ? -9.360 -4.110 -12.122 1.00 35.66 285 PRO A CA 1
ATOM 2111 C C . PRO A 1 285 ? -8.751 -5.458 -12.520 1.00 35.66 285 PRO A C 1
ATOM 2113 O O . PRO A 1 285 ? -9.088 -6.008 -13.570 1.00 35.66 285 PRO A O 1
ATOM 2116 N N . ASP A 1 286 ? -7.864 -5.943 -11.655 1.00 36.03 286 ASP A N 1
ATOM 2117 C CA . ASP A 1 286 ? -7.236 -7.261 -11.684 1.00 36.03 286 ASP A CA 1
ATOM 2118 C C . ASP A 1 286 ? -8.221 -8.349 -12.158 1.00 36.03 286 ASP A C 1
ATOM 2120 O O . ASP A 1 286 ? -9.278 -8.537 -11.534 1.00 36.03 286 ASP A O 1
ATOM 2124 N N . PRO A 1 287 ? -7.932 -9.076 -13.251 1.00 37.03 287 PRO A N 1
ATOM 2125 C CA . PRO A 1 287 ? -8.631 -10.306 -13.546 1.00 37.03 287 PRO A CA 1
ATOM 2126 C C . PRO A 1 287 ? -8.093 -11.375 -12.592 1.00 37.03 287 PRO A C 1
ATOM 2128 O O . PRO A 1 287 ? -7.276 -12.209 -12.975 1.00 37.03 287 PRO A O 1
ATOM 2131 N N . SER A 1 288 ? -8.585 -11.376 -11.351 1.00 29.20 288 SER A N 1
ATOM 2132 C CA . SER A 1 288 ? -8.324 -12.459 -10.406 1.00 29.20 288 SER A CA 1
ATOM 2133 C C . SER A 1 288 ? -8.530 -13.814 -11.105 1.00 29.20 288 SER A C 1
ATOM 2135 O O . SER A 1 288 ? -9.560 -13.987 -11.780 1.00 29.20 288 SER A O 1
ATOM 2137 N N . PRO A 1 289 ? -7.630 -14.798 -10.947 1.00 39.44 289 PRO A N 1
ATOM 2138 C CA . PRO A 1 289 ? -7.858 -16.117 -11.502 1.00 39.44 289 PRO A CA 1
ATOM 2139 C C . PRO A 1 289 ? -9.076 -16.725 -10.792 1.00 39.44 289 PRO A C 1
ATOM 2141 O O . PRO A 1 289 ? -9.094 -16.840 -9.573 1.00 39.44 289 PRO A O 1
ATOM 2144 N N . GLN A 1 290 ? -10.075 -17.135 -11.581 1.00 36.88 290 GLN A N 1
ATOM 2145 C CA . GLN A 1 290 ? -11.306 -17.837 -11.173 1.00 36.88 290 GLN A CA 1
ATOM 2146 C C . GLN A 1 290 ? -12.483 -16.967 -10.672 1.00 36.88 290 GLN A C 1
ATOM 2148 O O . GLN A 1 290 ? -12.857 -16.976 -9.504 1.00 36.88 290 GLN A O 1
ATOM 2153 N N . GLN A 1 291 ? -13.220 -16.351 -11.604 1.00 27.02 291 GLN A N 1
ATOM 2154 C CA . GLN A 1 291 ? -14.688 -16.306 -11.496 1.00 27.02 291 GLN A CA 1
ATOM 2155 C C . GLN A 1 291 ? -15.298 -16.984 -12.733 1.00 27.02 291 GLN A C 1
ATOM 2157 O O . GLN A 1 291 ? -14.941 -16.616 -13.855 1.00 27.02 291 GLN A O 1
ATOM 2162 N N . PRO A 1 292 ? -16.206 -17.971 -12.581 1.00 27.86 292 PRO A N 1
ATOM 2163 C CA . PRO A 1 292 ? -16.886 -18.577 -13.721 1.00 27.86 292 PRO A CA 1
ATOM 2164 C C . PRO A 1 292 ? -17.696 -17.509 -14.474 1.00 27.86 292 PRO A C 1
ATOM 2166 O O . PRO A 1 292 ? -18.142 -16.531 -13.862 1.00 27.86 292 PRO A O 1
ATOM 2169 N N . PRO A 1 293 ? -17.897 -17.662 -15.797 1.00 33.16 293 PRO A N 1
ATOM 2170 C CA . PRO A 1 293 ? -18.405 -16.594 -16.648 1.00 33.16 293 PRO A CA 1
ATOM 2171 C C . PRO A 1 293 ? -19.768 -16.107 -16.150 1.00 33.16 293 PRO A C 1
ATOM 2173 O O . PRO A 1 293 ? -20.784 -16.801 -16.263 1.00 33.16 293 PRO A O 1
ATOM 2176 N N . ARG A 1 294 ? -19.796 -14.885 -15.596 1.00 34.56 294 ARG A N 1
ATOM 2177 C CA . ARG A 1 294 ? -21.036 -14.203 -15.225 1.00 34.56 294 ARG A CA 1
ATOM 2178 C C . ARG A 1 294 ? -21.914 -14.108 -16.472 1.00 34.56 294 ARG A C 1
ATOM 2180 O O . ARG A 1 294 ? -21.520 -13.546 -17.493 1.00 34.56 294 ARG A O 1
ATOM 2187 N N . LYS A 1 295 ? -23.123 -14.666 -16.368 1.00 32.34 295 LYS A N 1
ATOM 2188 C CA . LYS A 1 295 ? -24.210 -14.685 -17.360 1.00 32.34 295 LYS A CA 1
ATOM 2189 C C . LYS A 1 295 ? -24.749 -13.275 -17.693 1.00 32.34 295 LYS A C 1
ATOM 2191 O O . LYS A 1 295 ? -25.949 -13.051 -17.612 1.00 32.34 295 LYS A O 1
ATOM 2196 N N . LEU A 1 296 ? -23.903 -12.319 -18.081 1.00 30.06 296 LEU A N 1
ATOM 2197 C CA . LEU A 1 296 ? -24.340 -10.973 -18.485 1.00 30.06 296 LEU A CA 1
ATOM 2198 C C . LEU A 1 296 ? -24.440 -10.813 -20.013 1.00 30.06 296 LEU A C 1
ATOM 2200 O O . LEU A 1 296 ? -25.202 -9.988 -20.506 1.00 30.06 296 LEU A O 1
ATOM 2204 N N . ALA A 1 297 ? -23.784 -11.682 -20.789 1.00 29.23 297 ALA A N 1
ATOM 2205 C CA . ALA A 1 297 ? -23.833 -11.654 -22.256 1.00 29.23 297 ALA A CA 1
ATOM 2206 C C . ALA A 1 297 ? -25.155 -12.172 -22.873 1.00 29.23 297 ALA A C 1
ATOM 2208 O O . ALA A 1 297 ? -25.309 -12.160 -24.095 1.00 29.23 297 ALA A O 1
ATOM 2209 N N . ARG A 1 298 ? -26.126 -12.627 -22.063 1.00 34.31 298 ARG A N 1
ATOM 2210 C CA . ARG A 1 298 ? -27.434 -13.106 -22.558 1.00 34.31 298 ARG A CA 1
ATOM 2211 C C . ARG A 1 298 ? -28.544 -12.054 -22.561 1.00 34.31 298 ARG A C 1
ATOM 2213 O O . ARG A 1 298 ? -29.527 -12.269 -23.256 1.00 34.31 298 ARG A O 1
ATOM 2220 N N . TYR A 1 299 ? -28.382 -10.913 -21.888 1.00 31.42 299 TYR A N 1
ATOM 2221 C CA . TYR A 1 299 ? -29.475 -9.936 -21.765 1.00 31.42 299 TYR A CA 1
ATOM 2222 C C . TYR A 1 299 ? -29.558 -8.916 -22.916 1.00 31.42 299 TYR A C 1
ATOM 2224 O O . TYR A 1 299 ? -30.608 -8.333 -23.144 1.00 31.42 299 TYR A O 1
ATOM 2232 N N . ILE A 1 300 ? -28.493 -8.742 -23.709 1.00 36.31 300 ILE A N 1
ATOM 2233 C CA . ILE A 1 300 ? -28.475 -7.762 -24.817 1.00 36.31 300 ILE A CA 1
ATOM 2234 C C . ILE A 1 300 ? -28.953 -8.372 -26.151 1.00 36.31 300 ILE A C 1
ATOM 2236 O O . ILE A 1 300 ? -29.277 -7.654 -27.092 1.00 36.31 300 ILE A O 1
ATOM 2240 N N . ARG A 1 301 ? -29.072 -9.704 -26.256 1.00 38.06 301 ARG A N 1
ATOM 2241 C CA . ARG A 1 301 ? -29.491 -10.361 -27.512 1.00 38.06 301 ARG A CA 1
ATOM 2242 C C . ARG A 1 301 ? -31.004 -10.500 -27.704 1.00 38.06 301 ARG A C 1
ATOM 2244 O O . ARG A 1 301 ? -31.402 -10.999 -28.751 1.00 38.06 301 ARG A O 1
ATOM 2251 N N . GLN A 1 302 ? -31.840 -10.085 -26.750 1.00 41.81 302 GLN A N 1
ATOM 2252 C CA . GLN A 1 302 ? -33.287 -10.342 -26.815 1.00 41.81 302 GLN A CA 1
ATOM 2253 C C . GLN A 1 302 ? -34.191 -9.128 -26.566 1.00 41.81 302 GLN A C 1
ATOM 2255 O O . GLN A 1 302 ? -35.398 -9.318 -26.487 1.00 41.81 302 GLN A O 1
ATOM 2260 N N . ASP A 1 303 ? -33.666 -7.898 -26.517 1.00 49.88 303 ASP A N 1
ATOM 2261 C CA . ASP A 1 303 ? -34.509 -6.700 -26.409 1.00 49.88 303 ASP A CA 1
ATOM 2262 C C . ASP A 1 303 ? -34.610 -5.940 -27.756 1.00 49.88 303 ASP A C 1
ATOM 2264 O O . ASP A 1 303 ? -33.662 -5.258 -28.169 1.00 49.88 303 ASP A O 1
ATOM 2268 N N . PRO A 1 304 ? -35.752 -6.023 -28.470 1.00 48.75 304 PRO A N 1
ATOM 2269 C CA . PRO A 1 304 ? -35.990 -5.277 -29.704 1.00 48.75 304 PRO A CA 1
ATOM 2270 C C . PRO A 1 304 ? -35.986 -3.751 -29.513 1.00 48.75 304 PRO A C 1
ATOM 2272 O O . PRO A 1 304 ? -35.772 -3.024 -30.488 1.00 48.75 304 PRO A O 1
ATOM 2275 N N . ALA A 1 305 ? -36.214 -3.246 -28.294 1.00 51.38 305 ALA A N 1
ATOM 2276 C CA . ALA A 1 305 ? -36.242 -1.814 -27.998 1.00 51.38 305 ALA A CA 1
ATOM 2277 C C . ALA A 1 305 ? -34.829 -1.209 -27.959 1.00 51.38 305 ALA A C 1
ATOM 2279 O O . ALA A 1 305 ? -34.604 -0.139 -28.531 1.00 51.38 305 ALA A O 1
ATOM 2280 N N . ALA A 1 306 ? -33.854 -1.932 -27.396 1.00 46.69 306 ALA A N 1
ATOM 2281 C CA . ALA A 1 306 ? -32.450 -1.515 -27.364 1.00 46.69 306 ALA A CA 1
ATOM 2282 C C . ALA A 1 306 ? -31.832 -1.434 -28.774 1.00 46.69 306 ALA A C 1
ATOM 2284 O O . ALA A 1 306 ? -31.091 -0.499 -29.087 1.00 46.69 306 ALA A O 1
ATOM 2285 N N . LYS A 1 307 ? -32.206 -2.360 -29.668 1.00 42.81 307 LYS A N 1
ATOM 2286 C CA . LYS A 1 307 ? -31.756 -2.358 -31.071 1.00 42.81 307 LYS A CA 1
ATOM 2287 C C . LYS A 1 307 ? -32.310 -1.160 -31.857 1.00 42.81 307 LYS A C 1
ATOM 2289 O O . LYS A 1 307 ? -31.575 -0.522 -32.605 1.00 42.81 307 LYS A O 1
ATOM 2294 N N . ARG A 1 308 ? -33.577 -0.785 -31.626 1.00 49.53 308 ARG A N 1
ATOM 2295 C CA . ARG A 1 308 ? -34.192 0.406 -32.246 1.00 49.53 308 ARG A CA 1
ATOM 2296 C C . ARG A 1 308 ? -33.581 1.717 -31.750 1.00 49.53 308 ARG A C 1
ATOM 2298 O O . ARG A 1 308 ? -33.501 2.663 -32.530 1.00 49.53 308 ARG A O 1
ATOM 2305 N N . ALA A 1 309 ? -33.148 1.785 -30.491 1.00 49.28 309 ALA A N 1
ATOM 2306 C CA . ALA A 1 309 ? -32.468 2.962 -29.949 1.00 49.28 309 ALA A CA 1
ATOM 2307 C C . ALA A 1 309 ? -31.085 3.169 -30.594 1.00 49.28 309 ALA A C 1
ATOM 2309 O O . ALA A 1 309 ? -30.774 4.280 -31.026 1.00 49.28 309 ALA A O 1
ATOM 2310 N N . ALA A 1 310 ? -30.310 2.090 -30.756 1.00 45.88 310 ALA A N 1
ATOM 2311 C CA . ALA A 1 310 ? -29.003 2.124 -31.414 1.00 45.88 310 ALA A CA 1
ATOM 2312 C C . ALA A 1 310 ? -29.098 2.512 -32.906 1.00 45.88 310 ALA A C 1
ATOM 2314 O O . ALA A 1 310 ? -28.352 3.377 -33.368 1.00 45.88 310 ALA A O 1
ATOM 2315 N N . ASP A 1 311 ? -30.075 1.967 -33.641 1.00 43.00 311 ASP A N 1
ATOM 2316 C CA . ASP A 1 311 ? -30.292 2.303 -35.058 1.00 43.00 311 ASP A CA 1
ATOM 2317 C C . ASP A 1 311 ? -30.739 3.766 -35.260 1.00 43.00 311 ASP A C 1
ATOM 2319 O O . ASP A 1 311 ? -30.397 4.404 -36.262 1.00 43.00 311 ASP A O 1
ATOM 2323 N N . LYS A 1 312 ? -31.472 4.341 -34.296 1.00 43.03 312 LYS A N 1
ATOM 2324 C CA . LYS A 1 312 ? -31.900 5.751 -34.331 1.00 43.03 312 LYS A CA 1
ATOM 2325 C C . LYS A 1 312 ? -30.730 6.708 -34.065 1.00 43.03 312 LYS A C 1
ATOM 2327 O O . LYS A 1 312 ? -30.657 7.776 -34.672 1.00 43.03 312 LYS A O 1
ATOM 2332 N N . GLN A 1 313 ? -29.786 6.304 -33.216 1.00 42.06 313 GLN A N 1
ATOM 2333 C CA . GLN A 1 313 ? -28.577 7.073 -32.912 1.00 42.06 313 GLN A CA 1
ATOM 2334 C C . GLN A 1 313 ? -27.580 7.049 -34.084 1.00 42.06 313 GLN A C 1
ATOM 2336 O O . GLN A 1 313 ? -27.026 8.090 -34.436 1.00 42.06 313 GLN A O 1
ATOM 2341 N N . ALA A 1 314 ? -27.448 5.911 -34.776 1.00 38.12 314 ALA A N 1
ATOM 2342 C CA . ALA A 1 314 ? -26.603 5.774 -35.964 1.00 38.12 314 ALA A CA 1
ATOM 2343 C C . ALA A 1 314 ? -27.093 6.616 -37.162 1.00 38.12 314 ALA A C 1
ATOM 2345 O O . ALA A 1 314 ? -26.282 7.203 -37.875 1.00 38.12 314 ALA A O 1
ATOM 2346 N N . ARG A 1 315 ? -28.415 6.754 -37.353 1.00 39.28 315 ARG A N 1
ATOM 2347 C CA . ARG A 1 315 ? -29.001 7.574 -38.437 1.00 39.28 315 ARG A CA 1
ATOM 2348 C C . ARG A 1 315 ? -28.889 9.086 -38.224 1.00 39.28 315 ARG A C 1
ATOM 2350 O O . ARG A 1 315 ? -29.014 9.841 -39.183 1.00 39.28 315 ARG A O 1
ATOM 2357 N N . THR A 1 316 ? -28.639 9.536 -36.996 1.00 37.56 316 THR A N 1
ATOM 2358 C CA . THR A 1 316 ? -28.523 10.972 -36.682 1.00 37.56 316 THR A CA 1
ATOM 2359 C C . THR A 1 316 ? -27.109 11.510 -36.961 1.00 37.56 316 THR A C 1
ATOM 2361 O O . THR A 1 316 ? -26.916 12.716 -37.072 1.00 37.56 316 THR A O 1
ATOM 2364 N N . LEU A 1 317 ? -26.119 10.629 -37.150 1.00 33.00 317 LEU A N 1
ATOM 2365 C CA . LEU A 1 317 ? -24.709 10.997 -37.335 1.00 33.00 317 LEU A CA 1
ATOM 2366 C C . LEU A 1 317 ? -24.269 11.152 -38.804 1.00 33.00 317 LEU A C 1
ATOM 2368 O O . LEU A 1 317 ? -23.109 11.468 -39.049 1.00 33.00 317 LEU A O 1
ATOM 2372 N N . THR A 1 318 ? -25.156 10.971 -39.790 1.00 32.91 318 THR A N 1
ATOM 2373 C CA . THR A 1 318 ? -24.766 10.938 -41.219 1.00 32.91 318 THR A CA 1
ATOM 2374 C C . THR A 1 318 ? -25.188 12.152 -42.055 1.00 32.91 318 THR A C 1
ATOM 2376 O O . THR A 1 318 ? -25.125 12.088 -43.280 1.00 32.91 318 THR A O 1
ATOM 2379 N N . VAL A 1 319 ? -25.593 13.283 -41.462 1.00 34.19 319 VAL A N 1
ATOM 2380 C CA . VAL A 1 319 ? -25.974 14.474 -42.248 1.00 34.19 319 VAL A CA 1
ATOM 2381 C C . VAL A 1 319 ? -25.378 15.767 -41.672 1.00 34.19 319 VAL A C 1
ATOM 2383 O O . VAL A 1 319 ? -25.692 16.154 -40.552 1.00 34.19 319 VAL A O 1
ATOM 2386 N N . LYS A 1 320 ? -24.603 16.455 -42.533 1.00 30.02 320 LYS A N 1
ATOM 2387 C CA . LYS A 1 320 ? -23.976 17.800 -42.452 1.00 30.02 320 LYS A CA 1
ATOM 2388 C C . LYS A 1 320 ? -22.519 17.878 -41.977 1.00 30.02 320 LYS A C 1
ATOM 2390 O O . LYS A 1 320 ? -22.224 18.292 -40.863 1.00 30.02 320 LYS A O 1
ATOM 2395 N N . ALA A 1 321 ? -21.611 17.664 -42.928 1.00 32.88 321 ALA A N 1
ATOM 2396 C CA . ALA A 1 321 ? -20.324 18.353 -42.966 1.00 32.88 321 ALA A CA 1
ATOM 2397 C C . ALA A 1 321 ? -20.456 19.640 -43.809 1.00 32.88 321 ALA A C 1
ATOM 2399 O O . ALA A 1 321 ? -20.696 19.559 -45.009 1.00 32.88 321 ALA A O 1
ATOM 2400 N N . GLN A 1 322 ? -20.308 20.815 -43.186 1.00 28.88 322 GLN A N 1
ATOM 2401 C CA . GLN A 1 322 ? -19.857 22.072 -43.812 1.00 28.88 322 GLN A CA 1
ATOM 2402 C C . GLN A 1 322 ? -19.195 22.965 -42.738 1.00 28.88 322 GLN A C 1
ATOM 2404 O O . GLN A 1 322 ? -19.591 22.897 -41.572 1.00 28.88 322 GLN A O 1
ATOM 2409 N N . PRO A 1 323 ? -18.182 23.783 -43.087 1.00 38.69 323 PRO A N 1
ATOM 2410 C CA . PRO A 1 323 ? -17.244 24.338 -42.116 1.00 38.69 323 PRO A CA 1
ATOM 2411 C C . PRO A 1 323 ? -17.776 25.633 -41.491 1.00 38.69 323 PRO A C 1
ATOM 2413 O O . PRO A 1 323 ? -18.213 26.541 -42.200 1.00 38.69 323 PRO A O 1
ATOM 2416 N N . LYS A 1 324 ? -17.697 25.768 -40.160 1.00 31.89 324 LYS A N 1
ATOM 2417 C CA . LYS A 1 324 ? -17.923 27.049 -39.474 1.00 31.89 324 LYS A CA 1
ATOM 2418 C C . LYS A 1 324 ? -16.789 27.381 -38.498 1.00 31.89 324 LYS A C 1
ATOM 2420 O O . LYS A 1 324 ? -16.418 26.577 -37.654 1.00 31.89 324 LYS A O 1
ATOM 2425 N N . ARG A 1 325 ? -16.269 28.595 -38.718 1.00 31.14 325 ARG A N 1
ATOM 2426 C CA . ARG A 1 325 ? -15.337 29.459 -37.969 1.00 31.14 325 ARG A CA 1
ATOM 2427 C C . ARG A 1 325 ? -14.924 29.013 -36.557 1.00 31.14 325 ARG A C 1
ATOM 2429 O O . ARG A 1 325 ? -15.762 28.822 -35.687 1.00 31.14 325 ARG A O 1
ATOM 2436 N N . GLN A 1 326 ? -13.607 29.013 -36.332 1.00 32.06 326 GLN A N 1
ATOM 2437 C CA . GLN A 1 326 ? -12.967 28.961 -35.015 1.00 32.06 326 GLN A CA 1
ATOM 2438 C C . GLN A 1 326 ? -13.387 30.153 -34.142 1.00 32.06 326 GLN A C 1
ATOM 2440 O O . GLN A 1 326 ? -13.076 31.302 -34.455 1.00 32.06 326 GLN A O 1
ATOM 2445 N N . THR A 1 327 ? -14.013 29.870 -33.005 1.00 31.34 327 THR A N 1
ATOM 2446 C CA . THR A 1 327 ? -14.125 30.793 -31.870 1.00 31.34 327 THR A CA 1
ATOM 2447 C C . THR A 1 327 ? -13.042 30.420 -30.857 1.00 31.34 327 THR A C 1
ATOM 2449 O O . THR A 1 327 ? -13.049 29.319 -30.311 1.00 31.34 327 THR A O 1
ATOM 2452 N N . ARG A 1 328 ? -12.075 31.317 -30.625 1.00 29.52 328 ARG A N 1
ATOM 2453 C CA . ARG A 1 328 ? -11.062 31.166 -29.568 1.00 29.52 328 ARG A CA 1
ATOM 2454 C C . ARG A 1 328 ? -11.723 31.370 -28.202 1.00 29.52 328 ARG A C 1
ATOM 2456 O O . ARG A 1 328 ? -12.157 32.479 -27.907 1.00 29.52 328 ARG A O 1
ATOM 2463 N N . PHE A 1 329 ? -11.731 30.347 -27.353 1.00 29.09 329 PHE A N 1
ATOM 2464 C CA . PHE A 1 329 ? -11.885 30.533 -25.909 1.00 29.09 329 PHE A CA 1
ATOM 2465 C C . PHE A 1 329 ? -10.507 30.856 -25.319 1.00 29.09 329 PHE A C 1
ATOM 2467 O O . PHE A 1 329 ? -9.588 30.045 -25.410 1.00 29.09 329 PHE A O 1
ATOM 2474 N N . LYS A 1 330 ? -10.343 32.059 -24.756 1.00 31.95 330 LYS A N 1
ATOM 2475 C CA . LYS A 1 330 ? -9.200 32.393 -23.896 1.00 31.95 330 LYS A CA 1
ATOM 2476 C C . LYS A 1 330 ? -9.531 31.937 -22.477 1.00 31.95 330 LYS A C 1
ATOM 2478 O O . LYS A 1 330 ? -10.438 32.486 -21.857 1.00 31.95 330 LYS A O 1
ATOM 2483 N N . THR A 1 331 ? -8.789 30.968 -21.961 1.00 30.92 331 THR A N 1
ATOM 2484 C CA . THR A 1 331 ? -8.759 30.664 -20.528 1.00 30.92 331 THR A CA 1
ATOM 2485 C C . THR A 1 331 ? -7.714 31.584 -19.903 1.00 30.92 331 THR A C 1
ATOM 2487 O O . THR A 1 331 ? -6.528 31.409 -20.157 1.00 30.92 331 THR A O 1
ATOM 2490 N N . LEU A 1 332 ? -8.149 32.604 -19.159 1.00 35.72 332 LEU A N 1
ATOM 2491 C CA . LEU A 1 332 ? -7.241 33.489 -18.419 1.00 35.72 332 LEU A CA 1
ATOM 2492 C C . LEU A 1 332 ? -6.675 32.743 -17.206 1.00 35.72 332 LEU A C 1
ATOM 2494 O O . LEU A 1 332 ? -7.433 32.149 -16.431 1.00 35.72 332 LEU A O 1
ATOM 2498 N N . THR A 1 333 ? -5.358 32.792 -17.049 1.00 43.09 333 THR A N 1
ATOM 2499 C CA . THR A 1 333 ? -4.630 32.271 -15.886 1.00 43.09 333 THR A CA 1
ATOM 2500 C C . THR A 1 333 ? -4.897 33.135 -14.647 1.00 43.09 333 THR A C 1
ATOM 2502 O O . THR A 1 333 ? -5.277 34.301 -14.755 1.00 43.09 333 THR A O 1
ATOM 2505 N N . LEU A 1 334 ? -4.715 32.576 -13.444 1.00 38.53 334 LEU A N 1
ATOM 2506 C CA . LEU A 1 334 ? -4.925 33.289 -12.172 1.00 38.53 334 LEU A CA 1
ATOM 2507 C C . LEU A 1 334 ? -4.059 34.564 -12.068 1.00 38.53 334 LEU A C 1
ATOM 2509 O O . LEU A 1 334 ? -4.494 35.555 -11.488 1.00 38.53 334 LEU A O 1
ATOM 2513 N N . ALA A 1 335 ? -2.881 34.559 -12.703 1.00 41.22 335 ALA A N 1
ATOM 2514 C CA . ALA A 1 335 ? -1.972 35.700 -12.780 1.00 41.22 335 ALA A CA 1
ATOM 2515 C C . ALA A 1 335 ? -2.578 36.902 -13.527 1.00 41.22 335 ALA A C 1
ATOM 2517 O O . ALA A 1 335 ? -2.320 38.039 -13.155 1.00 41.22 335 ALA A O 1
ATOM 2518 N N . GLU A 1 336 ? -3.435 36.671 -14.525 1.00 44.84 336 GLU A N 1
ATOM 2519 C CA . GLU A 1 336 ? -4.062 37.730 -15.330 1.00 44.84 336 GLU A CA 1
ATOM 2520 C C . GLU A 1 336 ? -5.297 38.355 -14.649 1.00 44.84 336 GLU A C 1
ATOM 2522 O O . GLU A 1 336 ? -5.871 39.309 -15.171 1.00 44.84 336 GLU A O 1
ATOM 2527 N N . ARG A 1 337 ? -5.728 37.826 -13.492 1.00 48.19 337 ARG A N 1
ATOM 2528 C CA . ARG A 1 337 ? -6.863 38.357 -12.709 1.00 48.19 337 ARG A CA 1
ATOM 2529 C C . ARG A 1 337 ? -6.451 39.293 -11.573 1.00 48.19 337 ARG A C 1
ATOM 2531 O O . ARG A 1 337 ? -7.322 39.937 -10.994 1.00 48.19 337 ARG A O 1
ATOM 2538 N N . LEU A 1 338 ? -5.164 39.359 -11.242 1.00 47.91 338 LEU A N 1
ATOM 2539 C CA . LEU A 1 338 ? -4.639 40.210 -10.176 1.00 47.91 338 LEU A CA 1
ATOM 2540 C C . LEU A 1 338 ? -4.069 41.490 -10.794 1.00 47.91 338 LEU A C 1
ATOM 2542 O O . LEU A 1 338 ? -3.331 41.432 -11.776 1.00 47.91 338 LEU A O 1
ATOM 2546 N N . GLY A 1 339 ? -4.460 42.648 -10.260 1.00 59.44 339 GLY A N 1
ATOM 2547 C CA . GLY A 1 339 ? -4.008 43.946 -10.761 1.00 59.44 339 GLY A CA 1
ATOM 2548 C C . GLY A 1 339 ? -2.489 44.130 -10.604 1.00 59.44 339 GLY A C 1
ATOM 2549 O O . GLY A 1 339 ? -1.875 43.472 -9.765 1.00 59.44 339 GLY A O 1
ATOM 2550 N N . PRO A 1 340 ? -1.868 45.042 -11.374 1.00 48.22 340 PRO A N 1
ATOM 2551 C CA . PRO A 1 340 ? -0.410 45.206 -11.419 1.00 48.22 340 PRO A CA 1
ATOM 2552 C C . PRO A 1 340 ? 0.230 45.481 -10.047 1.00 48.22 340 PRO A C 1
ATOM 2554 O O . PRO A 1 340 ? 1.318 44.984 -9.776 1.00 48.22 340 PRO A O 1
ATOM 2557 N N . GLN A 1 341 ? -0.479 46.161 -9.137 1.00 44.22 341 GLN A N 1
ATOM 2558 C CA . GLN A 1 341 ? -0.001 46.412 -7.769 1.00 44.22 341 GLN A CA 1
ATOM 2559 C C . GLN A 1 341 ? 0.142 45.134 -6.919 1.00 44.22 341 GLN A C 1
ATOM 2561 O O . GLN A 1 341 ? 0.998 45.071 -6.046 1.00 44.22 341 GLN A O 1
ATOM 2566 N N . THR A 1 342 ? -0.651 44.090 -7.184 1.00 55.03 342 THR A N 1
ATOM 2567 C CA . THR A 1 342 ? -0.627 42.835 -6.410 1.00 55.03 342 THR A CA 1
ATOM 2568 C C . THR A 1 342 ? 0.469 41.873 -6.885 1.00 55.03 342 THR A C 1
ATOM 2570 O O . THR A 1 342 ? 0.874 40.981 -6.142 1.00 55.03 342 THR A O 1
ATOM 2573 N N . GLN A 1 343 ? 0.959 42.038 -8.119 1.00 49.84 343 GLN A N 1
ATOM 2574 C CA . GLN A 1 343 ? 2.051 41.229 -8.668 1.00 49.84 343 GLN A CA 1
ATOM 2575 C C . GLN A 1 343 ? 3.423 41.698 -8.165 1.00 49.84 343 GLN A C 1
ATOM 2577 O O . GLN A 1 343 ? 4.265 40.858 -7.853 1.00 49.84 343 GLN A O 1
ATOM 2582 N N . GLU A 1 344 ? 3.634 43.011 -8.020 1.00 48.25 344 GLU A N 1
ATOM 2583 C CA . GLU A 1 344 ? 4.879 43.563 -7.465 1.00 48.25 344 GLU A CA 1
ATOM 2584 C C . GLU A 1 344 ? 5.061 43.212 -5.981 1.00 48.25 344 GLU A C 1
ATOM 2586 O O . GLU A 1 344 ? 6.158 42.824 -5.581 1.00 48.25 344 GLU A O 1
ATOM 2591 N N . GLU A 1 345 ? 3.991 43.234 -5.176 1.00 47.44 345 GLU A N 1
ATOM 2592 C CA . GLU A 1 345 ? 4.055 42.815 -3.766 1.00 47.44 345 GLU A CA 1
ATOM 2593 C C . GLU A 1 345 ? 4.379 41.321 -3.599 1.00 47.44 345 GLU A C 1
ATOM 2595 O O . GLU A 1 345 ? 5.108 40.943 -2.678 1.00 47.44 345 GLU A O 1
ATOM 2600 N N . LEU A 1 346 ? 3.882 40.458 -4.494 1.00 49.06 346 LEU A N 1
ATOM 2601 C CA . LEU A 1 346 ? 4.215 39.030 -4.473 1.00 49.06 346 LEU A CA 1
ATOM 2602 C C . LEU A 1 346 ? 5.664 38.779 -4.905 1.00 49.06 346 LEU A C 1
ATOM 2604 O O . LEU A 1 346 ? 6.348 37.948 -4.305 1.00 49.06 346 LEU A O 1
ATOM 2608 N N . LEU A 1 347 ? 6.148 39.499 -5.921 1.00 44.28 347 LEU A N 1
ATOM 2609 C CA . LEU A 1 347 ? 7.518 39.360 -6.412 1.00 44.28 347 LEU A CA 1
ATOM 2610 C C . LEU A 1 347 ? 8.534 39.855 -5.371 1.00 44.28 347 LEU A C 1
ATOM 2612 O O . LEU A 1 347 ? 9.530 39.178 -5.125 1.00 44.28 347 LEU A O 1
ATOM 2616 N N . ALA A 1 348 ? 8.243 40.972 -4.695 1.00 48.59 348 ALA A N 1
ATOM 2617 C CA . ALA A 1 348 ? 9.076 41.519 -3.624 1.00 48.59 348 ALA A CA 1
ATOM 2618 C C . ALA A 1 348 ? 9.189 40.557 -2.427 1.00 48.59 348 ALA A C 1
ATOM 2620 O O . ALA A 1 348 ? 10.293 40.286 -1.957 1.00 48.59 348 ALA A O 1
ATOM 2621 N N . ARG A 1 349 ? 8.073 39.946 -2.001 1.00 47.66 349 ARG A N 1
ATOM 2622 C CA . ARG A 1 349 ? 8.065 38.943 -0.918 1.00 47.66 349 ARG A CA 1
ATOM 2623 C C . ARG A 1 349 ? 8.780 37.644 -1.287 1.00 47.66 349 ARG A C 1
ATOM 2625 O O . ARG A 1 349 ? 9.355 36.991 -0.421 1.00 47.66 349 ARG A O 1
ATOM 2632 N N . THR A 1 350 ? 8.755 37.266 -2.564 1.00 41.91 350 THR A N 1
ATOM 2633 C CA . THR A 1 350 ? 9.449 36.063 -3.048 1.00 41.91 350 THR A CA 1
ATOM 2634 C C . THR A 1 350 ? 10.962 36.293 -3.130 1.00 41.91 350 THR A C 1
ATOM 2636 O O . THR A 1 350 ? 11.734 35.397 -2.801 1.00 41.91 350 THR A O 1
ATOM 2639 N N . LEU A 1 351 ? 11.393 37.506 -3.495 1.00 39.94 351 LEU A N 1
ATOM 2640 C CA . LEU A 1 351 ? 12.809 37.877 -3.575 1.00 39.94 351 LEU A CA 1
ATOM 2641 C C . LEU A 1 351 ? 13.462 38.042 -2.191 1.00 39.94 351 LEU A C 1
ATOM 2643 O O . LEU A 1 351 ? 14.595 37.593 -2.007 1.00 39.94 351 LEU A O 1
ATOM 2647 N N . GLU A 1 352 ? 12.746 38.585 -1.199 1.00 41.41 352 GLU A N 1
ATOM 2648 C CA . GLU A 1 352 ? 13.221 38.632 0.198 1.00 41.41 352 GLU A CA 1
ATOM 2649 C C . GLU A 1 352 ? 13.410 37.231 0.805 1.00 41.41 352 GLU A C 1
ATOM 2651 O O . GLU A 1 352 ? 14.356 37.007 1.560 1.00 41.41 352 GLU A O 1
ATOM 2656 N N . ALA A 1 353 ? 12.572 36.259 0.425 1.00 41.34 353 ALA A N 1
ATOM 2657 C CA . ALA A 1 353 ? 12.684 34.878 0.895 1.00 41.34 353 ALA A CA 1
ATOM 2658 C C . ALA A 1 353 ? 13.886 34.120 0.294 1.00 41.34 353 ALA A C 1
ATOM 2660 O O . ALA A 1 353 ? 14.379 33.173 0.901 1.00 41.34 353 ALA A O 1
ATOM 2661 N N . THR A 1 354 ? 14.386 34.536 -0.875 1.00 38.16 354 THR A N 1
ATOM 2662 C CA . THR A 1 354 ? 15.527 33.889 -1.553 1.00 38.16 354 THR A CA 1
ATOM 2663 C C . THR A 1 354 ? 16.900 34.446 -1.170 1.00 38.16 354 THR A C 1
ATOM 2665 O O . THR A 1 354 ? 17.915 33.838 -1.498 1.00 38.16 354 THR A O 1
ATOM 2668 N N . ALA A 1 355 ? 16.966 35.577 -0.460 1.00 37.50 355 ALA A N 1
ATOM 2669 C CA . ALA A 1 355 ? 18.228 36.250 -0.144 1.00 37.50 355 ALA A CA 1
ATOM 2670 C C . ALA A 1 355 ? 18.963 35.698 1.100 1.00 37.50 355 ALA A C 1
ATOM 2672 O O . ALA A 1 355 ? 20.066 36.152 1.399 1.00 37.50 355 ALA A O 1
ATOM 2673 N N . THR A 1 356 ? 18.391 34.733 1.835 1.00 38.09 356 THR A N 1
ATOM 2674 C CA . THR A 1 356 ? 18.928 34.260 3.133 1.00 38.09 356 THR A CA 1
ATOM 2675 C C . THR A 1 356 ? 19.434 32.810 3.162 1.00 38.09 356 THR A C 1
ATOM 2677 O O . THR A 1 356 ? 19.714 32.286 4.239 1.00 38.09 356 THR A O 1
ATOM 2680 N N . THR A 1 357 ? 19.650 32.158 2.015 1.00 36.53 357 THR A N 1
ATOM 2681 C CA . THR A 1 357 ? 20.196 30.782 1.960 1.00 36.53 357 THR A CA 1
ATOM 2682 C C . THR A 1 357 ? 21.489 30.695 1.138 1.00 36.53 357 THR A C 1
ATOM 2684 O O . THR A 1 357 ? 21.474 31.118 -0.018 1.00 36.53 357 THR A O 1
ATOM 2687 N N . PRO A 1 358 ? 22.599 30.141 1.676 1.00 37.75 358 PRO A N 1
ATOM 2688 C CA . PRO A 1 358 ? 23.821 29.916 0.904 1.00 37.75 358 PRO A CA 1
ATOM 2689 C C . PRO A 1 358 ? 23.687 28.728 -0.072 1.00 37.75 358 PRO A C 1
ATOM 2691 O O . PRO A 1 358 ? 22.809 27.880 0.076 1.00 37.75 358 PRO A O 1
ATOM 2694 N N . ASP A 1 359 ? 24.572 28.723 -1.072 1.00 38.69 359 ASP A N 1
ATOM 2695 C CA . ASP A 1 359 ? 24.604 27.936 -2.319 1.00 38.69 359 ASP A CA 1
ATOM 2696 C C . ASP A 1 359 ? 24.065 26.474 -2.247 1.00 38.69 359 ASP A C 1
ATOM 2698 O O . ASP A 1 359 ? 24.581 25.653 -1.478 1.00 38.69 359 ASP A O 1
ATOM 2702 N N . PRO A 1 360 ? 23.065 26.095 -3.078 1.00 40.25 360 PRO A N 1
ATOM 2703 C CA . PRO A 1 360 ? 22.471 24.752 -3.106 1.00 40.25 360 PRO A CA 1
ATOM 2704 C C . PRO A 1 360 ? 23.409 23.611 -3.537 1.00 40.25 360 PRO A C 1
ATOM 2706 O O . PRO A 1 360 ? 23.072 22.444 -3.323 1.00 40.25 360 PRO A O 1
ATOM 2709 N N . ALA A 1 361 ? 24.554 23.902 -4.164 1.00 35.56 361 ALA A N 1
ATOM 2710 C CA . ALA A 1 361 ? 25.404 22.864 -4.753 1.00 35.56 361 ALA A CA 1
ATOM 2711 C C . ALA A 1 361 ? 26.308 22.131 -3.737 1.00 35.56 361 ALA A C 1
ATOM 2713 O O . ALA A 1 361 ? 26.593 20.947 -3.921 1.00 35.56 361 ALA A O 1
ATOM 2714 N N . GLU A 1 362 ? 26.715 22.770 -2.633 1.00 32.03 362 GLU A N 1
ATOM 2715 C CA . GLU A 1 362 ? 27.612 22.147 -1.639 1.00 32.03 362 GLU A CA 1
ATOM 2716 C C . GLU A 1 362 ? 26.875 21.369 -0.532 1.00 32.03 362 GLU A C 1
ATOM 2718 O O . GLU A 1 362 ? 27.408 20.396 0.009 1.00 32.03 362 GLU A O 1
ATOM 2723 N N . SER A 1 363 ? 25.616 21.708 -0.233 1.00 36.53 363 SER A N 1
ATOM 2724 C CA . SER A 1 363 ? 24.832 21.047 0.829 1.00 36.53 363 SER A CA 1
ATOM 2725 C C . SER A 1 363 ? 24.394 19.614 0.473 1.00 36.53 363 SER A C 1
ATOM 2727 O O . SER A 1 363 ? 24.174 18.773 1.353 1.00 36.53 363 SER A O 1
ATOM 2729 N N . PHE A 1 364 ? 24.312 19.293 -0.822 1.00 34.53 364 PHE A N 1
ATOM 2730 C CA . PHE A 1 364 ? 23.786 18.010 -1.299 1.00 34.53 364 PHE A CA 1
ATOM 2731 C C . PHE A 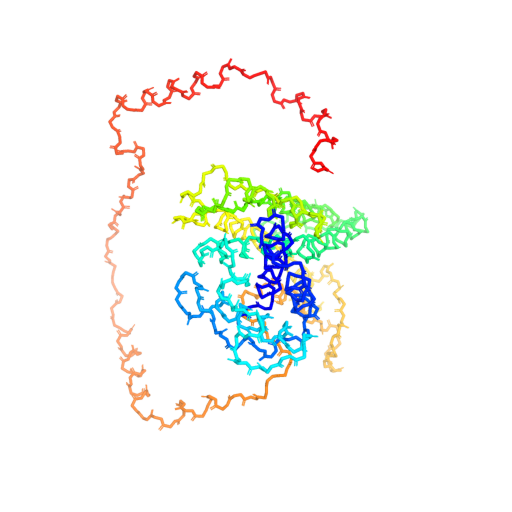1 364 ? 24.741 16.827 -1.048 1.00 34.53 364 PHE A C 1
ATOM 2733 O O . PHE A 1 364 ? 24.294 15.699 -0.832 1.00 34.53 364 PHE A O 1
ATOM 2740 N N . CYS A 1 365 ? 26.056 17.064 -1.002 1.00 32.38 365 CYS A N 1
ATOM 2741 C CA . CYS A 1 365 ? 27.044 15.996 -0.809 1.00 32.38 365 CYS A CA 1
ATOM 2742 C C . CYS A 1 365 ? 27.254 15.589 0.660 1.00 32.38 365 CYS A C 1
ATOM 2744 O O . CYS A 1 365 ? 27.671 14.459 0.912 1.00 32.38 365 CYS A O 1
ATOM 2746 N N . GLN A 1 366 ? 26.936 16.445 1.639 1.00 32.56 366 GLN A N 1
ATOM 2747 C CA . GLN A 1 366 ? 27.206 16.147 3.056 1.00 32.56 366 GLN A CA 1
ATOM 2748 C C . GLN A 1 366 ? 26.045 15.470 3.808 1.00 32.56 366 GLN A C 1
ATOM 2750 O O . GLN A 1 366 ? 26.268 14.886 4.866 1.00 32.56 366 GLN A O 1
ATOM 2755 N N . ASN A 1 367 ? 24.821 15.455 3.268 1.00 36.06 367 ASN A N 1
ATOM 2756 C CA . ASN A 1 367 ? 23.634 14.959 3.989 1.00 36.06 367 ASN A CA 1
ATOM 2757 C C . ASN A 1 367 ? 23.163 13.541 3.614 1.00 36.06 367 ASN A C 1
ATOM 2759 O O . ASN A 1 367 ? 22.081 13.111 4.023 1.00 36.06 367 ASN A O 1
ATOM 2763 N N . LYS A 1 368 ? 23.994 12.763 2.911 1.00 31.52 368 LYS A N 1
ATOM 2764 C CA . LYS A 1 368 ? 23.658 11.399 2.457 1.00 31.52 368 LYS A CA 1
ATOM 2765 C C . LYS A 1 368 ? 23.379 10.401 3.597 1.00 31.52 368 LYS A C 1
ATOM 2767 O O . LYS A 1 368 ? 22.761 9.370 3.364 1.00 31.52 368 LYS A O 1
ATOM 2772 N N . THR A 1 369 ? 23.774 10.720 4.831 1.00 31.55 369 THR A N 1
ATOM 2773 C CA . THR A 1 369 ? 23.616 9.840 6.006 1.00 31.55 369 THR A CA 1
ATOM 2774 C C . THR A 1 369 ? 22.391 10.180 6.871 1.00 31.55 369 THR A C 1
ATOM 2776 O O . THR A 1 369 ? 22.058 9.415 7.772 1.00 31.55 369 THR A O 1
ATOM 2779 N N . LYS A 1 370 ? 21.693 11.300 6.619 1.00 30.92 370 LYS A N 1
ATOM 2780 C CA . LYS A 1 370 ? 20.511 11.716 7.408 1.00 30.92 370 LYS A CA 1
ATOM 2781 C C . LYS A 1 370 ? 19.163 11.405 6.754 1.00 30.92 370 LYS A C 1
ATOM 2783 O O . LYS A 1 370 ? 18.181 11.310 7.470 1.00 30.92 370 LYS A O 1
ATOM 2788 N N . LEU A 1 371 ? 19.121 11.206 5.436 1.00 30.67 371 LEU A N 1
ATOM 2789 C CA . LEU A 1 371 ? 17.893 10.899 4.681 1.00 30.67 371 LEU A CA 1
ATOM 2790 C C . LEU A 1 371 ? 17.560 9.395 4.590 1.00 30.67 371 LEU A C 1
ATOM 2792 O O . LEU A 1 371 ? 16.613 9.019 3.910 1.00 30.67 371 LEU A O 1
ATOM 2796 N N . LEU A 1 372 ? 18.334 8.538 5.265 1.00 28.34 372 LEU A N 1
ATOM 2797 C CA . LEU A 1 372 ? 18.144 7.079 5.321 1.00 28.34 372 LEU A CA 1
ATOM 2798 C C . LEU A 1 372 ? 17.875 6.566 6.752 1.00 28.34 372 LEU A C 1
ATOM 2800 O O . LEU A 1 372 ? 18.159 5.407 7.051 1.00 28.34 372 LEU A O 1
ATOM 2804 N N . ARG A 1 373 ? 17.368 7.416 7.652 1.00 27.64 373 ARG A N 1
ATOM 2805 C CA . ARG A 1 373 ? 16.914 7.017 8.993 1.00 27.64 373 ARG A CA 1
ATOM 2806 C C . ARG A 1 373 ? 15.488 7.450 9.246 1.00 27.64 373 ARG A C 1
ATOM 2808 O O . ARG A 1 373 ? 15.172 8.590 8.846 1.00 27.64 373 ARG A O 1
#

Sequence (373 aa):
MPPALIEAFAYVKKSAAIVNMTYGLDPKIGQAICQAADEVISGKLSDHFPLVVFQTGSGTQTNMNVNEVISNRAIEILGGEKGSKKPVHPNDHVNMSQPSNDTFPTAMHVAAVFQITRNLIPALESLIRAIGAKRVEFDSIIKIGRTHLQDATPLTLGQEFSGYEQQLINGLARGGTAVGTGLNTKSGFAEAIAKEITQQTGIPFETAPNKFEALASHDAIVETSGALNVLAVSAMKIANDIRFLGSGARCGLGQLSLPENEPGSSIMPGKVNPTQSYDCRNTGPDPSPQQPPRKLARYIRQDPAAKRAADKQARTLTVKAQPKRQTRFKTLTLAERLGPQTQEELLARTLEATATTPDPAESFCQNKTKLLR

pLDDT: mean 77.3, std 25.06, range [27.02, 98.81]

Organism: Puccinia triticina (isolate 1-1 / race 1 (BBBD)) (NCBI:txid630390)